Protein AF-0000000068956627 (afdb_homodimer)

Structure (mmCIF, N/CA/C/O backbone):
data_AF-0000000068956627-model_v1
#
loop_
_entity.id
_entity.type
_entity.pdbx_description
1 polymer 'Transcriptional regulator'
#
loop_
_atom_site.group_PDB
_atom_site.id
_atom_site.type_symbol
_atom_site.label_atom_id
_atom_site.label_alt_id
_atom_site.label_comp_id
_atom_site.label_asym_id
_atom_site.label_entity_id
_atom_site.label_seq_id
_atom_site.pdbx_PDB_ins_code
_atom_site.Cartn_x
_atom_site.Cartn_y
_atom_site.Cartn_z
_atom_site.occupancy
_atom_site.B_iso_or_equiv
_atom_site.auth_seq_id
_atom_site.auth_comp_id
_atom_site.auth_asym_id
_atom_site.auth_atom_id
_atom_site.pdbx_PDB_model_num
ATOM 1 N N . MET A 1 1 ? -23.609 -18.938 -0.54 1 74.56 1 MET A N 1
ATOM 2 C CA . MET A 1 1 ? -22.391 -19.109 -1.311 1 74.56 1 MET A CA 1
ATOM 3 C C . MET A 1 1 ? -22.609 -18.75 -2.777 1 74.56 1 MET A C 1
ATOM 5 O O . MET A 1 1 ? -23.594 -19.172 -3.377 1 74.56 1 MET A O 1
ATOM 9 N N . ASN A 1 2 ? -21.875 -17.875 -3.262 1 78.56 2 ASN A N 1
ATOM 10 C CA . ASN A 1 2 ? -22.078 -17.516 -4.664 1 78.56 2 ASN A CA 1
ATOM 11 C C . ASN A 1 2 ? -21.5 -18.578 -5.602 1 78.56 2 ASN A C 1
ATOM 13 O O . ASN A 1 2 ? -20.844 -19.516 -5.152 1 78.56 2 ASN A O 1
ATOM 17 N N . SER A 1 3 ? -22 -18.453 -6.887 1 82.75 3 SER A N 1
ATOM 18 C CA . SER A 1 3 ? -21.656 -19.484 -7.875 1 82.75 3 SER A CA 1
ATOM 19 C C . SER A 1 3 ? -20.141 -19.672 -7.977 1 82.75 3 SER A C 1
ATOM 21 O O . SER A 1 3 ? -19.656 -20.781 -8.133 1 82.75 3 SER A O 1
ATOM 23 N N . PHE A 1 4 ? -19.453 -18.688 -7.754 1 79.94 4 PHE A N 1
ATOM 24 C CA . PHE A 1 4 ? -18 -18.75 -7.855 1 79.94 4 PHE A CA 1
ATOM 25 C C . PHE A 1 4 ? -17.406 -19.531 -6.684 1 79.94 4 PHE A C 1
ATOM 27 O O . PHE A 1 4 ? -16.594 -20.438 -6.879 1 79.94 4 PHE A O 1
ATOM 34 N N . GLU A 1 5 ? -17.781 -19.172 -5.574 1 81.44 5 GLU A N 1
ATOM 35 C CA . GLU A 1 5 ? -17.328 -19.859 -4.375 1 81.44 5 GLU A CA 1
ATOM 36 C C . GLU A 1 5 ? -17.672 -21.344 -4.438 1 81.44 5 GLU A C 1
ATOM 38 O O . GLU A 1 5 ? -16.859 -22.188 -4.066 1 81.44 5 GLU A O 1
ATOM 43 N N . ARG A 1 6 ? -18.875 -21.547 -4.91 1 84.81 6 ARG A N 1
ATOM 44 C CA . ARG A 1 6 ? -19.359 -22.922 -5.008 1 84.81 6 ARG A CA 1
ATOM 45 C C . ARG A 1 6 ? -18.516 -23.734 -5.988 1 84.81 6 ARG A C 1
ATOM 47 O O . ARG A 1 6 ? -18.062 -24.828 -5.664 1 84.81 6 ARG A O 1
ATOM 54 N N . ARG A 1 7 ? -18.234 -23.234 -7.074 1 84.5 7 ARG A N 1
ATOM 55 C CA . ARG A 1 7 ? -17.469 -23.922 -8.102 1 84.5 7 ARG A CA 1
ATOM 56 C C . ARG A 1 7 ? -16.016 -24.141 -7.656 1 84.5 7 ARG A C 1
ATOM 58 O O . ARG A 1 7 ? -15.438 -25.203 -7.902 1 84.5 7 ARG A O 1
ATOM 65 N N . ASN A 1 8 ? -15.586 -23.188 -7.004 1 85.38 8 ASN A N 1
ATOM 66 C CA . ASN A 1 8 ? -14.242 -23.344 -6.457 1 85.38 8 ASN A CA 1
ATOM 67 C C . ASN A 1 8 ? -14.18 -24.453 -5.418 1 85.38 8 ASN A C 1
ATOM 69 O O . ASN A 1 8 ? -13.211 -25.219 -5.375 1 85.38 8 ASN A O 1
ATOM 73 N N . LYS A 1 9 ? -15.195 -24.484 -4.637 1 84 9 LYS A N 1
ATOM 74 C CA . LYS A 1 9 ? -15.266 -25.547 -3.639 1 84 9 LYS A CA 1
ATOM 75 C C . LYS A 1 9 ? -15.312 -26.922 -4.301 1 84 9 LYS A C 1
ATOM 77 O O . LYS A 1 9 ? -14.656 -27.859 -3.854 1 84 9 LYS A O 1
ATOM 82 N N . ILE A 1 10 ? -16.078 -27.047 -5.316 1 85.81 10 ILE A N 1
ATOM 83 C CA . ILE A 1 10 ? -16.188 -28.297 -6.066 1 85.81 10 ILE A CA 1
ATOM 84 C C . ILE A 1 10 ? -14.828 -28.688 -6.621 1 85.81 10 ILE A C 1
ATOM 86 O O . ILE A 1 10 ? -14.391 -29.844 -6.457 1 85.81 10 ILE A O 1
ATOM 90 N N . VAL A 1 11 ? -14.156 -27.703 -7.191 1 83.56 11 VAL A N 1
ATOM 91 C CA . VAL A 1 11 ? -12.852 -27.953 -7.797 1 83.56 11 VAL A CA 1
ATOM 92 C C . VAL A 1 11 ? -11.852 -28.375 -6.719 1 83.56 11 VAL A C 1
ATOM 94 O O . VAL A 1 11 ? -11.078 -29.312 -6.91 1 83.56 11 VAL A O 1
ATOM 97 N N . ASP A 1 12 ? -11.922 -27.703 -5.609 1 82.19 12 ASP A N 1
ATOM 98 C CA . ASP A 1 12 ? -11.031 -28.016 -4.492 1 82.19 12 ASP A CA 1
ATOM 99 C C . ASP A 1 12 ? -11.25 -29.438 -3.996 1 82.19 12 ASP A C 1
ATOM 101 O O . ASP A 1 12 ? -10.281 -30.172 -3.732 1 82.19 12 ASP A O 1
ATOM 105 N N . LEU A 1 13 ? -12.469 -29.828 -3.85 1 82 13 LEU A N 1
ATOM 106 C CA . LEU A 1 13 ? -12.805 -31.172 -3.406 1 82 13 LEU A CA 1
ATOM 107 C C . LEU A 1 13 ? -12.305 -32.219 -4.402 1 82 13 LEU A C 1
ATOM 109 O O . LEU A 1 13 ? -11.766 -33.25 -4.004 1 82 13 LEU A O 1
ATOM 113 N N . ILE A 1 14 ? -12.375 -31.906 -5.605 1 82.94 14 ILE A N 1
ATOM 114 C CA . ILE A 1 14 ? -11.945 -32.844 -6.645 1 82.94 14 ILE A CA 1
ATOM 115 C C . ILE A 1 14 ? -10.422 -32.938 -6.66 1 82.94 14 ILE A C 1
ATOM 117 O O . ILE A 1 14 ? -9.867 -34.031 -6.816 1 82.94 14 ILE A O 1
ATOM 121 N N . ASN A 1 15 ? -9.852 -31.828 -6.453 1 78.56 15 ASN A N 1
ATOM 122 C CA . ASN A 1 15 ? -8.398 -31.797 -6.41 1 78.56 15 ASN A CA 1
ATOM 123 C C . ASN A 1 15 ? -7.859 -32.625 -5.23 1 78.56 15 ASN A C 1
ATOM 125 O O . ASN A 1 15 ? -6.82 -33.25 -5.34 1 78.56 15 ASN A O 1
ATOM 129 N N . THR A 1 16 ? -8.578 -32.594 -4.188 1 78.44 16 THR A N 1
ATOM 130 C CA . THR A 1 16 ? -8.117 -33.219 -2.951 1 78.44 16 THR A CA 1
ATOM 131 C C . THR A 1 16 ? -8.508 -34.688 -2.916 1 78.44 16 THR A C 1
ATOM 133 O O . THR A 1 16 ? -7.719 -35.531 -2.496 1 78.44 16 THR A O 1
ATOM 136 N N . GLN A 1 17 ? -9.68 -34.969 -3.416 1 77.25 17 GLN A N 1
ATOM 137 C CA . GLN A 1 17 ? -10.234 -36.312 -3.27 1 77.25 17 GLN A CA 1
ATOM 138 C C . GLN A 1 17 ? -10.086 -37.125 -4.562 1 77.25 17 GLN A C 1
ATOM 140 O O . GLN A 1 17 ? -10.297 -38.312 -4.574 1 77.25 17 GLN A O 1
ATOM 145 N N . GLY A 1 18 ? -9.719 -36.406 -5.551 1 78.38 18 GLY A N 1
ATOM 146 C CA . GLY A 1 18 ? -9.594 -37.062 -6.84 1 78.38 18 GLY A CA 1
ATOM 147 C C . GLY A 1 18 ? -10.883 -37.094 -7.633 1 78.38 18 GLY A C 1
ATOM 148 O O . GLY A 1 18 ? -10.875 -36.906 -8.852 1 78.38 18 GLY A O 1
ATOM 149 N N . SER A 1 19 ? -11.992 -37.406 -6.922 1 80.81 19 SER A N 1
ATOM 150 C CA . SER A 1 19 ? -13.312 -37.438 -7.539 1 80.81 19 SER A CA 1
ATOM 151 C C . SER A 1 19 ? -14.406 -37.094 -6.527 1 80.81 19 SER A C 1
ATOM 153 O O . SER A 1 19 ? -14.156 -37.125 -5.32 1 80.81 19 SER A O 1
ATOM 155 N N . VAL A 1 20 ? -15.508 -36.625 -7.102 1 87.5 20 VAL A N 1
ATOM 156 C CA . VAL A 1 20 ? -16.656 -36.344 -6.25 1 87.5 20 VAL A CA 1
ATOM 157 C C . VAL A 1 20 ? -17.922 -36.906 -6.91 1 87.5 20 VAL A C 1
ATOM 159 O O . VAL A 1 20 ? -17.984 -37.031 -8.133 1 87.5 20 VAL A O 1
ATOM 162 N N . LEU A 1 21 ? -18.891 -37.312 -6.066 1 86.12 21 LEU A N 1
ATOM 163 C CA . LEU A 1 21 ? -20.203 -37.719 -6.547 1 86.12 21 LEU A CA 1
ATOM 164 C C . LEU A 1 21 ? -21.188 -36.562 -6.395 1 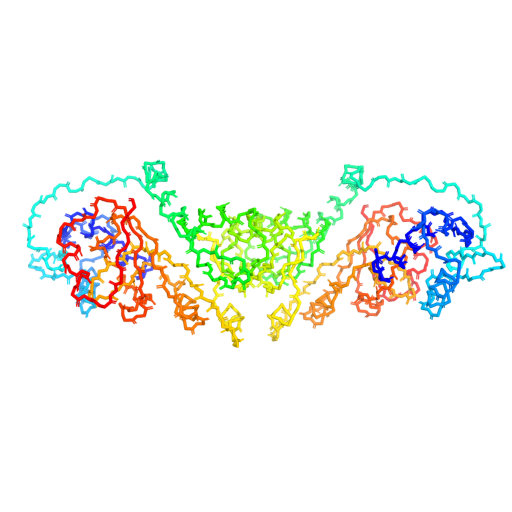86.12 21 LEU A C 1
ATOM 166 O O . LEU A 1 21 ? -21.141 -35.812 -5.406 1 86.12 21 LEU A O 1
ATOM 170 N N . VAL A 1 22 ? -22.094 -36.406 -7.383 1 89.62 22 VAL A N 1
ATOM 171 C CA . VAL A 1 22 ? -23.078 -35.344 -7.395 1 89.62 22 VAL A CA 1
ATOM 172 C C . VAL A 1 22 ? -23.906 -35.375 -6.113 1 89.62 22 VAL A C 1
ATOM 174 O O . VAL A 1 22 ? -24.141 -34.344 -5.484 1 89.62 22 VAL A O 1
ATOM 177 N N . MET A 1 23 ? -24.266 -36.594 -5.762 1 85 23 MET A N 1
ATOM 178 C CA . MET A 1 23 ? -25.078 -36.781 -4.566 1 85 23 MET A CA 1
ATOM 179 C C . MET A 1 23 ? -24.344 -36.281 -3.326 1 85 23 MET A C 1
ATOM 181 O O . MET A 1 23 ? -24.906 -35.594 -2.488 1 85 23 MET A O 1
ATOM 185 N N . ASP A 1 24 ? -23.078 -36.625 -3.264 1 86.25 24 ASP A N 1
ATOM 186 C CA . ASP A 1 24 ? -22.25 -36.25 -2.121 1 86.25 24 ASP A CA 1
ATOM 187 C C . ASP A 1 24 ? -22.062 -34.75 -2.064 1 86.25 24 ASP A C 1
ATOM 189 O O . ASP A 1 24 ? -22.125 -34.125 -0.991 1 86.25 24 ASP A O 1
ATOM 193 N N . LEU A 1 25 ? -21.812 -34.156 -3.188 1 88.56 25 LEU A N 1
ATOM 194 C CA . LEU A 1 25 ? -21.641 -32.719 -3.268 1 88.56 25 LEU A CA 1
ATOM 195 C C . LEU A 1 25 ? -22.906 -31.984 -2.83 1 88.56 25 LEU A C 1
ATOM 197 O O . LEU A 1 25 ? -22.844 -30.984 -2.115 1 88.56 25 LEU A O 1
ATOM 201 N N . SER A 1 26 ? -24.031 -32.469 -3.316 1 89.44 26 SER A N 1
ATOM 202 C CA . SER A 1 26 ? -25.328 -31.891 -2.973 1 89.44 26 SER A CA 1
ATOM 203 C C . SER A 1 26 ? -25.547 -31.891 -1.464 1 89.44 26 SER A C 1
ATOM 205 O O . SER A 1 26 ? -25.969 -30.875 -0.89 1 89.44 26 SER A O 1
ATOM 207 N N . ASN A 1 27 ? -25.172 -32.969 -0.835 1 85.94 27 ASN A N 1
ATOM 208 C CA . ASN A 1 27 ? -25.344 -33.125 0.605 1 85.94 27 ASN A CA 1
ATOM 209 C C . ASN A 1 27 ? -24.359 -32.25 1.386 1 85.94 27 ASN A C 1
ATOM 211 O O . ASN A 1 27 ? -24.719 -31.625 2.381 1 85.94 27 ASN A O 1
ATOM 215 N N . THR A 1 28 ? -23.188 -32.25 0.896 1 81.88 28 THR A N 1
ATOM 216 C CA . THR A 1 28 ? -22.094 -31.578 1.615 1 81.88 28 THR A CA 1
ATOM 217 C C . THR A 1 28 ? -22.219 -30.062 1.502 1 81.88 28 THR A C 1
ATOM 219 O O . THR A 1 28 ? -22 -29.344 2.479 1 81.88 28 THR A O 1
ATOM 222 N N . ILE A 1 29 ? -22.625 -29.594 0.285 1 82.44 29 ILE A N 1
ATOM 223 C CA . ILE A 1 29 ? -22.641 -28.172 0.028 1 82.44 29 ILE A CA 1
ATOM 224 C C . ILE A 1 29 ? -24.047 -27.625 0.251 1 82.44 29 ILE A C 1
ATOM 226 O O . ILE A 1 29 ? -24.219 -26.422 0.462 1 82.44 29 ILE A O 1
ATOM 230 N N . GLY A 1 30 ? -25.016 -28.531 0.279 1 86.19 30 GLY A N 1
ATOM 231 C CA . GLY A 1 30 ? -26.391 -28.109 0.483 1 86.19 30 GLY A CA 1
ATOM 232 C 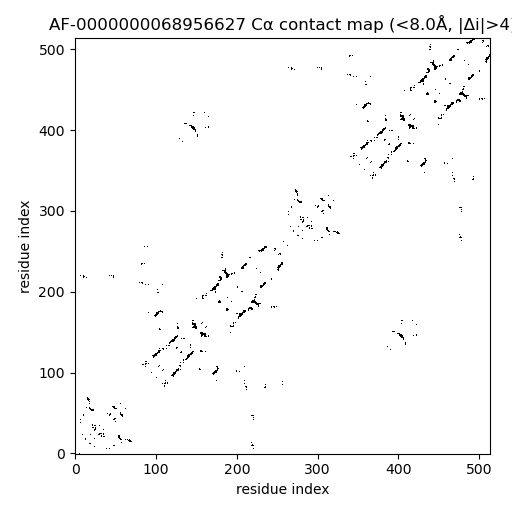C . GLY A 1 30 ? -27 -27.422 -0.729 1 86.19 30 GLY A C 1
ATOM 233 O O . GLY A 1 30 ? -27.688 -26.422 -0.597 1 86.19 30 GLY A O 1
ATOM 234 N N . ILE A 1 31 ? -26.625 -27.859 -1.887 1 86.62 31 ILE A N 1
ATOM 235 C CA . ILE A 1 31 ? -27.109 -27.297 -3.146 1 86.62 31 ILE A CA 1
ATOM 236 C C . ILE A 1 31 ? -27.781 -28.391 -3.969 1 86.62 31 ILE A C 1
ATOM 238 O O . ILE A 1 31 ? -27.484 -29.578 -3.797 1 86.62 31 ILE A O 1
ATOM 242 N N . SER A 1 32 ? -28.734 -28.016 -4.797 1 89.38 32 SER A N 1
ATOM 243 C CA . SER A 1 32 ? -29.484 -29 -5.582 1 89.38 32 SER A CA 1
ATOM 244 C C . SER A 1 32 ? -28.578 -29.734 -6.559 1 89.38 32 SER A C 1
ATOM 246 O O . SER A 1 32 ? -27.562 -29.188 -7.008 1 89.38 32 SER A O 1
ATOM 248 N N . GLN A 1 33 ? -29 -30.953 -6.824 1 89.75 33 GLN A N 1
ATOM 249 C CA . GLN A 1 33 ? -28.234 -31.75 -7.781 1 89.75 33 GLN A CA 1
ATOM 250 C C . GLN A 1 33 ? -28.25 -31.109 -9.164 1 89.75 33 GLN A C 1
ATOM 252 O O . GLN A 1 33 ? -27.281 -31.203 -9.914 1 89.75 33 GLN A O 1
ATOM 257 N N . VAL A 1 34 ? -29.312 -30.438 -9.461 1 90.44 34 VAL A N 1
ATOM 258 C CA . VAL A 1 34 ? -29.438 -29.766 -10.758 1 90.44 34 VAL A CA 1
ATOM 259 C C . VAL A 1 34 ? -28.375 -28.688 -10.883 1 90.44 34 VAL A C 1
ATOM 261 O O . VAL A 1 34 ? -27.688 -28.594 -11.906 1 90.44 34 VAL A O 1
ATOM 264 N N . THR A 1 35 ? -28.188 -27.953 -9.875 1 91.5 35 THR A N 1
ATOM 265 C CA . THR A 1 35 ? -27.203 -26.875 -9.859 1 91.5 35 THR A CA 1
ATOM 266 C C . THR A 1 35 ? -25.781 -27.422 -9.898 1 91.5 35 THR A C 1
ATOM 268 O O . THR A 1 35 ? -24.922 -26.891 -10.609 1 91.5 35 THR A O 1
ATOM 271 N N . ILE A 1 36 ? -25.594 -28.484 -9.141 1 91.5 36 ILE A N 1
ATOM 272 C CA . ILE A 1 36 ? -24.281 -29.109 -9.109 1 91.5 36 ILE A CA 1
ATOM 273 C C . ILE A 1 36 ? -23.922 -29.625 -10.5 1 91.5 36 ILE A C 1
ATOM 275 O O . ILE A 1 36 ? -22.797 -29.422 -10.969 1 91.5 36 ILE A O 1
ATOM 279 N N . ARG A 1 37 ? -24.922 -30.266 -11.18 1 89.88 37 ARG A N 1
ATOM 280 C CA . ARG A 1 37 ? -24.688 -30.797 -12.516 1 89.88 37 ARG A CA 1
ATOM 281 C C . ARG A 1 37 ? -24.375 -29.672 -13.5 1 89.88 37 ARG A C 1
ATOM 283 O O . ARG A 1 37 ? -23.516 -29.828 -14.367 1 89.88 37 ARG A O 1
ATOM 290 N N . ALA A 1 38 ? -25.062 -28.609 -13.273 1 90.75 38 ALA A N 1
ATOM 291 C CA . ALA A 1 38 ? -24.797 -27.453 -14.117 1 90.75 38 ALA A CA 1
ATOM 292 C C . ALA A 1 38 ? -23.391 -26.906 -13.875 1 90.75 38 ALA A C 1
ATOM 294 O O . ALA A 1 38 ? -22.688 -26.562 -14.828 1 90.75 38 ALA A O 1
ATOM 295 N N . ASP A 1 39 ? -23.016 -26.875 -12.648 1 90.94 39 ASP A N 1
ATOM 296 C CA . ASP A 1 39 ? -21.672 -26.422 -12.289 1 90.94 39 ASP A CA 1
ATOM 297 C C . ASP A 1 39 ? -20.609 -27.359 -12.859 1 90.94 39 ASP A C 1
ATOM 299 O O . ASP A 1 39 ? -19.609 -26.906 -13.422 1 90.94 39 ASP A O 1
ATOM 303 N N . LEU A 1 40 ? -20.891 -28.641 -12.758 1 89.69 40 LEU A N 1
ATOM 304 C CA . LEU A 1 40 ? -19.922 -29.609 -13.234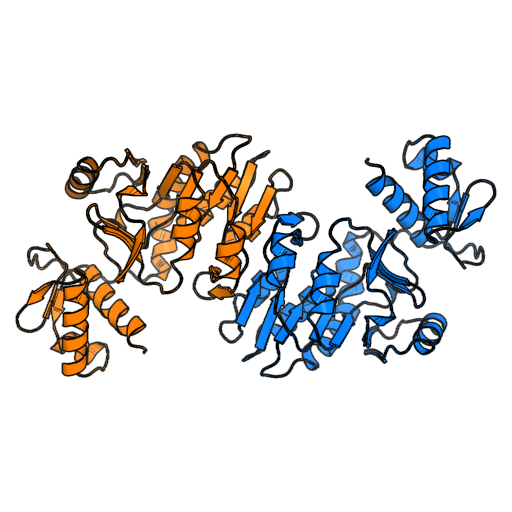 1 89.69 40 LEU A CA 1
ATOM 305 C C . LEU A 1 40 ? -19.781 -29.547 -14.75 1 89.69 40 LEU A C 1
ATOM 307 O O . LEU A 1 40 ? -18.672 -29.734 -15.281 1 89.69 40 LEU A O 1
ATOM 311 N N . ARG A 1 41 ? -20.875 -29.266 -15.422 1 87.94 41 ARG A N 1
ATOM 312 C CA . ARG A 1 41 ? -20.828 -29.078 -16.859 1 87.94 41 ARG A CA 1
ATOM 313 C C . ARG A 1 41 ? -19.938 -27.891 -17.234 1 87.94 41 ARG A C 1
ATOM 315 O O . ARG A 1 41 ? -19.078 -28 -18.125 1 87.94 41 ARG A O 1
ATOM 322 N N . LEU A 1 42 ? -20.125 -26.875 -16.531 1 86.62 42 LEU A N 1
ATOM 323 C CA . LEU A 1 42 ? -19.328 -25.672 -16.766 1 86.62 42 LEU A CA 1
ATOM 324 C C . LEU A 1 42 ? -17.859 -25.922 -16.469 1 86.62 42 LEU A C 1
ATOM 326 O O . LEU A 1 42 ? -16.984 -25.5 -17.219 1 86.62 42 LEU A O 1
ATOM 330 N N . LEU A 1 43 ? -17.609 -26.594 -15.438 1 88 43 LEU A N 1
ATOM 331 C CA . LEU A 1 43 ? -16.234 -26.906 -15.016 1 88 43 LEU A CA 1
ATOM 332 C C . LEU A 1 43 ? -15.555 -27.828 -16.016 1 88 43 LEU A C 1
ATOM 334 O O . LEU A 1 43 ? -14.352 -27.703 -16.25 1 88 43 LEU A O 1
ATOM 338 N N . GLU A 1 44 ? -16.344 -28.719 -16.578 1 84.19 44 GLU A N 1
ATOM 339 C CA . GLU A 1 44 ? -15.789 -29.609 -17.594 1 84.19 44 GLU A CA 1
ATOM 340 C C . GLU A 1 44 ? -15.453 -28.844 -18.875 1 84.19 44 GLU A C 1
ATOM 342 O O . GLU A 1 44 ? -14.414 -29.078 -19.484 1 84.19 44 GLU A O 1
ATOM 347 N N . GLU A 1 45 ? -16.328 -27.969 -19.188 1 81.19 45 GLU A N 1
ATOM 348 C CA . GLU A 1 45 ? -16.094 -27.141 -20.359 1 81.19 45 GLU A CA 1
ATOM 349 C C . GLU A 1 45 ? -14.805 -26.344 -20.219 1 81.19 45 GLU A C 1
ATOM 351 O O . GLU A 1 45 ? -14.117 -26.078 -21.203 1 81.19 45 GLU A O 1
ATOM 356 N N . LYS A 1 46 ? -14.461 -26.109 -19 1 77.94 46 LYS A N 1
ATOM 357 C CA . LYS A 1 46 ? -13.258 -25.328 -18.734 1 77.94 46 LYS A CA 1
ATOM 358 C C . LYS A 1 46 ? -12.047 -26.234 -18.547 1 77.94 46 LYS A C 1
ATOM 360 O O . LYS A 1 46 ? -10.961 -25.766 -18.188 1 77.94 46 LYS A O 1
ATOM 365 N N . GLY A 1 47 ? -12.312 -27.562 -18.641 1 76.06 47 GLY A N 1
ATOM 366 C CA . GLY A 1 47 ? -11.242 -28.547 -18.547 1 76.06 47 GLY A CA 1
ATOM 367 C C . GLY A 1 47 ? -10.797 -28.812 -17.125 1 76.06 47 GLY A C 1
ATOM 368 O O . GLY A 1 47 ? -9.695 -29.328 -16.906 1 76.06 47 GLY A O 1
ATOM 369 N N . LEU A 1 48 ? -11.695 -28.469 -16.125 1 81.88 48 LEU A N 1
ATOM 370 C CA . LEU A 1 48 ? -11.305 -28.547 -14.727 1 81.88 48 LEU A CA 1
ATOM 371 C C . LEU A 1 48 ? -11.711 -29.891 -14.125 1 81.88 48 LEU A C 1
ATOM 373 O O . LEU A 1 48 ? -11.141 -30.328 -13.125 1 81.88 48 LEU A O 1
ATOM 377 N N . VAL A 1 49 ? -12.703 -30.469 -14.75 1 82.69 49 VAL A N 1
ATOM 378 C CA . VAL A 1 49 ? -13.156 -31.766 -14.289 1 82.69 49 VAL A CA 1
ATOM 379 C C . VAL A 1 49 ? -13.555 -32.625 -15.484 1 82.69 49 VAL A C 1
ATOM 381 O O . VAL A 1 49 ? -13.727 -32.125 -16.594 1 82.69 49 VAL A O 1
ATOM 384 N N . THR A 1 50 ? -13.445 -33.844 -15.273 1 81.81 50 THR A N 1
ATOM 385 C CA . THR A 1 50 ? -14.07 -34.812 -16.188 1 81.81 50 THR A CA 1
ATOM 386 C C . THR A 1 50 ? -15.297 -35.438 -15.547 1 81.81 50 THR A C 1
ATOM 388 O O . THR A 1 50 ? -15.211 -36.031 -14.469 1 81.81 50 THR A O 1
ATOM 391 N N . ARG A 1 51 ? -16.422 -35.219 -16.297 1 85.44 51 ARG A N 1
ATOM 392 C CA . ARG A 1 51 ? -17.656 -35.75 -15.719 1 85.44 51 ARG A CA 1
ATOM 393 C C . ARG A 1 51 ? -17.828 -37.219 -16.078 1 85.44 51 ARG A C 1
ATOM 395 O O . ARG A 1 51 ? -17.344 -37.688 -17.109 1 85.44 51 ARG A O 1
ATOM 402 N N . PHE A 1 52 ? -18.297 -38.031 -15.125 1 77.44 52 PHE A N 1
ATOM 403 C CA . PHE A 1 52 ? -18.781 -39.375 -15.336 1 77.44 52 PHE A CA 1
ATOM 404 C C . PHE A 1 52 ? -20.172 -39.562 -14.719 1 77.44 52 PHE A C 1
ATOM 406 O O . PHE A 1 52 ? -20.719 -38.625 -14.133 1 77.44 52 PHE A O 1
ATOM 413 N N . HIS A 1 53 ? -20.781 -40.781 -15.008 1 77.19 53 HIS A N 1
ATOM 414 C CA . HIS A 1 53 ? -22.125 -41 -14.516 1 77.19 53 HIS A CA 1
ATOM 415 C C . HIS A 1 53 ? -22.203 -40.812 -13.008 1 77.19 53 HIS A C 1
ATOM 417 O O . HIS A 1 53 ? -21.516 -41.531 -12.25 1 77.19 53 HIS A O 1
ATOM 423 N N . GLY A 1 54 ? -22.828 -39.75 -12.594 1 80 54 GLY A N 1
ATOM 424 C CA . GLY A 1 54 ? -23.125 -39.562 -11.188 1 80 54 GLY A CA 1
ATOM 425 C C . GLY A 1 54 ? -22.094 -38.688 -10.492 1 80 54 GLY A C 1
ATOM 426 O O . GLY A 1 54 ? -22.188 -38.438 -9.289 1 80 54 GLY A O 1
ATOM 427 N N . GLY A 1 55 ? -20.938 -38.25 -11.219 1 84.88 55 GLY A N 1
ATOM 428 C CA . GLY A 1 55 ? -19.922 -37.469 -10.523 1 84.88 55 GLY A CA 1
ATOM 429 C C . GLY A 1 55 ? -18.922 -36.812 -11.469 1 84.88 55 GLY A C 1
ATOM 430 O O . GLY A 1 55 ? -19.219 -36.594 -12.648 1 84.88 55 GLY A O 1
ATOM 431 N N . ALA A 1 56 ? -17.859 -36.25 -10.883 1 86.81 56 ALA A N 1
ATOM 432 C CA . ALA A 1 56 ? -16.766 -35.625 -11.633 1 86.81 56 ALA A CA 1
ATOM 433 C C . ALA A 1 56 ? -15.422 -35.938 -10.992 1 86.81 56 ALA A C 1
ATOM 435 O O . ALA A 1 56 ? -15.352 -36.25 -9.797 1 86.81 56 ALA A O 1
ATOM 436 N N . ALA A 1 57 ? -14.359 -36.062 -11.805 1 79.56 57 ALA A N 1
ATOM 437 C CA . ALA A 1 57 ? -13 -36.344 -11.359 1 79.56 57 ALA A CA 1
ATOM 438 C C . ALA A 1 57 ? -12 -35.375 -11.984 1 79.56 57 ALA A C 1
ATOM 440 O O . ALA A 1 57 ? -12.359 -34.594 -12.852 1 79.56 57 ALA A O 1
ATOM 441 N N . LYS A 1 58 ? -10.773 -35.375 -11.422 1 79.5 58 LYS A N 1
ATOM 442 C CA . LYS A 1 58 ? -9.688 -34.562 -11.992 1 79.5 58 LYS A CA 1
ATOM 443 C C . LYS A 1 58 ? -9.438 -34.969 -13.445 1 79.5 58 LYS A C 1
ATOM 445 O O . LYS A 1 58 ? -9.453 -36.156 -13.789 1 79.5 58 LYS A O 1
ATOM 450 N N . PRO A 1 59 ? -9.305 -33.906 -14.289 1 70.75 59 PRO A N 1
ATOM 451 C CA . PRO A 1 59 ? -9.008 -34.312 -15.672 1 70.75 59 PRO A CA 1
ATOM 452 C C . PRO A 1 59 ? -7.73 -35.125 -15.797 1 70.75 59 PRO A C 1
ATOM 454 O O . PRO A 1 59 ? -6.738 -34.844 -15.117 1 70.75 59 PRO A O 1
ATOM 457 N N . GLY A 1 60 ? -7.688 -36.188 -16.562 1 58.16 60 GLY A N 1
ATOM 458 C CA . GLY A 1 60 ? -6.539 -37.031 -16.797 1 58.16 60 GLY A CA 1
ATOM 459 C C . GLY A 1 60 ? -6.359 -38.094 -15.711 1 58.16 60 GLY A C 1
ATOM 460 O O . GLY A 1 60 ? -5.398 -38.844 -15.734 1 58.16 60 GLY A O 1
ATOM 461 N N . SER A 1 61 ? -6.926 -37.812 -14.438 1 48.53 61 SER A N 1
ATOM 462 C CA . SER A 1 61 ? -6.801 -38.844 -13.391 1 48.53 61 SER A CA 1
ATOM 463 C C . SER A 1 61 ? -7.406 -40.156 -13.82 1 48.53 61 SER A C 1
ATOM 465 O O . SER A 1 61 ? -8.562 -40.219 -14.25 1 48.53 61 SER A O 1
ATOM 467 N N . HIS A 1 62 ? -6.715 -40.938 -14.391 1 40.91 62 HIS A N 1
ATOM 468 C CA . HIS A 1 62 ? -7.188 -42.312 -14.281 1 40.91 62 HIS A CA 1
ATOM 469 C C . HIS A 1 62 ? -7.73 -42.594 -12.883 1 40.91 62 HIS A C 1
ATOM 471 O O . HIS A 1 62 ? -7.215 -42.062 -11.891 1 40.91 62 HIS A O 1
ATOM 477 N N . LEU A 1 63 ? -9.07 -42.844 -12.703 1 38.69 63 LEU A N 1
ATOM 478 C CA . LEU A 1 63 ? -9.781 -43.156 -11.461 1 38.69 63 LEU A CA 1
ATOM 479 C C . LEU A 1 63 ? -8.859 -43.844 -10.453 1 38.69 63 LEU A C 1
ATOM 481 O O . LEU A 1 63 ? -8.922 -45.062 -10.297 1 38.69 63 LEU A O 1
ATOM 485 N N . ALA A 1 64 ? -7.574 -43.5 -10.32 1 34.06 64 ALA A N 1
ATOM 486 C CA . ALA A 1 64 ? -6.988 -44.25 -9.203 1 34.06 64 ALA A CA 1
ATOM 487 C C . ALA A 1 64 ? -7.625 -43.812 -7.879 1 34.06 64 ALA A C 1
ATOM 489 O O . ALA A 1 64 ? -7.867 -42.625 -7.641 1 34.06 64 ALA A O 1
ATOM 490 N N . GLU A 1 65 ? -8.305 -44.562 -7.117 1 33.06 65 GLU A N 1
ATOM 491 C CA . GLU A 1 65 ? -8.938 -44.625 -5.805 1 33.06 65 GLU A CA 1
ATOM 492 C C . GLU A 1 65 ? -8.094 -43.938 -4.738 1 33.06 65 GLU A C 1
ATOM 494 O O . GLU A 1 65 ? -8.312 -44.125 -3.541 1 33.06 65 GLU A O 1
ATOM 499 N N . GLY A 1 66 ? -7.016 -43.188 -4.988 1 29.78 66 GLY A N 1
ATOM 500 C CA . GLY A 1 66 ? -6.211 -42.969 -3.799 1 29.78 66 GLY A CA 1
ATOM 501 C C . GLY A 1 66 ? -6.832 -42 -2.826 1 29.78 66 GLY A C 1
ATOM 502 O O . GLY A 1 66 ? -7.656 -41.156 -3.219 1 29.78 66 GLY A O 1
ATOM 503 N N . ASP A 1 67 ? -6.965 -42.25 -1.489 1 29.84 67 ASP A N 1
ATOM 504 C CA . ASP A 1 67 ? -7.402 -41.719 -0.193 1 29.84 67 ASP A CA 1
ATOM 505 C C . ASP A 1 67 ? -6.789 -40.375 0.098 1 29.84 67 ASP A C 1
ATOM 507 O O . ASP A 1 67 ? -5.652 -40.281 0.57 1 29.84 67 ASP A O 1
ATOM 511 N N . ASN A 1 68 ? -6.77 -39.406 -0.72 1 30.12 68 ASN A N 1
ATOM 512 C CA . ASN A 1 68 ? -6.043 -38.188 -0.333 1 30.12 68 ASN A CA 1
ATOM 513 C C . ASN A 1 68 ? -6.711 -37.469 0.843 1 30.12 68 ASN A C 1
ATOM 515 O O . ASN A 1 68 ? -7.895 -37.156 0.779 1 30.12 68 ASN A O 1
ATOM 519 N N . GLN A 1 69 ? -6.234 -37.594 2.115 1 27.69 69 GLN A N 1
ATOM 520 C CA . GLN A 1 69 ? -6.473 -37 3.434 1 27.69 69 GLN A CA 1
ATOM 521 C C . GLN A 1 69 ? -6.496 -35.469 3.371 1 27.69 69 GLN A C 1
ATOM 523 O O . GLN A 1 69 ? -5.66 -34.875 2.697 1 27.69 69 GLN A O 1
ATOM 528 N N . GLU A 1 70 ? -7.547 -34.844 3.709 1 29 70 GLU A N 1
ATOM 529 C CA . GLU A 1 70 ? -7.891 -33.438 3.918 1 29 70 GLU A CA 1
ATOM 530 C C . GLU A 1 70 ? -6.848 -32.719 4.781 1 29 70 GLU A C 1
ATOM 532 O O . GLU A 1 70 ? -6.766 -32.969 5.984 1 29 70 GLU A O 1
ATOM 537 N N . VAL A 1 71 ? -5.66 -32.531 4.363 1 27.34 71 VAL A N 1
ATOM 538 C CA . VAL A 1 71 ? -4.703 -31.797 5.18 1 27.34 71 VAL A CA 1
ATOM 539 C C . VAL A 1 71 ? -5.227 -30.391 5.43 1 27.34 71 VAL A C 1
ATOM 541 O O . VAL A 1 71 ? -5.648 -29.703 4.496 1 27.34 71 VAL A O 1
ATOM 544 N N . ILE A 1 72 ? -5.645 -30 6.633 1 28.83 72 ILE A N 1
ATOM 545 C CA . ILE A 1 72 ? -6.09 -28.734 7.195 1 28.83 72 ILE A CA 1
ATOM 546 C C . ILE A 1 72 ? -5.148 -27.609 6.754 1 28.83 72 ILE A C 1
ATOM 548 O O . ILE A 1 72 ? -3.924 -27.766 6.832 1 28.83 72 ILE A O 1
ATOM 552 N N . LEU A 1 73 ? -5.637 -26.609 6.211 1 28.95 73 LEU A N 1
ATOM 553 C CA . LEU A 1 73 ? -5.039 -25.406 5.66 1 28.95 73 LEU A CA 1
ATOM 554 C C . LEU A 1 73 ? -4.051 -24.781 6.645 1 28.95 73 LEU A C 1
ATOM 556 O O . LEU A 1 73 ? -2.986 -24.312 6.246 1 28.95 73 LEU A O 1
ATOM 560 N N . GLU A 1 74 ? -4.465 -24.656 7.895 1 32.31 74 GLU A N 1
ATOM 561 C CA . GLU A 1 74 ? -3.658 -23.969 8.891 1 32.31 74 GLU A CA 1
ATOM 562 C C . GLU A 1 74 ? -2.297 -24.625 9.062 1 32.31 74 GLU A C 1
ATOM 564 O O . GLU A 1 74 ? -1.307 -23.953 9.367 1 32.31 74 GLU A O 1
ATOM 569 N N . ASP A 1 75 ? -2.297 -25.906 9.023 1 32.72 75 ASP A N 1
ATOM 570 C CA . ASP A 1 75 ? -1.094 -26.703 9.234 1 32.72 75 ASP A CA 1
ATOM 571 C C . ASP A 1 75 ? -0.178 -26.656 8.016 1 32.72 75 ASP A C 1
ATOM 573 O O . ASP A 1 75 ? 0.93 -27.203 8.039 1 32.72 75 ASP A O 1
ATOM 577 N N . ARG A 1 76 ? -0.664 -26.234 7.012 1 33.75 76 ARG A N 1
ATOM 578 C CA . ARG A 1 76 ? 0.125 -26.109 5.789 1 33.75 76 ARG A CA 1
ATOM 579 C C . ARG A 1 76 ? 1.204 -25.047 5.941 1 33.75 76 ARG A C 1
ATOM 581 O O . ARG A 1 76 ? 2.184 -25.031 5.191 1 33.75 76 ARG A O 1
ATOM 588 N N . TYR A 1 77 ? 0.919 -24.031 6.746 1 37.97 77 TYR A N 1
ATOM 589 C CA . TYR A 1 77 ? 1.922 -22.984 6.879 1 37.97 77 TYR A CA 1
ATOM 590 C C . TYR A 1 77 ? 3.201 -23.516 7.508 1 37.97 77 TYR A C 1
ATOM 592 O O . TYR A 1 77 ? 4.301 -23.094 7.152 1 37.97 77 TYR A O 1
ATOM 600 N N . GLN A 1 78 ? 2.973 -24.469 8.539 1 38.59 78 GLN A N 1
ATOM 601 C CA . GLN A 1 78 ? 4.16 -24.906 9.273 1 38.59 78 GLN A CA 1
ATOM 602 C C . GLN A 1 78 ? 4.93 -25.969 8.484 1 38.59 78 GLN A C 1
ATOM 604 O O . GLN A 1 78 ? 6.16 -26.031 8.555 1 38.59 78 GLN A O 1
ATOM 609 N N . LEU A 1 79 ? 4.258 -26.969 7.973 1 39.59 79 LEU A N 1
ATOM 610 C CA . LEU A 1 79 ? 4.945 -28.125 7.391 1 39.59 79 LEU A CA 1
ATOM 611 C C . LEU A 1 79 ? 5.68 -27.719 6.113 1 39.59 79 LEU A C 1
ATOM 613 O O . LEU A 1 79 ? 6.715 -28.312 5.781 1 39.59 79 LEU A O 1
ATOM 617 N N . ALA A 1 80 ? 4.996 -26.844 5.219 1 51.22 80 ALA A N 1
ATOM 618 C CA . ALA A 1 80 ? 5.484 -26.391 3.914 1 51.22 80 ALA A CA 1
ATOM 619 C C . ALA A 1 80 ? 6.504 -25.266 4.059 1 51.22 80 ALA A C 1
ATOM 621 O O . ALA A 1 80 ? 6.941 -24.688 3.064 1 51.22 80 ALA A O 1
ATOM 622 N N . SER A 1 81 ? 6.934 -24.938 5.254 1 65 81 SER A N 1
ATOM 623 C CA . SER A 1 81 ? 7.805 -23.781 5.488 1 65 81 SER A CA 1
ATOM 624 C C . SER A 1 81 ? 9.219 -24.047 4.98 1 65 81 SER A C 1
ATOM 626 O O . SER A 1 81 ? 9.844 -23.172 4.387 1 65 81 SER A O 1
ATOM 628 N N . ALA A 1 82 ? 9.594 -25.406 4.875 1 82.88 82 ALA A N 1
ATOM 629 C CA . ALA A 1 82 ? 11 -25.625 4.543 1 82.88 82 ALA A CA 1
ATOM 630 C C . ALA A 1 82 ? 11.227 -25.547 3.037 1 82.88 82 ALA A C 1
ATOM 632 O O . ALA A 1 82 ? 12.109 -24.812 2.572 1 82.88 82 ALA A O 1
ATOM 633 N N . PRO A 1 83 ? 10.25 -26.125 2.309 1 93.31 83 PRO A N 1
ATOM 634 C CA . PRO A 1 83 ? 10.477 -26 0.865 1 93.31 83 PRO A CA 1
ATOM 635 C C . PRO A 1 83 ? 10.312 -24.578 0.357 1 93.31 83 PRO A C 1
ATOM 637 O O . PRO A 1 83 ? 11.109 -24.109 -0.462 1 93.31 83 PRO A O 1
ATOM 640 N N . LYS A 1 84 ? 9.305 -23.828 0.878 1 96.44 84 LYS A N 1
ATOM 641 C CA . LYS A 1 84 ? 9.086 -22.469 0.432 1 96.44 84 LYS A CA 1
ATOM 642 C C . LYS A 1 84 ? 10.281 -21.578 0.754 1 96.44 84 LYS A C 1
ATOM 644 O O . LYS A 1 84 ? 10.648 -20.703 -0.034 1 96.44 84 LYS A O 1
ATOM 649 N N . LYS A 1 85 ? 10.859 -21.859 1.877 1 96.56 85 LYS A N 1
ATOM 650 C CA . LYS A 1 85 ? 12.016 -21.047 2.271 1 96.56 85 LYS A CA 1
ATOM 651 C C . LYS A 1 85 ? 13.188 -21.281 1.327 1 96.56 85 LYS A C 1
ATOM 653 O O . LYS A 1 85 ? 13.859 -20.344 0.914 1 96.56 85 LYS A O 1
ATOM 658 N N . ARG A 1 86 ? 13.461 -22.562 0.983 1 97.62 86 ARG A N 1
ATOM 659 C CA . ARG A 1 86 ? 14.523 -22.875 0.04 1 97.62 86 ARG A CA 1
ATOM 660 C C . ARG A 1 86 ? 14.258 -22.25 -1.323 1 97.62 86 ARG A C 1
ATOM 662 O O . ARG A 1 86 ? 15.164 -21.703 -1.948 1 97.62 86 ARG A O 1
ATOM 669 N N . ILE A 1 87 ? 13.07 -22.297 -1.705 1 98.62 87 ILE A N 1
ATOM 670 C CA . ILE A 1 87 ? 12.656 -21.719 -2.98 1 98.62 87 ILE A CA 1
ATOM 671 C C . ILE A 1 87 ? 12.859 -20.203 -2.957 1 98.62 87 ILE A C 1
ATOM 673 O O . ILE A 1 87 ? 13.414 -19.625 -3.896 1 98.62 87 ILE A O 1
ATOM 677 N N . ALA A 1 88 ? 12.453 -19.578 -1.89 1 98.56 88 ALA A N 1
ATOM 678 C CA . ALA A 1 88 ? 12.578 -18.125 -1.73 1 98.56 88 ALA A CA 1
ATOM 679 C C . ALA A 1 88 ? 14.047 -17.703 -1.744 1 98.56 88 ALA A C 1
ATOM 681 O O . ALA A 1 88 ? 14.398 -16.688 -2.355 1 98.56 88 ALA A O 1
ATOM 682 N N . GLN A 1 89 ? 14.859 -18.516 -1.101 1 98 89 GLN A N 1
ATOM 683 C CA . GLN A 1 89 ? 16.297 -18.219 -1.058 1 98 89 GLN A CA 1
ATOM 684 C C . GLN A 1 89 ? 16.922 -18.328 -2.445 1 98 89 GLN A C 1
ATOM 686 O O . GLN A 1 89 ? 17.719 -17.484 -2.832 1 98 89 GLN A O 1
ATOM 691 N N . ALA A 1 90 ? 16.547 -19.344 -3.154 1 98.56 90 ALA A N 1
ATOM 692 C CA . ALA A 1 90 ? 17.047 -19.5 -4.516 1 98.56 90 ALA A CA 1
ATOM 693 C C . ALA A 1 90 ? 16.625 -18.344 -5.406 1 98.56 90 ALA A C 1
ATOM 695 O O . ALA A 1 90 ? 17.406 -17.828 -6.191 1 98.56 90 ALA A O 1
ATOM 696 N N . ALA A 1 91 ? 15.383 -17.953 -5.277 1 98.81 91 ALA A N 1
ATOM 697 C CA . ALA A 1 91 ? 14.852 -16.812 -6.035 1 98.81 91 ALA A CA 1
ATOM 698 C C . ALA A 1 91 ? 15.586 -15.523 -5.672 1 98.81 91 ALA A C 1
ATOM 700 O O . ALA A 1 91 ? 16.016 -14.781 -6.555 1 98.81 91 ALA A O 1
ATOM 701 N N . ALA A 1 92 ? 15.734 -15.266 -4.375 1 98.56 92 ALA A N 1
ATOM 702 C CA . ALA A 1 92 ? 16.406 -14.055 -3.898 1 98.56 92 ALA A CA 1
ATOM 703 C C . ALA A 1 92 ? 17.844 -13.992 -4.391 1 98.56 92 ALA A C 1
ATOM 705 O O . ALA A 1 92 ? 18.359 -12.906 -4.664 1 98.56 92 ALA A O 1
ATOM 706 N N . ALA A 1 93 ? 18.469 -15.172 -4.516 1 98.25 93 ALA A N 1
ATOM 707 C CA . ALA A 1 93 ? 19.859 -15.258 -4.953 1 98.25 93 ALA A CA 1
ATOM 708 C C . ALA A 1 93 ? 20.016 -14.812 -6.406 1 98.25 93 ALA A C 1
ATOM 710 O O . ALA A 1 93 ? 21.109 -14.453 -6.848 1 98.25 93 ALA A O 1
ATOM 711 N N . MET A 1 94 ? 18.953 -14.781 -7.137 1 98.31 94 MET A N 1
ATOM 712 C CA . MET A 1 94 ? 18.969 -14.383 -8.539 1 98.31 94 MET A CA 1
ATOM 713 C C . MET A 1 94 ? 18.922 -12.859 -8.672 1 98.31 94 MET A C 1
ATOM 715 O O . MET A 1 94 ? 19.156 -12.32 -9.758 1 98.31 94 MET A O 1
ATOM 719 N N . VAL A 1 95 ? 18.578 -12.125 -7.633 1 98.56 95 VAL A N 1
ATOM 720 C CA . VAL A 1 95 ? 18.422 -10.672 -7.66 1 98.56 95 VAL A CA 1
ATOM 721 C C . VAL A 1 95 ? 19.766 -10.008 -7.422 1 98.56 95 VAL A C 1
ATOM 723 O O . VAL A 1 95 ? 20.422 -10.25 -6.402 1 98.56 95 VAL A O 1
ATOM 726 N N . GLU A 1 96 ? 20.156 -9.211 -8.305 1 98.06 96 GLU A N 1
ATOM 727 C CA . GLU A 1 96 ? 21.422 -8.477 -8.227 1 98.06 96 GLU A CA 1
ATOM 728 C C . GLU A 1 96 ? 21.172 -6.98 -8.031 1 98.06 96 GLU A C 1
ATOM 730 O O . GLU A 1 96 ? 20.094 -6.477 -8.336 1 98.06 96 GLU A O 1
ATOM 735 N N . GLU A 1 97 ? 22.25 -6.324 -7.57 1 97.56 97 GLU A N 1
ATOM 736 C CA . GLU A 1 97 ? 22.188 -4.871 -7.43 1 97.56 97 GLU A CA 1
ATOM 737 C C . GLU A 1 97 ? 21.844 -4.203 -8.758 1 97.56 97 GLU A C 1
ATOM 739 O O . GLU A 1 97 ? 22.375 -4.59 -9.805 1 97.56 97 GLU A O 1
ATOM 744 N N . GLY A 1 98 ? 20.922 -3.23 -8.688 1 98.19 98 GLY A N 1
ATOM 745 C CA . GLY A 1 98 ? 20.531 -2.492 -9.883 1 98.19 98 GLY A CA 1
ATOM 746 C C . GLY A 1 98 ? 19.297 -3.041 -10.547 1 98.19 98 GLY A C 1
ATOM 747 O O . GLY A 1 98 ? 18.703 -2.385 -11.406 1 98.19 98 GLY A O 1
ATOM 748 N N . MET A 1 99 ? 18.859 -4.199 -10.078 1 98.69 99 MET A N 1
ATOM 749 C CA . MET A 1 99 ? 17.719 -4.848 -10.734 1 98.69 99 MET A CA 1
ATOM 750 C C . MET A 1 99 ? 16.406 -4.242 -10.258 1 98.69 99 MET A C 1
ATOM 752 O O . MET A 1 99 ? 16.312 -3.742 -9.141 1 98.69 99 MET A O 1
ATOM 756 N N . THR A 1 100 ? 15.453 -4.246 -11.094 1 98.75 100 THR A N 1
ATOM 757 C CA . THR A 1 100 ? 14.047 -3.998 -10.781 1 98.75 100 THR A CA 1
ATOM 758 C C . THR A 1 100 ? 13.258 -5.305 -10.766 1 98.75 100 THR A C 1
ATOM 760 O O . THR A 1 100 ? 13.266 -6.055 -11.742 1 98.75 100 THR A O 1
ATOM 763 N N . ILE A 1 101 ? 12.57 -5.488 -9.625 1 98.75 101 ILE A N 1
ATOM 764 C CA . ILE A 1 101 ? 11.891 -6.754 -9.375 1 98.75 101 ILE A CA 1
ATOM 765 C C . ILE A 1 101 ? 10.406 -6.508 -9.133 1 98.75 101 ILE A C 1
ATOM 767 O O . ILE A 1 101 ? 10.031 -5.551 -8.453 1 98.75 101 ILE A O 1
ATOM 771 N N . ILE A 1 102 ? 9.617 -7.375 -9.766 1 98.94 102 ILE A N 1
ATOM 772 C CA . ILE A 1 102 ? 8.195 -7.406 -9.414 1 98.94 102 ILE A CA 1
ATOM 773 C C . ILE A 1 102 ? 7.91 -8.617 -8.531 1 98.94 102 ILE A C 1
ATOM 775 O O . ILE A 1 102 ? 8.305 -9.742 -8.859 1 98.94 102 ILE A O 1
ATOM 779 N N . LEU A 1 103 ? 7.273 -8.391 -7.379 1 98.88 103 LEU A N 1
ATOM 780 C CA . LEU A 1 103 ? 6.844 -9.453 -6.473 1 98.88 103 LEU A CA 1
ATOM 781 C C . LEU A 1 103 ? 5.32 -9.531 -6.414 1 98.88 103 LEU A C 1
ATOM 783 O O . LEU A 1 103 ? 4.668 -8.641 -5.875 1 98.88 103 LEU A O 1
ATOM 787 N N . ASP A 1 104 ? 4.797 -10.594 -6.965 1 98.25 104 ASP A N 1
ATOM 788 C CA . ASP A 1 104 ? 3.357 -10.812 -6.855 1 98.25 104 ASP A CA 1
ATOM 789 C C . ASP A 1 104 ? 2.973 -11.227 -5.438 1 98.25 104 ASP A C 1
ATOM 791 O O . ASP A 1 104 ? 3.82 -11.672 -4.664 1 98.25 104 ASP A O 1
ATOM 795 N N . SER A 1 105 ? 1.724 -11.039 -5.176 1 97.06 105 SER A N 1
ATOM 796 C CA . SER A 1 105 ? 1.244 -11.422 -3.85 1 97.06 105 SER A CA 1
ATOM 797 C C . SER A 1 105 ? 1.242 -12.938 -3.674 1 97.06 105 SER A C 1
ATOM 799 O O . SER A 1 105 ? 0.902 -13.672 -4.602 1 97.06 105 SER A O 1
ATOM 801 N N . GLY A 1 106 ? 1.696 -13.352 -2.432 1 95.75 106 GLY A N 1
ATOM 802 C CA . GLY A 1 106 ? 1.695 -14.773 -2.121 1 95.75 106 GLY A CA 1
ATOM 803 C C . GLY A 1 106 ? 2.57 -15.125 -0.932 1 95.75 106 GLY A C 1
ATOM 804 O O . GLY A 1 106 ? 3.363 -14.297 -0.473 1 95.75 106 GLY A O 1
ATOM 805 N N . SER A 1 107 ? 2.404 -16.344 -0.494 1 95.69 107 SER A N 1
ATOM 806 C CA . SER A 1 107 ? 3.16 -16.781 0.671 1 95.69 107 SER A CA 1
ATOM 807 C C . SER A 1 107 ? 4.629 -17.016 0.326 1 95.69 107 SER A C 1
ATOM 809 O O . SER A 1 107 ? 5.516 -16.641 1.094 1 95.69 107 SER A O 1
ATOM 811 N N . THR A 1 108 ? 4.883 -17.609 -0.794 1 97.62 108 THR A N 1
ATOM 812 C CA . THR A 1 108 ? 6.266 -17.844 -1.188 1 97.62 108 THR A CA 1
ATOM 813 C C . THR A 1 108 ? 6.957 -16.547 -1.553 1 97.62 108 THR A C 1
ATOM 815 O O . THR A 1 108 ? 8.117 -16.328 -1.194 1 97.62 108 THR A O 1
ATOM 818 N N . THR A 1 109 ? 6.254 -15.688 -2.23 1 98.38 109 THR A N 1
ATOM 819 C CA . THR A 1 109 ? 6.844 -14.414 -2.621 1 98.38 109 THR A CA 1
ATOM 820 C C . THR A 1 109 ? 7.066 -13.523 -1.402 1 98.38 109 THR A C 1
ATOM 822 O O . THR A 1 109 ? 7.992 -12.711 -1.381 1 98.38 109 THR A O 1
ATOM 825 N N . LEU A 1 110 ? 6.25 -13.688 -0.343 1 98.06 110 LEU A N 1
ATOM 826 C CA . LEU A 1 110 ? 6.52 -12.977 0.901 1 98.06 110 LEU A CA 1
ATOM 827 C C . LEU A 1 110 ? 7.867 -13.391 1.482 1 98.06 110 LEU A C 1
ATOM 829 O O . LEU A 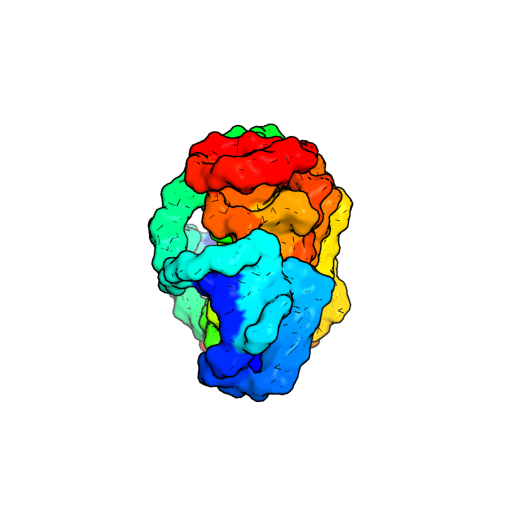1 110 ? 8.617 -12.547 1.987 1 98.06 110 LEU A O 1
ATOM 833 N N . LEU A 1 111 ? 8.164 -14.664 1.395 1 97.94 111 LEU A N 1
ATOM 834 C CA . LEU A 1 111 ? 9.445 -15.156 1.87 1 97.94 111 LEU A CA 1
ATOM 835 C C . LEU A 1 111 ? 10.586 -14.594 1.03 1 97.94 111 LEU A C 1
ATOM 837 O O . LEU A 1 111 ? 11.688 -14.352 1.545 1 97.94 111 LEU A O 1
ATOM 841 N N . ILE A 1 112 ? 10.328 -14.359 -0.234 1 98.75 112 ILE A N 1
ATOM 842 C CA . ILE A 1 112 ? 11.328 -13.695 -1.069 1 98.75 112 ILE A CA 1
ATOM 843 C C . ILE A 1 112 ? 11.539 -12.266 -0.575 1 98.75 112 ILE A C 1
ATOM 845 O O . ILE A 1 112 ? 12.68 -11.805 -0.468 1 98.75 112 ILE A O 1
ATOM 849 N N . ALA A 1 113 ? 10.43 -11.547 -0.289 1 98.75 113 ALA A N 1
ATOM 850 C CA . ALA A 1 113 ? 10.531 -10.195 0.264 1 98.75 113 ALA A CA 1
ATOM 851 C C . ALA A 1 113 ? 11.383 -10.188 1.528 1 98.75 113 ALA A C 1
ATOM 853 O O . ALA A 1 113 ? 12.234 -9.305 1.706 1 98.75 113 ALA A O 1
ATOM 854 N N . GLU A 1 114 ? 11.18 -11.148 2.387 1 97.75 114 GLU A N 1
ATOM 855 C CA . GLU A 1 114 ? 11.945 -11.25 3.623 1 97.75 114 GLU A CA 1
ATOM 856 C C . GLU A 1 114 ? 13.43 -11.461 3.332 1 97.75 114 GLU A C 1
ATOM 858 O O . GLU A 1 114 ? 14.289 -10.875 3.99 1 97.75 114 GLU A O 1
ATOM 863 N N . ALA A 1 115 ? 13.688 -12.297 2.361 1 97.62 115 ALA A N 1
ATOM 864 C CA . ALA A 1 115 ? 15.07 -12.586 1.989 1 97.62 115 ALA A CA 1
ATOM 865 C C . ALA A 1 115 ? 15.742 -11.359 1.392 1 97.62 115 ALA A C 1
ATOM 867 O O . ALA A 1 115 ? 16.969 -11.203 1.492 1 97.62 115 ALA A O 1
ATOM 868 N N . LEU A 1 116 ? 14.93 -10.461 0.857 1 97.94 116 LEU A N 1
ATOM 869 C CA . LEU A 1 116 ? 15.453 -9.273 0.185 1 97.94 116 LEU A CA 1
ATOM 870 C C . LEU A 1 116 ? 15.5 -8.086 1.136 1 97.94 116 LEU A C 1
ATOM 872 O O . LEU A 1 116 ? 15.945 -7 0.757 1 97.94 116 LEU A O 1
ATOM 876 N N . ALA A 1 117 ? 15.07 -8.242 2.359 1 94.69 117 ALA A N 1
ATOM 877 C CA . ALA A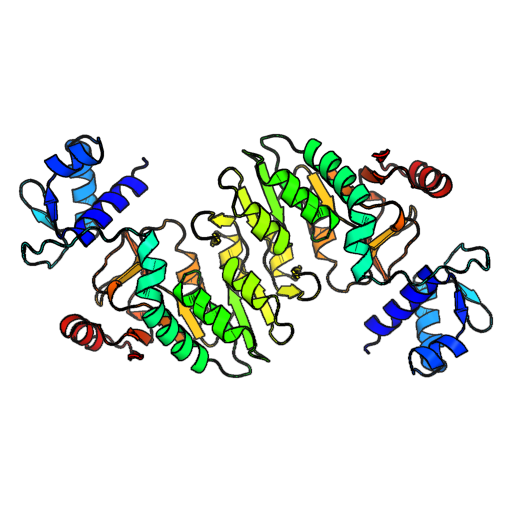 1 117 ? 14.828 -7.152 3.303 1 94.69 117 ALA A CA 1
ATOM 878 C C . ALA A 1 117 ? 16.125 -6.398 3.619 1 94.69 117 ALA A C 1
ATOM 880 O O . ALA A 1 117 ? 16.078 -5.277 4.125 1 94.69 117 ALA A O 1
ATOM 881 N N . ARG A 1 118 ? 17.281 -6.977 3.262 1 92.06 118 ARG A N 1
ATOM 882 C CA . ARG A 1 118 ? 18.547 -6.312 3.572 1 92.06 118 ARG A CA 1
ATOM 883 C C . ARG A 1 118 ? 19.328 -6.008 2.303 1 92.06 118 ARG A C 1
ATOM 885 O O . ARG A 1 118 ? 20.469 -5.547 2.369 1 92.06 118 ARG A O 1
ATOM 892 N N . LYS A 1 119 ? 18.719 -6.328 1.191 1 95.56 119 LYS A N 1
ATOM 893 C CA . LYS A 1 119 ? 19.391 -6.066 -0.08 1 95.56 119 LYS A CA 1
ATOM 894 C C . LYS A 1 119 ? 19.375 -4.578 -0.411 1 95.56 119 LYS A C 1
ATOM 896 O O . LYS A 1 119 ? 18.375 -3.895 -0.189 1 95.56 119 LYS A O 1
ATOM 901 N N . SER A 1 120 ? 20.516 -4.133 -0.972 1 96.12 120 SER A N 1
ATOM 902 C CA . SER A 1 120 ? 20.641 -2.717 -1.298 1 96.12 120 SER A CA 1
ATOM 903 C C . SER A 1 120 ? 20.594 -2.488 -2.805 1 96.12 120 SER A C 1
ATOM 905 O O . SER A 1 120 ? 20.906 -3.385 -3.586 1 96.12 120 SER A O 1
ATOM 907 N N . ASN A 1 121 ? 20.188 -1.345 -3.172 1 97.56 121 ASN A N 1
ATOM 908 C CA . ASN A 1 121 ? 20.297 -0.839 -4.535 1 97.56 121 ASN A CA 1
ATOM 909 C C . ASN A 1 121 ? 19.5 -1.702 -5.516 1 97.56 121 ASN A C 1
ATOM 911 O O . ASN A 1 121 ? 20.016 -2.105 -6.555 1 97.56 121 ASN A O 1
ATOM 915 N N . ILE A 1 122 ? 18.266 -2.07 -5.09 1 98.62 122 ILE A N 1
ATOM 916 C CA . ILE A 1 122 ? 17.297 -2.697 -5.98 1 98.62 122 ILE A CA 1
ATOM 917 C C . ILE A 1 122 ? 15.969 -1.943 -5.91 1 98.62 122 ILE A C 1
ATOM 919 O O . ILE A 1 122 ? 15.766 -1.122 -5.012 1 98.62 122 ILE A O 1
ATOM 923 N N . THR A 1 123 ? 15.188 -2.145 -6.914 1 98.69 123 THR A N 1
ATOM 924 C CA . THR A 1 123 ? 13.812 -1.651 -6.93 1 98.69 123 THR A CA 1
ATOM 925 C C . THR A 1 123 ? 12.82 -2.811 -6.867 1 98.69 123 THR A C 1
ATOM 927 O O . THR A 1 123 ? 12.938 -3.771 -7.629 1 98.69 123 THR A O 1
ATOM 930 N N . VAL A 1 124 ? 11.93 -2.719 -5.922 1 98.88 124 VAL A N 1
ATOM 931 C CA . VAL A 1 124 ? 10.906 -3.75 -5.805 1 98.88 124 VAL A CA 1
ATOM 932 C C . VAL A 1 124 ? 9.523 -3.133 -6.02 1 98.88 124 VAL A C 1
ATOM 934 O O . VAL A 1 124 ? 9.195 -2.111 -5.41 1 98.88 124 VAL A O 1
ATOM 937 N N . ILE A 1 125 ? 8.773 -3.715 -6.902 1 98.88 125 ILE A N 1
ATOM 938 C CA . ILE A 1 125 ? 7.375 -3.373 -7.148 1 98.88 125 ILE A CA 1
ATOM 939 C C . ILE A 1 125 ? 6.477 -4.512 -6.68 1 98.88 125 ILE A C 1
ATOM 941 O O . ILE A 1 125 ? 6.715 -5.676 -7.012 1 98.88 125 ILE A O 1
ATOM 945 N N . THR A 1 126 ? 5.43 -4.203 -5.887 1 98.88 126 THR A N 1
ATOM 946 C CA . THR A 1 126 ? 4.617 -5.297 -5.371 1 98.88 126 THR A CA 1
ATOM 947 C C . THR A 1 126 ? 3.17 -4.852 -5.18 1 98.88 126 THR A C 1
ATOM 949 O O . THR A 1 126 ? 2.904 -3.67 -4.941 1 98.88 126 THR A O 1
ATOM 952 N N . ASN A 1 127 ? 2.281 -5.812 -5.344 1 98.56 127 ASN A N 1
ATOM 953 C CA . ASN A 1 127 ? 0.874 -5.602 -5.02 1 98.56 127 ASN A CA 1
ATOM 954 C C . ASN A 1 127 ? 0.504 -6.238 -3.682 1 98.56 127 ASN A C 1
ATOM 956 O O . ASN A 1 127 ? -0.677 -6.395 -3.371 1 98.56 127 ASN A O 1
ATOM 960 N N . SER A 1 128 ? 1.474 -6.641 -2.895 1 98.44 128 SER A N 1
ATOM 961 C CA . SER A 1 128 ? 1.286 -7.309 -1.609 1 98.44 128 SER A CA 1
ATOM 962 C C . SER A 1 128 ? 1.512 -6.344 -0.45 1 98.44 128 SER A C 1
ATOM 964 O O . SER A 1 128 ? 2.605 -5.797 -0.292 1 98.44 128 SER A O 1
ATOM 966 N N . LEU A 1 129 ? 0.524 -6.227 0.398 1 98.12 129 LEU A N 1
ATOM 967 C CA . LEU A 1 129 ? 0.669 -5.367 1.568 1 98.12 129 LEU A CA 1
ATOM 968 C C . LEU A 1 129 ? 1.704 -5.934 2.535 1 98.12 129 LEU A C 1
ATOM 970 O O . LEU A 1 129 ? 2.6 -5.215 2.984 1 98.12 129 LEU A O 1
ATOM 974 N N . PRO A 1 130 ? 1.708 -7.211 2.779 1 97 130 PRO A N 1
ATOM 975 C CA . PRO A 1 130 ? 2.719 -7.77 3.68 1 97 130 PRO A CA 1
ATOM 976 C C . PRO A 1 130 ? 4.137 -7.633 3.131 1 97 130 PRO A C 1
ATOM 978 O O . PRO A 1 130 ? 5.066 -7.32 3.883 1 97 130 PRO A O 1
ATOM 981 N N . ALA A 1 131 ? 4.293 -7.879 1.86 1 98.44 131 ALA A N 1
ATOM 982 C CA . ALA A 1 131 ? 5.621 -7.719 1.268 1 98.44 131 ALA A CA 1
ATOM 983 C C . ALA A 1 131 ? 6.086 -6.266 1.352 1 98.44 131 ALA A C 1
ATOM 985 O O . ALA A 1 131 ? 7.246 -5.996 1.667 1 98.44 131 ALA A O 1
ATOM 986 N N . ALA A 1 132 ? 5.148 -5.363 1.051 1 98.69 132 ALA A N 1
ATOM 987 C CA . ALA A 1 132 ? 5.465 -3.938 1.127 1 98.69 132 ALA A CA 1
ATOM 988 C C . ALA A 1 132 ? 5.902 -3.549 2.537 1 98.69 132 ALA A C 1
ATOM 990 O O . ALA A 1 132 ? 6.887 -2.83 2.711 1 98.69 132 ALA A O 1
ATOM 991 N N . PHE A 1 133 ? 5.176 -4.039 3.455 1 96.25 133 PHE A N 1
ATOM 992 C CA . PHE A 1 133 ? 5.492 -3.721 4.844 1 96.25 133 PHE A CA 1
ATOM 993 C C . PHE A 1 133 ? 6.859 -4.273 5.227 1 96.25 133 PHE A C 1
ATOM 995 O O . PHE A 1 133 ? 7.68 -3.566 5.816 1 96.25 133 PHE A O 1
ATOM 1002 N N . THR A 1 134 ? 7.148 -5.484 4.871 1 96.5 134 THR A N 1
ATOM 1003 C CA . THR A 1 134 ? 8.414 -6.156 5.156 1 96.5 134 THR A CA 1
ATOM 1004 C C . THR A 1 134 ? 9.586 -5.379 4.566 1 96.5 134 THR A C 1
ATOM 1006 O O . THR A 1 134 ? 10.609 -5.195 5.227 1 96.5 134 THR A O 1
ATOM 1009 N N . LEU A 1 135 ? 9.383 -4.855 3.389 1 98.38 135 LEU A N 1
ATOM 1010 C CA . LEU A 1 135 ? 10.469 -4.23 2.643 1 98.38 135 LEU A CA 1
ATOM 1011 C C . LEU A 1 135 ? 10.594 -2.752 3 1 98.38 135 LEU A C 1
ATOM 1013 O O . LEU A 1 135 ? 11.609 -2.121 2.703 1 98.38 135 LEU A O 1
ATOM 1017 N N . SER A 1 136 ? 9.508 -2.174 3.619 1 97.25 136 SER A N 1
ATOM 1018 C CA . SER A 1 136 ? 9.453 -0.739 3.875 1 97.25 136 SER A CA 1
ATOM 1019 C C . SER A 1 136 ? 10.5 -0.322 4.906 1 97.25 136 SER A C 1
ATOM 1021 O O . SER A 1 136 ? 10.875 0.85 4.98 1 97.25 136 SER A O 1
ATOM 1023 N N . GLU A 1 137 ? 11.055 -1.229 5.598 1 92.94 137 GLU A N 1
ATOM 1024 C CA . GLU A 1 137 ? 12.031 -0.923 6.641 1 92.94 137 GLU A CA 1
ATOM 1025 C C . GLU A 1 137 ? 13.438 -0.766 6.059 1 92.94 137 GLU A C 1
ATOM 1027 O O . GLU A 1 137 ? 14.328 -0.23 6.719 1 92.94 137 GLU A O 1
ATOM 1032 N N . ASN A 1 138 ? 13.625 -1.268 4.883 1 95.31 138 ASN A N 1
ATOM 1033 C CA . ASN A 1 138 ? 14.93 -1.183 4.234 1 95.31 138 ASN A CA 1
ATOM 1034 C C . ASN A 1 138 ? 15.07 0.098 3.416 1 95.31 138 ASN A C 1
ATOM 1036 O O . ASN A 1 138 ? 14.609 0.163 2.275 1 95.31 138 ASN A O 1
ATOM 1040 N N . LYS A 1 139 ? 15.789 1.053 3.906 1 94.38 139 LYS A N 1
ATOM 1041 C CA . LYS A 1 139 ? 15.914 2.365 3.277 1 94.38 139 LYS A CA 1
ATOM 1042 C C . LYS A 1 139 ? 16.844 2.312 2.07 1 94.38 139 LYS A C 1
ATOM 1044 O O . LYS A 1 139 ? 16.922 3.264 1.29 1 94.38 139 LYS A O 1
ATOM 1049 N N . ASP A 1 140 ? 17.5 1.162 1.904 1 95.62 140 ASP A N 1
ATOM 1050 C CA . ASP A 1 140 ? 18.516 1.064 0.861 1 95.62 140 ASP A CA 1
ATOM 1051 C C . ASP A 1 140 ? 17.938 0.504 -0.431 1 95.62 140 ASP A C 1
ATOM 1053 O O . ASP A 1 140 ? 18.656 0.268 -1.399 1 95.62 140 ASP A O 1
ATOM 1057 N N . LEU A 1 141 ? 16.656 0.248 -0.471 1 96.94 141 LEU A N 1
ATOM 1058 C CA . LEU A 1 141 ? 16 -0.16 -1.712 1 96.94 141 LEU A CA 1
ATOM 1059 C C . LEU A 1 141 ? 14.844 0.774 -2.051 1 96.94 141 LEU A C 1
ATOM 1061 O O . LEU A 1 141 ? 14.375 1.521 -1.192 1 96.94 141 LEU A O 1
ATOM 1065 N N . THR A 1 142 ? 14.531 0.835 -3.32 1 98.19 142 THR A N 1
ATOM 1066 C CA . THR A 1 142 ? 13.359 1.559 -3.785 1 98.19 142 THR A CA 1
ATOM 1067 C C . THR A 1 142 ? 12.133 0.644 -3.812 1 98.19 142 THR A C 1
ATOM 1069 O O . THR A 1 142 ? 12.172 -0.426 -4.426 1 98.19 142 THR A O 1
ATOM 1072 N N . LEU A 1 143 ? 11.141 1.029 -3.066 1 98.75 143 LEU A N 1
ATOM 1073 C CA . LEU A 1 143 ? 9.914 0.237 -2.982 1 98.75 143 LEU A CA 1
ATOM 1074 C C . LEU A 1 143 ? 8.75 0.968 -3.635 1 98.75 143 LEU A C 1
ATOM 1076 O O . LEU A 1 143 ? 8.477 2.127 -3.312 1 98.75 143 LEU A O 1
ATOM 1080 N N . VAL A 1 144 ? 8.109 0.313 -4.574 1 98.75 144 VAL A N 1
ATOM 1081 C CA . VAL A 1 144 ? 6.914 0.831 -5.227 1 98.75 144 VAL A CA 1
ATOM 1082 C C . VAL A 1 144 ? 5.734 -0.101 -4.953 1 98.75 144 VAL A C 1
ATOM 1084 O O . VAL A 1 144 ? 5.832 -1.313 -5.16 1 98.75 144 VAL A O 1
ATOM 1087 N N . VAL A 1 145 ? 4.66 0.467 -4.508 1 98.81 145 VAL A N 1
ATOM 1088 C CA . VAL A 1 145 ? 3.428 -0.277 -4.266 1 98.81 145 VAL A CA 1
ATOM 1089 C C . VAL A 1 145 ? 2.422 0.006 -5.379 1 98.81 145 VAL A C 1
ATOM 1091 O O . VAL A 1 145 ? 2.203 1.163 -5.746 1 98.81 145 VAL A O 1
ATOM 1094 N N . CYS A 1 146 ? 1.8 -1.039 -5.82 1 98.44 146 CYS A N 1
ATOM 1095 C CA . CYS A 1 146 ? 0.914 -0.908 -6.973 1 98.44 146 CYS A CA 1
ATOM 1096 C C . CYS A 1 146 ? -0.343 -0.126 -6.609 1 98.44 146 CYS A C 1
ATOM 1098 O O . CYS A 1 146 ? -0.906 0.579 -7.449 1 98.44 146 CYS A O 1
ATOM 1100 N N . GLY A 1 147 ? -0.773 -0.309 -5.344 1 98.25 147 GLY A N 1
ATOM 1101 C CA . GLY A 1 147 ? -2.023 0.306 -4.93 1 98.25 147 GLY A CA 1
ATOM 1102 C C . GLY A 1 147 ? -3.248 -0.457 -5.395 1 98.25 147 GLY A C 1
ATOM 1103 O O . GLY A 1 147 ? -3.15 -1.624 -5.777 1 98.25 147 GLY A O 1
ATOM 1104 N N . GLY A 1 148 ? -4.418 0.264 -5.227 1 98.12 148 GLY A N 1
ATOM 1105 C CA . GLY A 1 148 ? -5.68 -0.344 -5.617 1 98.12 148 GLY A CA 1
ATOM 1106 C C . GLY A 1 148 ? -6.5 -0.83 -4.438 1 98.12 148 GLY A C 1
ATOM 1107 O O . GLY A 1 148 ? -6.238 -0.45 -3.295 1 98.12 148 GLY A O 1
ATOM 1108 N N . THR A 1 149 ? -7.531 -1.568 -4.832 1 97.94 149 THR A N 1
ATOM 1109 C CA . THR A 1 149 ? -8.43 -2.098 -3.814 1 97.94 149 THR A CA 1
ATOM 1110 C C . THR A 1 149 ? -7.816 -3.316 -3.131 1 97.94 149 THR A C 1
ATOM 1112 O O . THR A 1 149 ? -7.285 -4.207 -3.799 1 97.94 149 THR A O 1
ATOM 1115 N N . VAL A 1 150 ? -7.934 -3.318 -1.788 1 97.81 150 VAL A N 1
ATOM 1116 C CA . VAL A 1 150 ? -7.328 -4.402 -1.018 1 97.81 150 VAL A CA 1
ATOM 1117 C C . VAL A 1 150 ? -8.289 -5.586 -0.949 1 97.81 150 VAL A C 1
ATOM 1119 O O . VAL A 1 150 ? -9.445 -5.43 -0.553 1 97.81 150 VAL A O 1
ATOM 1122 N N . ARG A 1 151 ? -7.797 -6.672 -1.418 1 95.94 151 ARG A N 1
ATOM 1123 C CA . ARG A 1 151 ? -8.469 -7.93 -1.106 1 95.94 151 ARG A CA 1
ATOM 1124 C C . ARG A 1 151 ? -8.078 -8.43 0.278 1 95.94 151 ARG A C 1
ATOM 1126 O O . ARG A 1 151 ? -6.953 -8.898 0.478 1 95.94 151 ARG A O 1
ATOM 1133 N N . HIS A 1 152 ? -9.008 -8.43 1.172 1 94 152 HIS A N 1
ATOM 1134 C CA . HIS A 1 152 ? -8.711 -8.656 2.582 1 94 152 HIS A CA 1
ATOM 1135 C C . HIS A 1 152 ? -8.234 -10.086 2.816 1 94 152 HIS A C 1
ATOM 1137 O O . HIS A 1 152 ? -7.41 -10.336 3.703 1 94 152 HIS A O 1
ATOM 1143 N N . LYS A 1 153 ? -8.641 -11 2.059 1 89.06 153 LYS A N 1
ATOM 1144 C CA . LYS A 1 153 ? -8.289 -12.406 2.234 1 89.06 153 LYS A CA 1
ATOM 1145 C C . LYS A 1 153 ? -6.797 -12.633 1.987 1 89.06 153 LYS A C 1
ATOM 1147 O O . LYS A 1 153 ? -6.16 -13.422 2.686 1 89.06 153 LYS A O 1
ATOM 1152 N N . THR A 1 154 ? -6.266 -11.922 1.038 1 90.94 154 THR A N 1
ATOM 1153 C CA . THR A 1 154 ? -4.879 -12.148 0.651 1 90.94 154 THR A CA 1
ATOM 1154 C C . THR A 1 154 ? -4.023 -10.922 0.981 1 90.94 154 THR A C 1
ATOM 1156 O O . THR A 1 154 ? -2.801 -10.953 0.813 1 90.94 154 THR A O 1
ATOM 1159 N N . HIS A 1 155 ? -4.648 -9.867 1.419 1 95.88 155 HIS A N 1
ATOM 1160 C CA . HIS A 1 155 ? -3.979 -8.602 1.677 1 95.88 155 HIS A CA 1
ATOM 1161 C C . HIS A 1 155 ? -3.199 -8.125 0.454 1 95.88 155 HIS A C 1
ATOM 1163 O O . HIS A 1 155 ? -2.053 -7.688 0.575 1 95.88 155 HIS A O 1
ATOM 1169 N N . SER A 1 156 ? -3.816 -8.297 -0.683 1 96.81 156 SER A N 1
ATOM 1170 C CA . SER A 1 156 ? -3.252 -7.895 -1.966 1 96.81 156 SER A CA 1
ATOM 1171 C C . SER A 1 156 ? -4.086 -6.793 -2.611 1 96.81 156 SER A C 1
ATOM 1173 O O . SER A 1 156 ? -5.258 -6.609 -2.27 1 96.81 156 SER A O 1
ATOM 1175 N N . MET A 1 157 ? -3.471 -6.082 -3.455 1 97.94 157 MET A N 1
ATOM 1176 C CA . MET A 1 157 ? -4.129 -4.949 -4.102 1 97.94 157 MET A CA 1
ATOM 1177 C C . MET A 1 157 ? -4.441 -5.266 -5.562 1 97.94 157 MET A C 1
ATOM 1179 O O . MET A 1 157 ? -3.605 -5.82 -6.273 1 97.94 157 MET A O 1
ATOM 1183 N N . HIS A 1 158 ? -5.637 -4.871 -5.969 1 96.81 158 HIS A N 1
ATOM 1184 C CA . HIS A 1 158 ? -6.156 -5.227 -7.285 1 96.81 158 HIS A CA 1
ATOM 1185 C C . HIS A 1 158 ? -6.941 -4.074 -7.898 1 96.81 158 HIS A C 1
ATOM 1187 O O . HIS A 1 158 ? -7.102 -3.023 -7.273 1 96.81 158 HIS A O 1
ATOM 1193 N N . GLY A 1 159 ? -7.379 -4.312 -9.211 1 96.19 159 GLY A N 1
ATOM 1194 C CA . GLY A 1 159 ? -8.234 -3.354 -9.883 1 96.19 159 GLY A CA 1
ATOM 1195 C C . GLY A 1 159 ? -7.484 -2.451 -10.844 1 96.19 159 GLY A C 1
ATOM 1196 O O . GLY A 1 159 ? -6.277 -2.615 -11.039 1 96.19 159 GLY A O 1
ATOM 1197 N N . THR A 1 160 ? -8.195 -1.519 -11.352 1 95.38 160 THR A N 1
ATOM 1198 C CA . THR A 1 160 ? -7.68 -0.658 -12.406 1 95.38 160 THR A CA 1
ATOM 1199 C C . THR A 1 160 ? -6.523 0.196 -11.891 1 95.38 160 THR A C 1
ATOM 1201 O O . THR A 1 160 ? -5.531 0.393 -12.602 1 95.38 160 THR A O 1
ATOM 1204 N N . ILE A 1 161 ? -6.652 0.652 -10.703 1 96.06 161 ILE A N 1
ATOM 1205 C CA . ILE A 1 161 ? -5.602 1.474 -10.109 1 96.06 161 ILE A CA 1
ATOM 1206 C C . ILE A 1 161 ? -4.301 0.677 -10.047 1 96.06 161 ILE A C 1
ATOM 1208 O O . ILE A 1 161 ? -3.242 1.17 -10.445 1 96.06 161 ILE A O 1
ATOM 1212 N N . ALA A 1 162 ? -4.395 -0.522 -9.586 1 97.75 162 ALA A N 1
ATOM 1213 C CA . ALA A 1 162 ? -3.225 -1.393 -9.492 1 97.75 162 ALA A CA 1
ATOM 1214 C C . ALA A 1 162 ? -2.613 -1.646 -10.867 1 97.75 162 ALA A C 1
ATOM 1216 O O . ALA A 1 162 ? -1.4 -1.515 -11.047 1 97.75 162 ALA A O 1
ATOM 1217 N N . GLU A 1 163 ? -3.447 -1.956 -11.797 1 97.75 163 GLU A N 1
ATOM 1218 C CA . GLU A 1 163 ? -2.975 -2.293 -13.133 1 97.75 163 GLU A CA 1
ATOM 1219 C C . GLU A 1 163 ? -2.336 -1.086 -13.812 1 97.75 163 GLU A C 1
ATOM 1221 O O . GLU A 1 163 ? -1.294 -1.211 -14.461 1 97.75 163 GLU A O 1
ATOM 1226 N N . ARG A 1 164 ? -2.877 0.05 -13.609 1 96.56 164 ARG A N 1
ATOM 1227 C CA . ARG A 1 164 ? -2.369 1.27 -14.227 1 96.56 164 ARG A CA 1
ATOM 1228 C C . ARG A 1 164 ? -1.021 1.665 -13.633 1 96.56 164 ARG A C 1
ATOM 1230 O O . ARG A 1 164 ? -0.222 2.338 -14.289 1 96.56 164 ARG A O 1
ATOM 1237 N N . SER A 1 165 ? -0.768 1.251 -12.438 1 97.25 165 SER A N 1
ATOM 1238 C CA . SER A 1 165 ? 0.496 1.576 -11.789 1 97.25 165 SER A CA 1
ATOM 1239 C C . SER A 1 165 ? 1.676 0.945 -12.516 1 97.25 165 SER A C 1
ATOM 1241 O O . SER A 1 165 ? 2.822 1.357 -12.328 1 97.25 165 SER A O 1
ATOM 1243 N N . LEU A 1 166 ? 1.379 -0.001 -13.359 1 98.06 166 LEU A N 1
ATOM 1244 C CA . LEU A 1 166 ? 2.432 -0.752 -14.039 1 98.06 166 LEU A CA 1
ATOM 1245 C C . LEU A 1 166 ? 2.639 -0.244 -15.461 1 98.06 166 LEU A C 1
ATOM 1247 O O . LEU A 1 166 ? 3.51 -0.737 -16.172 1 98.06 166 LEU A O 1
ATOM 1251 N N . HIS A 1 167 ? 1.861 0.729 -15.836 1 95.88 167 HIS A N 1
ATOM 1252 C CA . HIS A 1 167 ? 2.012 1.307 -17.172 1 95.88 167 HIS A CA 1
ATOM 1253 C C . HIS A 1 167 ? 3.391 1.934 -17.344 1 95.88 167 HIS A C 1
ATOM 1255 O O . HIS A 1 167 ? 3.799 2.779 -16.547 1 95.88 167 HIS A O 1
ATOM 1261 N N . GLY A 1 168 ? 4.086 1.486 -18.344 1 95.44 168 GLY A N 1
ATOM 1262 C CA . GLY A 1 168 ? 5.391 2.051 -18.656 1 95.44 168 GLY A CA 1
ATOM 1263 C C . GLY A 1 168 ? 6.516 1.429 -17.844 1 95.44 168 GLY A C 1
ATOM 1264 O O . GLY A 1 168 ? 7.664 1.866 -17.938 1 95.44 168 GLY A O 1
ATOM 1265 N N . ILE A 1 169 ? 6.23 0.458 -17.094 1 96.5 169 ILE A N 1
ATOM 1266 C CA . ILE A 1 169 ? 7.227 -0.208 -16.266 1 96.5 169 ILE A CA 1
ATOM 1267 C C . ILE A 1 169 ? 7.898 -1.327 -17.062 1 96.5 169 ILE A C 1
ATOM 1269 O O . ILE A 1 169 ? 7.242 -2.023 -17.828 1 96.5 169 ILE A O 1
ATOM 1273 N N . SER A 1 170 ? 9.195 -1.427 -16.906 1 98.12 170 SER A N 1
ATOM 1274 C CA . SER A 1 170 ? 9.992 -2.541 -17.422 1 98.12 170 SER A CA 1
ATOM 1275 C C . SER A 1 170 ? 10.875 -3.127 -16.328 1 98.12 170 SER A C 1
ATOM 1277 O O . SER A 1 170 ? 11.891 -2.531 -15.953 1 98.12 170 SER A O 1
ATOM 1279 N N . ALA A 1 171 ? 10.508 -4.258 -15.836 1 98.75 171 ALA A N 1
ATOM 1280 C CA . ALA A 1 171 ? 11.258 -4.898 -14.766 1 98.75 171 ALA A CA 1
ATOM 1281 C C . ALA A 1 171 ? 12.148 -6.012 -15.305 1 98.75 171 ALA A C 1
ATOM 1283 O O . ALA A 1 171 ? 11.898 -6.547 -16.391 1 98.75 171 ALA A O 1
ATOM 1284 N N . ASP A 1 172 ? 13.203 -6.301 -14.578 1 98.88 172 ASP A N 1
ATOM 1285 C CA . ASP A 1 172 ? 14.125 -7.363 -14.977 1 98.88 172 ASP A CA 1
ATOM 1286 C C . ASP A 1 172 ? 13.492 -8.742 -14.758 1 98.88 172 ASP A C 1
ATOM 1288 O O . ASP A 1 172 ? 13.609 -9.625 -15.617 1 98.88 172 ASP A O 1
ATOM 1292 N N . VAL A 1 173 ? 12.844 -8.891 -13.594 1 98.88 173 VAL A N 1
ATOM 1293 C CA . VAL A 1 173 ? 12.32 -10.203 -13.242 1 98.88 173 VAL A CA 1
ATOM 1294 C C . VAL A 1 173 ? 11.031 -10.047 -12.43 1 98.88 173 VAL A C 1
ATOM 1296 O O . VAL A 1 173 ? 10.875 -9.078 -11.688 1 98.88 173 VAL A O 1
ATOM 1299 N N . MET A 1 174 ? 10.109 -10.953 -12.648 1 98.94 174 MET A N 1
ATOM 1300 C CA . MET A 1 174 ? 8.93 -11.133 -11.805 1 98.94 174 MET A CA 1
ATOM 1301 C C . MET A 1 174 ? 8.961 -12.492 -11.117 1 98.94 174 MET A C 1
ATOM 1303 O O . MET A 1 174 ? 9.242 -13.508 -11.75 1 98.94 174 MET A O 1
ATOM 1307 N N . PHE A 1 175 ? 8.688 -12.438 -9.82 1 98.94 175 PHE A N 1
ATOM 1308 C CA . PHE A 1 175 ? 8.414 -13.672 -9.094 1 98.94 175 PHE A CA 1
ATOM 1309 C C . PHE A 1 175 ? 6.922 -13.805 -8.805 1 98.94 175 PHE A C 1
ATOM 1311 O O . PHE A 1 175 ? 6.309 -12.898 -8.242 1 98.94 175 PHE A O 1
ATOM 1318 N N . VAL A 1 176 ? 6.355 -14.938 -9.188 1 98.81 176 VAL A N 1
ATOM 1319 C CA . VAL A 1 176 ? 4.918 -15.148 -9.031 1 98.81 176 VAL A CA 1
ATOM 1320 C C . VAL A 1 176 ? 4.668 -16.531 -8.414 1 98.81 176 VAL A C 1
ATOM 1322 O O . VAL A 1 176 ? 5.32 -17.5 -8.781 1 98.81 176 VAL A O 1
ATOM 1325 N N . GLY A 1 177 ? 3.809 -16.516 -7.406 1 97.25 177 GLY A N 1
ATOM 1326 C CA . GLY A 1 177 ? 3.379 -17.781 -6.836 1 97.25 177 GLY A CA 1
ATOM 1327 C C . GLY A 1 177 ? 2.256 -18.438 -7.617 1 97.25 177 GLY A C 1
ATOM 1328 O O . GLY A 1 177 ? 1.874 -17.953 -8.688 1 97.25 177 GLY A O 1
ATOM 1329 N N . ALA A 1 178 ? 1.768 -19.609 -7.051 1 95.31 178 ALA A N 1
ATOM 1330 C CA . ALA A 1 178 ? 0.698 -20.328 -7.738 1 95.31 178 ALA A CA 1
ATOM 1331 C C . ALA A 1 178 ? -0.158 -21.109 -6.75 1 95.31 178 ALA A C 1
ATOM 1333 O O . ALA A 1 178 ? 0.36 -21.672 -5.785 1 95.31 178 ALA A O 1
ATOM 1334 N N . ASP A 1 179 ? -1.414 -21.109 -7.07 1 91.12 179 ASP A N 1
ATOM 1335 C CA . ASP A 1 179 ? -2.301 -22.062 -6.398 1 91.12 179 ASP A CA 1
ATOM 1336 C C . ASP A 1 179 ? -2.264 -23.422 -7.086 1 91.12 179 ASP A C 1
ATOM 1338 O O . ASP A 1 179 ? -2.484 -24.453 -6.441 1 91.12 179 ASP A O 1
ATOM 1342 N N . GLY A 1 180 ? -2.045 -23.453 -8.312 1 93.75 180 GLY A N 1
ATOM 1343 C CA . GLY A 1 180 ? -1.882 -24.625 -9.156 1 93.75 180 GLY A CA 1
ATOM 1344 C C . GLY A 1 180 ? -1.136 -24.328 -10.445 1 93.75 180 GLY A C 1
ATOM 1345 O O . GLY A 1 180 ? -1.214 -23.219 -10.984 1 93.75 180 GLY A O 1
ATOM 1346 N N . ILE A 1 181 ? -0.461 -25.422 -10.898 1 96.62 181 ILE A N 1
ATOM 1347 C CA . ILE A 1 181 ? 0.255 -25.266 -12.156 1 96.62 181 ILE A CA 1
ATOM 1348 C C . ILE A 1 181 ? 0.277 -26.594 -12.906 1 96.62 181 ILE A C 1
ATOM 1350 O O . ILE A 1 181 ? 0.382 -27.656 -12.297 1 96.62 181 ILE A O 1
ATOM 1354 N N . ASP A 1 182 ? 0.157 -26.547 -14.133 1 92.88 182 ASP A N 1
ATOM 1355 C CA . ASP A 1 182 ? 0.395 -27.703 -14.984 1 92.88 182 ASP A CA 1
ATOM 1356 C C . ASP A 1 182 ? 0.904 -27.281 -16.359 1 92.88 182 ASP A C 1
ATOM 1358 O O . ASP A 1 182 ? 0.785 -26.125 -16.734 1 92.88 182 ASP A O 1
ATOM 1362 N N . ALA A 1 183 ? 1.429 -28.219 -17.094 1 94.12 183 ALA A N 1
ATOM 1363 C CA . ALA A 1 183 ? 2.152 -27.938 -18.328 1 94.12 183 ALA A CA 1
ATOM 1364 C C . ALA A 1 183 ? 1.199 -27.469 -19.422 1 94.12 183 ALA A C 1
ATOM 1366 O O . ALA A 1 183 ? 1.625 -26.859 -20.406 1 94.12 183 ALA A O 1
ATOM 1367 N N . THR A 1 184 ? -0.017 -27.75 -19.297 1 91.31 184 THR A N 1
ATOM 1368 C CA . THR A 1 184 ? -0.987 -27.422 -20.328 1 91.31 184 THR A CA 1
ATOM 1369 C C . THR A 1 184 ? -1.555 -26.016 -20.109 1 91.31 184 THR A C 1
ATOM 1371 O O . THR A 1 184 ? -1.566 -25.203 -21.031 1 91.31 184 THR A O 1
ATOM 1374 N N . ASN A 1 185 ? -1.881 -25.688 -18.938 1 91.5 185 ASN A N 1
ATOM 1375 C CA . ASN A 1 185 ? -2.637 -24.469 -18.672 1 91.5 185 ASN A CA 1
ATOM 1376 C C . ASN A 1 185 ? -1.754 -23.391 -18.062 1 91.5 185 ASN A C 1
ATOM 1378 O O . ASN A 1 185 ? -2.096 -22.203 -18.109 1 91.5 185 ASN A O 1
ATOM 1382 N N . GLY A 1 186 ? -0.677 -23.781 -17.453 1 96.88 186 GLY A N 1
ATOM 1383 C CA . GLY A 1 186 ? 0.122 -22.844 -16.703 1 96.88 186 GLY A CA 1
ATOM 1384 C C . GLY A 1 186 ? -0.382 -22.625 -15.289 1 96.88 186 GLY A C 1
ATOM 1385 O O . GLY A 1 186 ? -0.791 -23.578 -14.617 1 96.88 186 GLY A O 1
ATOM 1386 N N . ILE A 1 187 ? -0.284 -21.359 -14.82 1 97.38 187 ILE A N 1
ATOM 1387 C CA . ILE A 1 187 ? -0.709 -21.062 -13.453 1 97.38 187 ILE A CA 1
ATOM 1388 C C . ILE A 1 187 ? -2.213 -20.797 -13.43 1 97.38 187 ILE A C 1
ATOM 1390 O O . ILE A 1 187 ? -2.727 -20.031 -14.25 1 97.38 187 ILE A O 1
ATOM 1394 N N . THR A 1 188 ? -2.859 -21.422 -12.453 1 93.12 188 THR A N 1
ATOM 1395 C CA . THR A 1 188 ? -4.285 -21.188 -12.258 1 93.12 188 THR A CA 1
ATOM 1396 C C . THR A 1 188 ? -4.59 -20.875 -10.797 1 93.12 188 THR A C 1
ATOM 1398 O O . THR A 1 188 ? -3.734 -21.047 -9.93 1 93.12 188 THR A O 1
ATOM 1401 N N . THR A 1 189 ? -5.719 -20.219 -10.586 1 88.75 189 THR A N 1
ATOM 1402 C CA . THR A 1 189 ? -6.094 -19.859 -9.227 1 88.75 189 THR A CA 1
ATOM 1403 C C . THR A 1 189 ? -7.594 -20.047 -9.008 1 88.75 189 THR A C 1
ATOM 1405 O O . THR A 1 189 ? -8.352 -20.172 -9.977 1 88.75 189 THR A O 1
ATOM 1408 N N . PHE A 1 190 ? -7.93 -20.078 -7.77 1 77 190 PHE A N 1
ATOM 1409 C CA . PHE A 1 190 ? -9.328 -20.172 -7.355 1 77 190 PHE A CA 1
ATOM 1410 C C . PHE A 1 190 ? -9.883 -18.797 -6.996 1 77 190 PHE A C 1
ATOM 1412 O O . PHE A 1 190 ? -11.07 -18.656 -6.715 1 77 190 PHE A O 1
ATOM 1419 N N . ASN A 1 191 ? -8.977 -17.812 -7.125 1 77.56 191 ASN A N 1
ATOM 1420 C CA . ASN A 1 191 ? -9.344 -16.484 -6.668 1 77.56 191 ASN A CA 1
ATOM 1421 C C . ASN A 1 191 ? -9.891 -15.625 -7.809 1 77.56 191 ASN A C 1
ATOM 1423 O O . ASN A 1 191 ? -9.57 -15.859 -8.977 1 77.56 191 ASN A O 1
ATOM 1427 N N . GLU A 1 192 ? -10.773 -14.602 -7.555 1 75.12 192 GLU A N 1
ATOM 1428 C CA . GLU A 1 192 ? -11.281 -13.641 -8.531 1 75.12 192 GLU A CA 1
ATOM 1429 C C . GLU A 1 192 ? -10.273 -12.523 -8.789 1 75.12 192 GLU A C 1
ATOM 1431 O O . GLU A 1 192 ? -10.227 -11.969 -9.891 1 75.12 192 GLU A O 1
ATOM 1436 N N . GLY A 1 193 ? -9.461 -12.086 -7.961 1 78.06 193 GLY A N 1
ATOM 1437 C CA . GLY A 1 193 ? -8.484 -11.023 -8.102 1 78.06 193 GLY A CA 1
ATOM 1438 C C . GLY A 1 193 ? -7.133 -11.508 -8.586 1 78.06 193 GLY A C 1
ATOM 1439 O O . GLY A 1 193 ? -6.137 -11.422 -7.863 1 78.06 193 GLY A O 1
ATOM 1440 N N . TYR A 1 194 ? -7.18 -11.867 -10.039 1 88 194 TYR A N 1
ATOM 1441 C CA . TYR A 1 194 ? -5.949 -12.484 -10.523 1 88 194 TYR A CA 1
ATOM 1442 C C . TYR A 1 194 ? -5.395 -11.734 -11.727 1 88 194 TYR A C 1
ATOM 1444 O O . TYR A 1 194 ? -4.289 -12.016 -12.195 1 88 194 TYR A O 1
ATOM 1452 N N . SER A 1 195 ? -6.078 -10.727 -12.195 1 93.5 195 SER A N 1
ATOM 1453 C CA . SER A 1 195 ? -5.715 -10.086 -13.453 1 93.5 195 SER A CA 1
ATOM 1454 C C . SER A 1 195 ? -4.391 -9.336 -13.336 1 93.5 195 SER A C 1
ATOM 1456 O O . SER A 1 195 ? -3.615 -9.273 -14.289 1 93.5 195 SER A O 1
ATOM 1458 N N . ILE A 1 196 ? -4.098 -8.883 -12.188 1 97 196 ILE A N 1
ATOM 1459 C CA . ILE A 1 196 ? -2.922 -8.039 -12.008 1 97 196 ILE A CA 1
ATOM 1460 C C . ILE A 1 196 ? -1.656 -8.852 -12.266 1 97 196 ILE A C 1
ATOM 1462 O O . ILE A 1 196 ? -0.658 -8.312 -12.758 1 97 196 ILE A O 1
ATOM 1466 N N . SER A 1 197 ? -1.696 -10.117 -12.023 1 97.56 197 SER A N 1
ATOM 1467 C CA . SER A 1 197 ? -0.526 -10.953 -12.258 1 97.56 197 SER A CA 1
ATOM 1468 C C . SER A 1 197 ? -0.138 -10.961 -13.734 1 97.56 197 SER A C 1
ATOM 1470 O O . SER A 1 197 ? 1.048 -10.938 -14.07 1 97.56 197 SER A O 1
ATOM 1472 N N . GLY A 1 198 ? -1.154 -10.992 -14.578 1 97.94 198 GLY A N 1
ATOM 1473 C CA . GLY A 1 198 ? -0.882 -10.906 -16 1 97.94 198 GLY A CA 1
ATOM 1474 C C . GLY A 1 198 ? -0.261 -9.578 -16.406 1 97.94 198 GLY A C 1
ATOM 1475 O O . GLY A 1 198 ? 0.662 -9.547 -17.234 1 97.94 198 GLY A O 1
ATOM 1476 N N . VAL A 1 199 ? -0.747 -8.531 -15.828 1 98.44 199 VAL A N 1
ATOM 1477 C CA . VAL A 1 199 ? -0.218 -7.199 -16.109 1 98.44 199 VAL A CA 1
ATOM 1478 C C . VAL A 1 199 ? 1.227 -7.105 -15.625 1 98.44 199 VAL A C 1
ATOM 1480 O O . VAL A 1 199 ? 2.09 -6.57 -16.312 1 98.44 199 VAL A O 1
ATOM 1483 N N . MET A 1 200 ? 1.502 -7.691 -14.492 1 98.75 200 MET A N 1
ATOM 1484 C CA . MET A 1 200 ? 2.854 -7.723 -13.945 1 98.75 200 MET A CA 1
ATOM 1485 C C . MET A 1 200 ? 3.785 -8.539 -14.828 1 98.75 200 MET A C 1
ATOM 1487 O O . MET A 1 200 ? 4.922 -8.133 -15.086 1 98.75 200 MET A O 1
ATOM 1491 N N . ALA A 1 201 ? 3.287 -9.633 -15.297 1 98.75 201 ALA A N 1
ATOM 1492 C CA . ALA A 1 201 ? 4.094 -10.492 -16.172 1 98.75 201 ALA A CA 1
ATOM 1493 C C . ALA A 1 201 ? 4.469 -9.766 -17.453 1 98.75 201 ALA A C 1
ATOM 1495 O O . ALA A 1 201 ? 5.602 -9.875 -17.922 1 98.75 201 ALA A O 1
ATOM 1496 N N . ALA A 1 202 ? 3.541 -8.992 -17.953 1 98.44 202 ALA A N 1
ATOM 1497 C CA . ALA A 1 202 ? 3.773 -8.258 -19.203 1 98.44 202 ALA A CA 1
ATOM 1498 C C . ALA A 1 202 ? 4.805 -7.152 -18.984 1 98.44 202 ALA A C 1
ATOM 1500 O O . ALA A 1 202 ? 5.418 -6.68 -19.953 1 98.44 202 ALA A O 1
ATOM 1501 N N . ALA A 1 203 ? 5.062 -6.777 -17.766 1 98.62 203 ALA A N 1
ATOM 1502 C CA . ALA A 1 203 ? 5.969 -5.68 -17.438 1 98.62 203 ALA A CA 1
ATOM 1503 C C . ALA A 1 203 ? 7.355 -6.203 -17.078 1 98.62 203 ALA A C 1
ATOM 1505 O O . ALA A 1 203 ? 8.242 -5.426 -16.703 1 98.62 203 ALA A O 1
ATOM 1506 N N . ALA A 1 204 ? 7.574 -7.508 -17.156 1 98.75 204 ALA A N 1
ATOM 1507 C CA . ALA A 1 204 ? 8.844 -8.102 -16.75 1 98.75 204 ALA A CA 1
ATOM 1508 C C . ALA A 1 204 ? 9.531 -8.805 -17.906 1 98.75 204 ALA A C 1
ATOM 1510 O O . ALA A 1 204 ? 8.875 -9.445 -18.734 1 98.75 204 ALA A O 1
ATOM 1511 N N . HIS A 1 205 ? 10.844 -8.74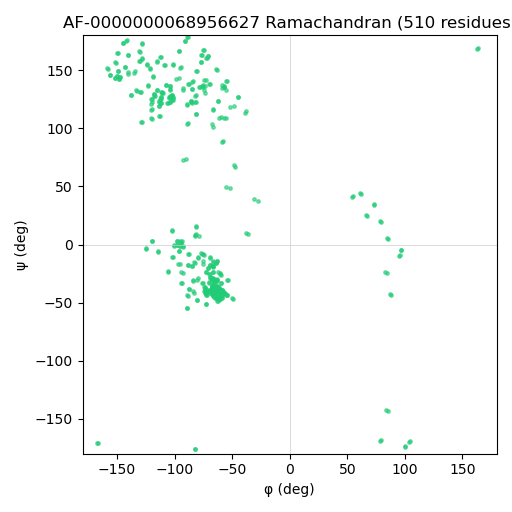2 -17.938 1 98.69 205 HIS A N 1
ATOM 1512 C CA . HIS A 1 205 ? 11.625 -9.422 -18.969 1 98.69 205 HIS A CA 1
ATOM 1513 C C . HIS A 1 205 ? 11.656 -10.93 -18.75 1 98.69 205 HIS A C 1
ATOM 1515 O O . HIS A 1 205 ? 11.703 -11.703 -19.703 1 98.69 205 HIS A O 1
ATOM 1521 N N . LYS A 1 206 ? 11.703 -11.297 -17.531 1 98.81 206 LYS A N 1
ATOM 1522 C CA . LYS A 1 206 ? 11.719 -12.703 -17.141 1 98.81 206 LYS A CA 1
ATOM 1523 C C . LYS A 1 206 ? 10.656 -12.984 -16.062 1 98.81 206 LYS A C 1
ATOM 1525 O O . LYS A 1 206 ? 10.547 -12.25 -15.086 1 98.81 206 LYS A O 1
ATOM 1530 N N . VAL A 1 207 ? 9.859 -14.023 -16.266 1 98.88 207 VAL A N 1
ATOM 1531 C CA . VAL A 1 207 ? 8.82 -14.422 -15.328 1 98.88 207 VAL A CA 1
ATOM 1532 C C . VAL A 1 207 ? 9.188 -15.758 -14.688 1 98.88 207 VAL A C 1
ATOM 1534 O O . VAL A 1 207 ? 9.352 -16.766 -15.375 1 98.88 207 VAL A O 1
ATOM 1537 N N . ILE A 1 208 ? 9.289 -15.758 -13.336 1 98.94 208 ILE A N 1
ATOM 1538 C CA . ILE A 1 208 ? 9.703 -16.938 -12.594 1 98.94 208 ILE A CA 1
ATOM 1539 C C . ILE A 1 208 ? 8.594 -17.359 -11.633 1 98.94 208 ILE A C 1
ATOM 1541 O O . ILE A 1 208 ? 8.242 -16.625 -10.719 1 98.94 208 ILE A O 1
ATOM 1545 N N . ALA A 1 209 ? 8.078 -18.547 -11.883 1 98.88 209 ALA A N 1
ATOM 1546 C CA . ALA A 1 209 ? 7.102 -19.141 -10.961 1 98.88 209 ALA A CA 1
ATOM 1547 C C . ALA A 1 209 ? 7.801 -19.812 -9.781 1 98.88 209 ALA A C 1
ATOM 1549 O O . ALA A 1 209 ? 8.727 -20.609 -9.969 1 98.88 209 ALA A O 1
ATOM 1550 N N . VAL A 1 210 ? 7.355 -19.438 -8.586 1 98.81 210 VAL A N 1
ATOM 1551 C CA . VAL A 1 210 ? 7.949 -19.969 -7.359 1 98.81 210 VAL A CA 1
ATOM 1552 C C . VAL A 1 210 ? 6.887 -20.719 -6.551 1 98.81 210 VAL A C 1
ATOM 1554 O O . VAL A 1 210 ? 6.012 -20.094 -5.945 1 98.81 210 VAL A O 1
ATOM 1557 N N . LEU A 1 211 ? 6.977 -22.047 -6.504 1 98 211 LEU A N 1
ATOM 1558 C CA . LEU A 1 211 ? 5.941 -22.844 -5.863 1 98 211 LEU A CA 1
ATOM 1559 C C . LEU A 1 211 ? 6.496 -24.203 -5.406 1 98 211 LEU A C 1
ATOM 1561 O O . LEU A 1 211 ? 7.426 -24.734 -6.02 1 98 211 LEU A O 1
ATOM 1565 N N . ASP A 1 212 ? 5.988 -24.672 -4.328 1 96.75 212 ASP A N 1
ATOM 1566 C CA . ASP A 1 212 ? 6.383 -26.016 -3.918 1 96.75 212 ASP A CA 1
ATOM 1567 C C . ASP A 1 212 ? 5.707 -27.078 -4.785 1 96.75 212 ASP A C 1
ATOM 1569 O O . ASP A 1 212 ? 4.711 -26.797 -5.453 1 96.75 212 ASP A O 1
ATOM 1573 N N . ALA A 1 213 ? 6.168 -28.266 -4.688 1 96.25 213 ALA A N 1
ATOM 1574 C CA . ALA A 1 213 ? 5.797 -29.328 -5.617 1 96.25 213 ALA A CA 1
ATOM 1575 C C . ALA A 1 213 ? 4.324 -29.703 -5.469 1 96.25 213 ALA A C 1
ATOM 1577 O O . ALA A 1 213 ? 3.729 -30.266 -6.383 1 96.25 213 ALA A O 1
ATOM 1578 N N . THR A 1 214 ? 3.713 -29.359 -4.324 1 92.19 214 THR A N 1
ATOM 1579 C CA . THR A 1 214 ? 2.326 -29.734 -4.074 1 92.19 214 THR A CA 1
ATOM 1580 C C . THR A 1 214 ? 1.382 -28.969 -4.992 1 92.19 214 THR A C 1
ATOM 1582 O O . THR A 1 214 ? 0.207 -29.312 -5.117 1 92.19 214 THR A O 1
ATOM 1585 N N . LYS A 1 215 ? 1.872 -27.938 -5.68 1 93.62 215 LYS A N 1
ATOM 1586 C CA . LYS A 1 215 ? 1.025 -27.109 -6.527 1 93.62 215 LYS A CA 1
ATOM 1587 C C . LYS A 1 215 ? 0.924 -27.688 -7.938 1 93.62 215 LYS A C 1
ATOM 1589 O O . LYS A 1 215 ? 0.118 -27.219 -8.742 1 93.62 215 LYS A O 1
ATOM 1594 N N . PHE A 1 216 ? 1.732 -28.734 -8.219 1 94.69 216 PHE A N 1
ATOM 1595 C CA . PHE A 1 216 ? 1.716 -29.312 -9.555 1 94.69 216 PHE A CA 1
ATOM 1596 C C . PHE A 1 216 ? 0.474 -30.172 -9.758 1 94.69 216 PHE A C 1
ATOM 1598 O O . PHE A 1 216 ? 0.056 -30.891 -8.852 1 94.69 21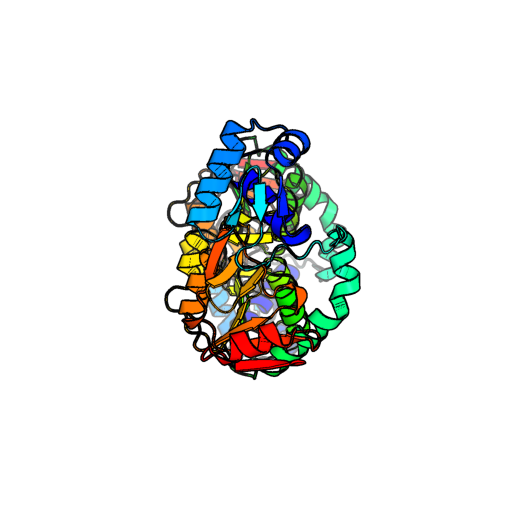6 PHE A O 1
ATOM 1605 N N . ASN A 1 217 ? -0.069 -29.969 -10.891 1 87.62 217 ASN A N 1
ATOM 1606 C CA . ASN A 1 217 ? -1.222 -30.734 -11.359 1 87.62 217 ASN A CA 1
ATOM 1607 C C . ASN A 1 217 ? -2.465 -30.438 -10.523 1 87.62 217 ASN A C 1
ATOM 1609 O O . ASN A 1 217 ? -3.266 -31.344 -10.266 1 87.62 217 ASN A O 1
ATOM 1613 N N . ARG A 1 218 ? -2.406 -29.281 -9.953 1 84.25 218 ARG A N 1
ATOM 1614 C CA . ARG A 1 218 ? -3.588 -28.656 -9.367 1 84.25 218 ARG A CA 1
ATOM 1615 C C . ARG A 1 218 ? -4.145 -27.562 -10.281 1 84.25 218 ARG A C 1
ATOM 1617 O O . ARG A 1 218 ? -3.385 -26.781 -10.859 1 84.25 218 ARG A O 1
ATOM 1624 N N . ARG A 1 219 ? -5.418 -27.688 -10.523 1 83.62 219 ARG A N 1
ATOM 1625 C CA . ARG A 1 219 ? -6.008 -26.734 -11.453 1 83.62 219 ARG A CA 1
ATOM 1626 C C . ARG A 1 219 ? -7.117 -25.922 -10.789 1 83.62 219 ARG A C 1
ATOM 1628 O O . ARG A 1 219 ? -8.047 -26.5 -10.219 1 83.62 219 ARG A O 1
ATOM 1635 N N . GLY A 1 220 ? -6.855 -24.625 -10.859 1 80 220 GLY A N 1
ATOM 1636 C CA . GLY A 1 220 ? -7.926 -23.734 -10.445 1 80 220 GLY A CA 1
ATOM 1637 C C . GLY A 1 220 ? -8.852 -23.359 -11.586 1 80 220 GLY A C 1
ATOM 1638 O O . GLY A 1 220 ? -8.633 -23.75 -12.734 1 80 220 GLY A O 1
ATOM 1639 N N . PHE A 1 221 ? -9.859 -22.578 -11.297 1 77.88 221 PHE A N 1
ATOM 1640 C CA . PHE A 1 221 ? -10.891 -22.188 -12.25 1 77.88 221 PHE A CA 1
ATOM 1641 C C . PHE A 1 221 ? -10.375 -21.125 -13.211 1 77.88 221 PHE A C 1
ATOM 1643 O O . PHE A 1 221 ? -10.695 -21.141 -14.398 1 77.88 221 PHE A O 1
ATOM 1650 N N . ASN A 1 222 ? -9.531 -20.312 -12.727 1 85.56 222 ASN A N 1
ATOM 1651 C CA . ASN A 1 222 ? -9.07 -19.156 -13.5 1 85.56 222 ASN A CA 1
ATOM 1652 C C . ASN A 1 222 ? -7.609 -19.312 -13.914 1 85.56 222 ASN A C 1
ATOM 1654 O O . ASN A 1 222 ? -6.762 -19.641 -13.086 1 85.56 222 ASN A O 1
ATOM 1658 N N . GLN A 1 223 ? -7.395 -19.062 -15.203 1 92.06 223 GLN A N 1
ATOM 1659 C CA . GLN A 1 223 ? -6.012 -19.047 -15.656 1 92.06 223 GLN A CA 1
ATOM 1660 C C . GLN A 1 223 ? -5.34 -17.719 -15.359 1 92.06 223 GLN A C 1
ATOM 1662 O O . GLN A 1 223 ? -5.805 -16.672 -15.805 1 92.06 223 GLN A O 1
ATOM 1667 N N . VAL A 1 224 ? -4.289 -17.797 -14.641 1 95.25 224 VAL A N 1
ATOM 1668 C CA . VAL A 1 224 ? -3.557 -16.594 -14.242 1 95.25 224 VAL A CA 1
ATOM 1669 C C . VAL A 1 224 ? -2.506 -16.25 -15.297 1 95.25 224 VAL A C 1
ATOM 1671 O O . VAL A 1 224 ? -2.469 -15.133 -15.812 1 95.25 224 VAL A O 1
ATOM 1674 N N . LEU A 1 225 ? -1.655 -17.234 -15.594 1 97.88 225 LEU A N 1
ATOM 1675 C CA . LEU A 1 225 ? -0.622 -17.141 -16.625 1 97.88 225 LEU A CA 1
ATOM 1676 C C . LEU A 1 225 ? -0.538 -18.406 -17.438 1 97.88 225 LEU A C 1
ATOM 1678 O O . LEU A 1 225 ? -0.424 -19.516 -16.891 1 97.88 225 LEU A O 1
ATOM 1682 N N . PRO A 1 226 ? -0.584 -18.219 -18.75 1 97.06 226 PRO A N 1
ATOM 1683 C CA . PRO A 1 226 ? -0.294 -19.406 -19.578 1 97.06 226 PRO A CA 1
ATOM 1684 C C . PRO A 1 226 ? 1.175 -19.812 -19.516 1 97.06 226 PRO A C 1
ATOM 1686 O O . PRO A 1 226 ? 2.027 -19.016 -19.109 1 97.06 226 PRO A O 1
ATOM 1689 N N . MET A 1 227 ? 1.422 -21.016 -19.906 1 96.69 227 MET A N 1
ATOM 1690 C CA . MET A 1 227 ? 2.758 -21.594 -19.766 1 96.69 227 MET A CA 1
ATOM 1691 C C . MET A 1 227 ? 3.773 -20.828 -20.609 1 96.69 227 MET A C 1
ATOM 1693 O O . MET A 1 227 ? 4.934 -20.688 -20.203 1 96.69 227 MET A O 1
ATOM 1697 N N . ASP A 1 228 ? 3.365 -20.266 -21.688 1 97 228 ASP A N 1
ATOM 1698 C CA . ASP A 1 228 ? 4.293 -19.609 -22.609 1 97 228 ASP A CA 1
ATOM 1699 C C . ASP A 1 228 ? 4.742 -18.266 -22.062 1 97 228 ASP A C 1
ATOM 1701 O O . ASP A 1 228 ? 5.637 -17.625 -22.625 1 97 228 ASP A O 1
ATOM 1705 N N . LYS A 1 229 ? 4.137 -17.797 -20.969 1 98.12 229 LYS A N 1
ATOM 1706 C CA . LYS A 1 229 ? 4.543 -16.547 -20.328 1 98.12 229 LYS A CA 1
ATOM 1707 C C . LYS A 1 229 ? 5.508 -16.812 -19.172 1 98.12 229 LYS A C 1
ATOM 1709 O O . LYS A 1 229 ? 6.055 -15.867 -18.594 1 98.12 229 LYS A O 1
ATOM 1714 N N . ILE A 1 230 ? 5.715 -18.062 -18.875 1 98.62 230 ILE A N 1
ATOM 1715 C CA . ILE A 1 230 ? 6.582 -18.438 -17.766 1 98.62 230 ILE A CA 1
ATOM 1716 C C . ILE A 1 230 ? 7.945 -18.875 -18.297 1 98.62 230 ILE A C 1
ATOM 1718 O O . ILE A 1 230 ? 8.031 -19.766 -19.156 1 98.62 230 ILE A O 1
ATOM 1722 N N . ASP A 1 231 ? 8.961 -18.281 -17.797 1 98.62 231 ASP A N 1
ATOM 1723 C CA . ASP A 1 231 ? 10.312 -18.578 -18.266 1 98.62 231 ASP A CA 1
ATOM 1724 C C . ASP A 1 231 ? 10.977 -19.656 -17.422 1 98.62 231 ASP A C 1
ATOM 1726 O O . ASP A 1 231 ? 11.773 -20.438 -17.922 1 98.62 231 ASP A O 1
ATOM 1730 N N . CYS A 1 232 ? 10.641 -19.641 -16.172 1 98.69 232 CYS A N 1
ATOM 1731 C CA . CYS A 1 232 ? 11.312 -20.516 -15.219 1 98.69 232 CYS A CA 1
ATOM 1732 C C . CYS A 1 232 ? 10.375 -20.906 -14.078 1 98.69 232 CYS A C 1
ATOM 1734 O O . CYS A 1 232 ? 9.523 -20.109 -13.672 1 98.69 232 CYS A O 1
ATOM 1736 N N . VAL A 1 233 ? 10.547 -22.141 -13.602 1 98.75 233 VAL A N 1
ATOM 1737 C CA . VAL A 1 233 ? 9.875 -22.625 -12.391 1 98.75 233 VAL A CA 1
ATOM 1738 C C . VAL A 1 233 ? 10.914 -23.031 -11.359 1 98.75 233 VAL A C 1
ATOM 1740 O O . VAL A 1 233 ? 11.82 -23.812 -11.656 1 98.75 233 VAL A O 1
ATOM 1743 N N . ILE A 1 234 ? 10.789 -22.453 -10.18 1 98.88 234 ILE A N 1
ATOM 1744 C CA . ILE A 1 234 ? 11.578 -22.906 -9.047 1 98.88 234 ILE A CA 1
ATOM 1745 C C . ILE A 1 234 ? 10.703 -23.734 -8.109 1 98.88 234 ILE A C 1
ATOM 1747 O O . ILE A 1 234 ? 9.656 -23.25 -7.648 1 98.88 234 ILE A O 1
ATOM 1751 N N . THR A 1 235 ? 11.07 -24.969 -7.84 1 98.5 235 THR A N 1
ATOM 1752 C CA . THR A 1 235 ? 10.289 -25.859 -6.988 1 98.5 235 THR A CA 1
ATOM 1753 C C . THR A 1 235 ? 11.203 -26.766 -6.172 1 98.5 235 THR A C 1
ATOM 1755 O O . THR A 1 235 ? 12.43 -26.641 -6.25 1 98.5 235 THR A O 1
ATOM 1758 N N . ASP A 1 236 ? 10.625 -27.484 -5.301 1 97.56 236 ASP A N 1
ATOM 1759 C CA . ASP A 1 236 ? 11.43 -28.328 -4.434 1 97.56 236 ASP A CA 1
ATOM 1760 C C . ASP A 1 236 ? 11.609 -29.719 -5.043 1 97.56 236 ASP A C 1
ATOM 1762 O O . ASP A 1 236 ? 11.031 -30.031 -6.082 1 97.56 236 ASP A O 1
ATOM 1766 N N . ASP A 1 237 ? 12.406 -30.562 -4.391 1 96.06 237 ASP A N 1
ATOM 1767 C CA . ASP A 1 237 ? 12.891 -31.812 -4.965 1 96.06 237 ASP A CA 1
ATOM 1768 C C . ASP A 1 237 ? 11.852 -32.906 -4.832 1 96.06 237 ASP A C 1
ATOM 1770 O O . ASP A 1 237 ? 12.094 -34.062 -5.223 1 96.06 237 ASP A O 1
ATOM 1774 N N . THR A 1 238 ? 10.734 -32.562 -4.414 1 95.62 238 THR A N 1
ATOM 1775 C CA . THR A 1 238 ? 9.695 -33.562 -4.289 1 95.62 238 THR A CA 1
ATOM 1776 C C . THR A 1 238 ? 8.805 -33.594 -5.531 1 95.62 238 THR A C 1
ATOM 1778 O O . THR A 1 238 ? 7.852 -34.375 -5.609 1 95.62 238 THR A O 1
ATOM 1781 N N . ILE A 1 239 ? 9.07 -32.812 -6.488 1 96.94 239 ILE A N 1
ATOM 1782 C CA . ILE A 1 239 ? 8.344 -32.812 -7.754 1 96.94 239 ILE A CA 1
ATOM 1783 C C . ILE A 1 239 ? 8.375 -34.219 -8.352 1 96.94 239 ILE A C 1
ATOM 1785 O O . ILE A 1 239 ? 9.406 -34.906 -8.305 1 96.94 239 ILE A O 1
ATOM 1789 N N . SER A 1 240 ? 7.273 -34.625 -8.922 1 96.56 240 SER A N 1
ATOM 1790 C CA . SER A 1 240 ? 7.168 -35.969 -9.477 1 96.56 240 SER A CA 1
ATOM 1791 C C . SER A 1 240 ? 7.891 -36.094 -10.82 1 96.56 240 SER A C 1
ATOM 1793 O O . SER A 1 240 ? 8.078 -35.062 -11.508 1 96.56 240 SER A O 1
ATOM 1795 N N . LYS A 1 241 ? 8.25 -37.312 -11.164 1 96.44 241 LYS A N 1
ATOM 1796 C CA . LYS A 1 241 ? 8.867 -37.562 -12.461 1 96.44 241 LYS A CA 1
ATOM 1797 C C . LYS A 1 241 ? 7.926 -37.156 -13.602 1 96.44 241 LYS A C 1
ATOM 1799 O O . LYS A 1 241 ? 8.367 -36.656 -14.625 1 96.44 241 LYS A O 1
ATOM 1804 N N . GLN A 1 242 ? 6.703 -37.438 -13.336 1 95.5 242 GLN A N 1
ATOM 1805 C CA . GLN A 1 242 ? 5.688 -37.125 -14.336 1 95.5 242 GLN A CA 1
ATOM 1806 C C . GLN A 1 242 ? 5.598 -35.625 -14.578 1 95.5 242 GLN A C 1
ATOM 1808 O O . GLN A 1 242 ? 5.562 -35.188 -15.727 1 95.5 242 GLN A O 1
ATOM 1813 N N . ASP A 1 243 ? 5.59 -34.875 -13.523 1 95.62 243 ASP A N 1
ATOM 1814 C CA . ASP A 1 243 ? 5.5 -33.438 -13.641 1 95.62 243 ASP A CA 1
ATOM 1815 C C . ASP A 1 243 ? 6.762 -32.844 -14.266 1 95.62 243 ASP A C 1
ATOM 1817 O O . ASP A 1 243 ? 6.688 -31.938 -15.086 1 95.62 243 ASP A O 1
ATOM 1821 N N . LYS A 1 244 ? 7.883 -33.375 -13.961 1 96.56 244 LYS A N 1
ATOM 1822 C CA . LYS A 1 244 ? 9.148 -32.969 -14.562 1 96.56 244 LYS A CA 1
ATOM 1823 C C . LYS A 1 244 ? 9.133 -33.188 -16.078 1 96.56 244 LYS A C 1
ATOM 1825 O O . LYS A 1 244 ? 9.516 -32.312 -16.844 1 96.56 244 LYS A O 1
ATOM 1830 N N . ALA A 1 245 ? 8.656 -34.344 -16.375 1 96.31 245 ALA A N 1
ATOM 1831 C CA . ALA A 1 245 ? 8.609 -34.719 -17.797 1 96.31 245 ALA A CA 1
ATOM 1832 C C . ALA A 1 245 ? 7.652 -33.812 -18.562 1 96.31 245 ALA A C 1
ATOM 1834 O O . ALA A 1 245 ? 7.945 -33.406 -19.688 1 96.31 245 ALA A O 1
ATOM 1835 N N . ALA A 1 246 ? 6.566 -33.562 -17.953 1 95.44 246 ALA A N 1
ATOM 1836 C CA . ALA A 1 246 ? 5.578 -32.688 -18.578 1 95.44 246 ALA A CA 1
ATOM 1837 C C . ALA A 1 246 ? 6.148 -31.297 -18.797 1 95.44 246 ALA A C 1
ATOM 1839 O O . ALA A 1 246 ? 5.957 -30.703 -19.859 1 95.44 246 ALA A O 1
ATOM 1840 N N . LEU A 1 247 ? 6.844 -30.781 -17.844 1 95.69 247 LEU A N 1
ATOM 1841 C CA . LEU A 1 247 ? 7.426 -29.438 -17.922 1 95.69 247 LEU A CA 1
ATOM 1842 C C . LEU A 1 247 ? 8.523 -29.391 -18.984 1 95.69 247 LEU A C 1
ATOM 1844 O O . LEU A 1 247 ? 8.695 -28.391 -19.672 1 95.69 247 LEU A O 1
ATOM 1848 N N . ALA A 1 248 ? 9.25 -30.484 -19.078 1 94.94 248 ALA A N 1
ATOM 1849 C CA . ALA A 1 248 ? 10.359 -30.578 -20.031 1 94.94 248 ALA A CA 1
ATOM 1850 C C . ALA A 1 248 ? 9.867 -30.406 -21.469 1 94.94 248 ALA A C 1
ATOM 1852 O O . ALA A 1 248 ? 10.633 -30 -22.344 1 94.94 248 ALA A O 1
ATOM 1853 N N . LYS A 1 249 ? 8.633 -30.719 -21.609 1 95.12 249 LYS A N 1
ATOM 1854 C CA . LYS A 1 249 ? 8.047 -30.609 -22.953 1 95.12 249 LYS A CA 1
ATOM 1855 C C . LYS A 1 249 ? 7.688 -29.172 -23.266 1 95.12 249 LYS A C 1
ATOM 1857 O O . LYS A 1 249 ? 7.348 -28.844 -24.422 1 95.12 249 LYS A O 1
ATOM 1862 N N . THR A 1 250 ? 7.789 -28.516 -22.219 1 93.38 250 THR A N 1
ATOM 1863 C CA . THR A 1 250 ? 7.543 -27.078 -22.406 1 93.38 250 THR A CA 1
ATOM 1864 C C . THR A 1 250 ? 8.852 -26.328 -22.578 1 93.38 250 THR A C 1
ATOM 1866 O O . THR A 1 250 ? 9.93 -26.922 -22.547 1 93.38 250 THR A O 1
ATOM 1869 N N . GLY A 1 251 ? 9.016 -25.109 -23 1 92.25 251 GLY A N 1
ATOM 1870 C CA . GLY A 1 251 ? 10.195 -24.266 -23.109 1 92.25 251 GLY A CA 1
ATOM 1871 C C . GLY A 1 251 ? 10.578 -23.609 -21.797 1 92.25 251 GLY A C 1
ATOM 1872 O O . GLY A 1 251 ? 11.484 -22.766 -21.75 1 92.25 251 GLY A O 1
ATOM 1873 N N . VAL A 1 252 ? 10.008 -24.125 -20.688 1 97.06 252 VAL A N 1
ATOM 1874 C CA . VAL A 1 252 ? 10.203 -23.484 -19.391 1 97.06 252 VAL A CA 1
ATOM 1875 C C . VAL A 1 252 ? 11.406 -24.109 -18.672 1 97.06 252 VAL A C 1
ATOM 1877 O O . VAL A 1 252 ? 11.547 -25.328 -18.641 1 97.06 252 VAL A O 1
ATOM 1880 N N . GLU A 1 253 ? 12.266 -23.312 -18.141 1 98.06 253 GLU A N 1
ATOM 1881 C CA . GLU A 1 253 ? 13.383 -23.781 -17.328 1 98.06 253 GLU A CA 1
ATOM 1882 C C . GLU A 1 253 ? 12.922 -24.25 -15.953 1 98.06 253 GLU A C 1
ATOM 1884 O O . GLU A 1 253 ? 12.078 -23.594 -15.328 1 98.06 253 GLU A O 1
ATOM 1889 N N . LEU A 1 254 ? 13.461 -25.375 -15.516 1 98.31 254 LEU A N 1
ATOM 1890 C CA . LEU A 1 254 ? 13.109 -25.906 -14.203 1 98.31 254 LEU A CA 1
ATOM 1891 C C . LEU A 1 254 ? 14.312 -25.875 -13.266 1 98.31 254 LEU A C 1
ATOM 1893 O O . LEU A 1 254 ? 15.367 -26.422 -13.594 1 98.31 254 LEU A O 1
ATOM 1897 N N . MET A 1 255 ? 14.164 -25.219 -12.156 1 98.56 255 MET A N 1
ATOM 1898 C CA . MET A 1 255 ? 15.164 -25.203 -11.094 1 98.56 255 MET A CA 1
ATOM 1899 C C . MET A 1 255 ? 14.656 -25.906 -9.844 1 98.56 255 MET A C 1
ATOM 1901 O O . MET A 1 255 ? 13.656 -25.484 -9.25 1 98.56 255 MET A O 1
ATOM 1905 N N . ILE A 1 256 ? 15.336 -26.953 -9.453 1 98.25 256 ILE A N 1
ATOM 1906 C CA . ILE A 1 256 ? 14.961 -27.719 -8.266 1 98.25 256 ILE A CA 1
ATOM 1907 C C . ILE A 1 256 ? 15.906 -27.391 -7.113 1 98.25 256 ILE A C 1
ATOM 1909 O O . ILE A 1 256 ? 17.125 -27.391 -7.285 1 98.25 256 ILE A O 1
ATOM 1913 N N . VAL A 1 257 ? 15.32 -27.172 -6.039 1 97.62 257 VAL A N 1
ATOM 1914 C CA . VAL A 1 257 ? 16.141 -26.75 -4.91 1 97.62 257 VAL A CA 1
ATOM 1915 C C . VAL A 1 257 ? 15.844 -27.641 -3.701 1 97.62 257 VAL A C 1
ATOM 1917 O O . VAL A 1 257 ? 14.773 -28.234 -3.611 1 97.62 257 VAL A O 1
ATOM 1920 N N . MET B 1 1 ? 24.844 16.578 3.998 1 74.69 1 MET B N 1
ATOM 1921 C CA . MET B 1 1 ? 23.469 17.062 4.152 1 74.69 1 MET B CA 1
ATOM 1922 C C . MET B 1 1 ? 23.062 17.922 2.971 1 74.69 1 MET B C 1
ATOM 1924 O O . MET B 1 1 ? 23.812 18.797 2.547 1 74.69 1 MET B O 1
ATOM 1928 N N . ASN B 1 2 ? 22.047 17.562 2.34 1 78.75 2 ASN B N 1
ATOM 1929 C CA . ASN B 1 2 ? 21.641 18.375 1.2 1 78.75 2 ASN B CA 1
ATOM 1930 C C . ASN B 1 2 ? 20.938 19.656 1.648 1 78.75 2 ASN B C 1
ATOM 1932 O O . ASN B 1 2 ? 20.688 19.844 2.838 1 78.75 2 ASN B O 1
ATOM 1936 N N . SER B 1 3 ? 20.875 20.609 0.638 1 83 3 SER B N 1
ATOM 1937 C CA . SER B 1 3 ? 20.359 21.938 0.941 1 83 3 SER B CA 1
ATOM 1938 C C . SER B 1 3 ? 18.984 21.875 1.598 1 83 3 SER B C 1
ATOM 1940 O O . SER B 1 3 ? 18.688 22.656 2.508 1 83 3 SER B O 1
ATOM 1942 N N . PHE B 1 4 ? 18.266 20.938 1.28 1 79.81 4 PHE B N 1
ATOM 1943 C CA . PHE B 1 4 ? 16.922 20.797 1.832 1 79.81 4 PHE B CA 1
ATOM 1944 C C . PHE B 1 4 ? 16.984 20.375 3.293 1 79.81 4 PHE B C 1
ATOM 1946 O O . PHE B 1 4 ? 16.328 20.969 4.148 1 79.81 4 PHE B O 1
ATOM 1953 N N . GLU B 1 5 ? 17.688 19.391 3.518 1 81.44 5 GLU B N 1
ATOM 1954 C CA . GLU B 1 5 ? 17.859 18.906 4.887 1 81.44 5 GLU B CA 1
ATOM 1955 C C . GLU B 1 5 ? 18.406 20.016 5.793 1 81.44 5 GLU B C 1
ATOM 1957 O O . GLU B 1 5 ? 17.953 20.156 6.93 1 81.44 5 GLU B O 1
ATOM 1962 N N . ARG B 1 6 ? 19.344 20.703 5.199 1 84.75 6 ARG B N 1
ATOM 1963 C CA . ARG B 1 6 ? 20 21.766 5.945 1 84.75 6 ARG B CA 1
ATOM 1964 C C . ARG B 1 6 ? 19 22.875 6.293 1 84.75 6 ARG B C 1
ATOM 1966 O O . ARG B 1 6 ? 18.922 23.297 7.449 1 84.75 6 ARG B O 1
ATOM 1973 N N . ARG B 1 7 ? 18.234 23.281 5.418 1 84.5 7 ARG B N 1
ATOM 1974 C CA . ARG B 1 7 ? 17.266 24.344 5.621 1 84.5 7 ARG B CA 1
ATOM 1975 C C . ARG B 1 7 ? 16.172 23.906 6.586 1 84.5 7 ARG B C 1
ATOM 1977 O O . ARG B 1 7 ? 15.734 24.703 7.434 1 84.5 7 ARG B O 1
ATOM 1984 N N . ASN B 1 8 ? 15.859 22.734 6.438 1 85.31 8 ASN B N 1
ATOM 1985 C CA . ASN B 1 8 ? 14.875 22.203 7.379 1 85.31 8 ASN B CA 1
ATOM 1986 C C . ASN B 1 8 ? 15.414 22.188 8.805 1 85.31 8 ASN B C 1
ATOM 1988 O O . ASN B 1 8 ? 14.68 22.484 9.75 1 85.31 8 ASN B O 1
ATOM 1992 N N . LYS B 1 9 ? 16.641 21.812 8.883 1 83.88 9 LYS B N 1
ATOM 1993 C CA . LYS B 1 9 ? 17.266 21.812 10.203 1 83.88 9 LYS B CA 1
ATOM 1994 C C . LYS B 1 9 ? 17.297 23.219 10.789 1 83.88 9 LYS B C 1
ATOM 1996 O O . LYS B 1 9 ? 17.047 23.406 11.984 1 83.88 9 LYS B O 1
ATOM 2001 N N . ILE B 1 10 ? 17.625 24.172 10.008 1 85.88 10 ILE B N 1
ATOM 2002 C CA . ILE B 1 10 ? 17.656 25.562 10.43 1 85.88 10 ILE B CA 1
ATOM 2003 C C . ILE B 1 10 ? 16.281 26 10.93 1 85.88 10 ILE B C 1
ATOM 2005 O O . ILE B 1 10 ? 16.156 26.562 12.016 1 85.88 10 ILE B O 1
ATOM 2009 N N . VAL B 1 11 ? 15.289 25.625 10.141 1 83.62 11 VAL B N 1
ATOM 2010 C CA . VAL B 1 11 ? 13.922 26.016 10.477 1 83.62 11 VAL B CA 1
ATOM 2011 C C . VAL B 1 11 ? 13.5 25.328 11.781 1 83.62 11 VAL B C 1
ATOM 2013 O O . VAL B 1 11 ? 12.883 25.953 12.641 1 83.62 11 VAL B O 1
ATOM 2016 N N . ASP B 1 12 ? 13.875 24.094 11.914 1 82.19 12 ASP B N 1
ATOM 2017 C CA . ASP B 1 12 ? 13.555 23.344 13.117 1 82.19 12 ASP B CA 1
ATOM 2018 C C . ASP B 1 12 ? 14.188 23.984 14.352 1 82.19 12 ASP B C 1
ATOM 2020 O O . ASP B 1 12 ? 13.547 24.109 15.398 1 82.19 12 ASP B O 1
ATOM 2024 N N . LEU B 1 13 ? 15.422 24.344 14.242 1 81.94 13 LEU B N 1
ATOM 2025 C CA . LEU B 1 13 ? 16.141 24.984 15.336 1 81.94 13 LEU B CA 1
ATOM 2026 C C . LEU B 1 13 ? 15.492 26.312 15.711 1 81.94 13 LEU B C 1
ATOM 2028 O O . LEU B 1 13 ? 15.336 26.625 16.891 1 81.94 13 LEU B O 1
ATOM 2032 N N . ILE B 1 14 ? 15.031 26.984 14.758 1 82.75 14 ILE B N 1
ATOM 2033 C CA . ILE B 1 14 ? 14.414 28.281 15 1 82.75 14 ILE B CA 1
ATOM 2034 C C . ILE B 1 14 ? 13.039 28.094 15.648 1 82.75 14 ILE B C 1
ATOM 2036 O O . ILE B 1 14 ? 12.664 28.844 16.562 1 82.75 14 ILE B O 1
ATOM 2040 N N . ASN B 1 15 ? 12.414 27.094 15.188 1 78.56 15 ASN B N 1
ATOM 2041 C CA . ASN B 1 15 ? 11.102 26.797 15.758 1 78.56 15 ASN B CA 1
ATOM 2042 C C . ASN B 1 15 ? 11.211 26.391 17.219 1 78.56 15 ASN B C 1
ATOM 2044 O O . ASN B 1 15 ? 10.344 26.719 18.031 1 78.56 15 ASN B O 1
ATOM 2048 N N . THR B 1 16 ? 12.258 25.734 17.531 1 78.38 16 THR B N 1
ATOM 2049 C CA . THR B 1 16 ? 12.422 25.188 18.859 1 78.38 16 THR B CA 1
ATOM 2050 C C . THR B 1 16 ? 13.055 26.219 19.797 1 78.38 16 THR B C 1
ATOM 2052 O O . THR B 1 16 ? 12.648 26.344 20.953 1 78.38 16 THR B O 1
ATOM 2055 N N . GLN B 1 17 ? 13.984 26.969 19.266 1 77.19 17 GLN B N 1
ATOM 2056 C CA . GLN B 1 17 ? 14.781 27.859 20.109 1 77.19 17 GLN B CA 1
ATOM 2057 C C . GLN B 1 17 ? 14.289 29.297 20 1 77.19 17 GLN B C 1
ATOM 2059 O O . GLN B 1 17 ? 14.695 30.156 20.797 1 77.19 17 GLN B O 1
ATOM 2064 N N . GLY B 1 18 ? 13.453 29.484 19.062 1 78.12 18 GLY B N 1
ATOM 2065 C CA . GLY B 1 18 ? 12.953 30.828 18.844 1 78.12 18 GLY B CA 1
ATOM 2066 C C . GLY B 1 18 ? 13.828 31.641 17.922 1 78.12 18 GLY B C 1
ATOM 2067 O O . GLY B 1 18 ? 13.328 32.406 17.094 1 78.12 18 GLY B O 1
ATOM 2068 N N . SER B 1 19 ? 15.148 31.516 18.125 1 80.44 19 SER B N 1
ATOM 2069 C CA . SER B 1 19 ? 16.109 32.219 17.266 1 80.44 19 SER B CA 1
ATOM 2070 C C . SER B 1 19 ? 17.438 31.453 17.188 1 80.44 19 SER B C 1
ATOM 2072 O O . SER B 1 19 ? 17.672 30.547 17.984 1 80.44 19 SER B O 1
ATOM 2074 N N . VAL B 1 20 ? 18.125 31.75 16.094 1 87.12 20 VAL B N 1
ATOM 2075 C CA . VAL B 1 20 ? 19.453 31.156 15.945 1 87.12 20 VAL B CA 1
ATOM 2076 C C . VAL B 1 20 ? 20.438 32.219 15.477 1 87.12 20 VAL B C 1
ATOM 2078 O O . VAL B 1 20 ? 20.062 33.219 14.844 1 87.12 20 VAL B O 1
ATOM 2081 N N . LEU B 1 21 ? 21.719 32.062 15.922 1 85.94 21 LEU B N 1
ATOM 2082 C CA . LEU B 1 21 ? 22.812 32.906 15.406 1 85.94 21 LEU B CA 1
ATOM 2083 C C . LEU B 1 21 ? 23.547 32.188 14.289 1 85.94 21 LEU B C 1
ATOM 2085 O O . LEU B 1 21 ? 23.766 30.969 14.344 1 85.94 21 LEU B O 1
ATOM 2089 N N . VAL B 1 22 ? 23.969 32.969 13.281 1 89.44 22 VAL B N 1
ATOM 2090 C CA . VAL B 1 22 ? 24.672 32.438 12.117 1 89.44 22 VAL B CA 1
ATOM 2091 C C . VAL B 1 22 ? 25.922 31.688 12.57 1 89.44 22 VAL B C 1
ATOM 2093 O O . VAL B 1 22 ? 26.188 30.578 12.094 1 89.44 22 VAL B O 1
ATOM 2096 N N . MET B 1 23 ? 26.594 32.312 13.516 1 85.06 23 MET B N 1
ATOM 2097 C CA . MET B 1 23 ? 27.828 31.703 14.008 1 85.06 23 MET B CA 1
ATOM 2098 C C . MET B 1 23 ? 27.547 30.359 14.664 1 85.06 23 MET B C 1
ATOM 2100 O O . MET B 1 23 ? 28.25 29.375 14.422 1 85.06 23 MET B O 1
ATOM 2104 N N . ASP B 1 24 ? 26.484 30.328 15.422 1 86.06 24 ASP B N 1
ATOM 2105 C CA . ASP B 1 24 ? 26.109 29.094 16.125 1 86.06 24 ASP B CA 1
ATOM 2106 C C . ASP B 1 24 ? 25.688 28.016 15.133 1 86.06 24 ASP B C 1
ATOM 2108 O O . ASP B 1 24 ? 26.062 26.844 15.289 1 86.06 24 ASP B O 1
ATOM 2112 N N . LEU B 1 25 ? 24.922 28.391 14.172 1 88.31 25 LEU B N 1
ATOM 2113 C CA . LEU B 1 25 ? 24.484 27.453 13.148 1 88.31 25 LEU B CA 1
ATOM 2114 C C . LEU B 1 25 ? 25.672 26.875 12.391 1 88.31 25 LEU B C 1
ATOM 2116 O O . LEU B 1 25 ? 25.703 25.672 12.102 1 88.31 25 LEU B O 1
ATOM 2120 N N . SER B 1 26 ? 26.594 27.75 12.023 1 89.44 26 SER B N 1
ATOM 2121 C CA . SER B 1 26 ? 27.781 27.328 11.297 1 89.44 26 SER B CA 1
ATOM 2122 C C . SER B 1 26 ? 28.578 26.281 12.078 1 89.44 26 SER B C 1
ATOM 2124 O O . SER B 1 26 ? 29 25.266 11.516 1 89.44 26 SER B O 1
ATOM 2126 N N . ASN B 1 27 ? 28.656 26.484 13.367 1 85.44 27 ASN B N 1
ATOM 2127 C CA . ASN B 1 27 ? 29.406 25.562 14.234 1 85.44 27 ASN B CA 1
ATOM 2128 C C . ASN B 1 27 ? 28.656 24.25 14.438 1 85.44 27 ASN B C 1
ATOM 2130 O O . ASN B 1 27 ? 29.25 23.188 14.414 1 85.44 27 ASN B O 1
ATOM 2134 N N . THR B 1 28 ? 27.391 24.391 14.594 1 81.56 28 THR B N 1
ATOM 2135 C CA . THR B 1 28 ? 26.562 23.234 14.945 1 81.56 28 THR B CA 1
ATOM 2136 C C . THR B 1 28 ? 26.375 22.328 13.734 1 81.56 28 THR B C 1
ATOM 2138 O O . THR B 1 28 ? 26.422 21.094 13.859 1 81.56 28 THR B O 1
ATOM 2141 N N . ILE B 1 29 ? 26.172 22.969 12.555 1 82.06 29 ILE B N 1
ATOM 2142 C CA . ILE B 1 29 ? 25.844 22.203 11.367 1 82.06 29 ILE B CA 1
ATOM 2143 C C . ILE B 1 29 ? 27.109 21.922 10.555 1 82.06 29 ILE B C 1
ATOM 2145 O O . ILE B 1 29 ? 27.141 21 9.734 1 82.06 29 ILE B O 1
ATOM 2149 N N . GLY B 1 30 ? 28.156 22.688 10.867 1 86.06 30 GLY B N 1
ATOM 2150 C CA . GLY B 1 30 ? 29.406 22.5 10.148 1 86.06 30 GLY B CA 1
ATOM 2151 C C . GLY B 1 30 ? 29.359 23.031 8.727 1 86.06 30 GLY B C 1
ATOM 2152 O O . GLY B 1 30 ? 29.859 22.391 7.805 1 86.06 30 GLY B O 1
ATOM 2153 N N . ILE B 1 31 ? 28.656 24.078 8.508 1 86.62 31 ILE B N 1
ATOM 2154 C CA . ILE B 1 31 ? 28.516 24.703 7.195 1 86.62 31 ILE B CA 1
ATOM 2155 C C . ILE B 1 31 ? 29 26.156 7.258 1 86.62 31 ILE B C 1
ATOM 2157 O O . ILE B 1 31 ? 29.016 26.766 8.328 1 86.62 31 ILE B O 1
ATOM 2161 N N . SER B 1 32 ? 29.484 26.656 6.137 1 89.19 32 SER B N 1
ATOM 2162 C CA . SER B 1 32 ? 30.031 28 6.098 1 89.19 32 SER B CA 1
ATOM 2163 C C . SER B 1 32 ? 28.969 29.047 6.426 1 89.19 32 SER B C 1
ATOM 2165 O O . SER B 1 32 ? 27.781 28.828 6.164 1 89.19 32 SER B O 1
ATOM 2167 N N . GLN B 1 33 ? 29.469 30.125 6.996 1 89.62 33 GLN B N 1
ATOM 2168 C CA . GLN B 1 33 ? 28.547 31.219 7.312 1 89.62 33 GLN B CA 1
ATOM 2169 C C . GLN B 1 33 ? 27.922 31.797 6.047 1 89.62 33 GLN B C 1
ATOM 2171 O O . GLN B 1 33 ? 26.766 32.25 6.07 1 89.62 33 GLN B O 1
ATOM 2176 N N . VAL B 1 34 ? 28.641 31.75 4.988 1 90.38 34 VAL B N 1
ATOM 2177 C CA . VAL B 1 34 ? 28.141 32.25 3.717 1 90.38 34 VAL B CA 1
ATOM 2178 C C . VAL B 1 34 ? 26.938 31.438 3.262 1 90.38 34 VAL B C 1
ATOM 2180 O O . VAL B 1 34 ? 25.906 32 2.877 1 90.38 34 VAL B O 1
ATOM 2183 N N . THR B 1 35 ? 27.031 30.188 3.393 1 91.5 35 THR B N 1
ATOM 2184 C CA . THR B 1 35 ? 25.953 29.281 2.994 1 91.5 35 THR B CA 1
ATOM 2185 C C . THR B 1 35 ? 24.75 29.438 3.918 1 91.5 35 THR B C 1
ATOM 2187 O O . THR B 1 35 ? 23.609 29.438 3.459 1 91.5 35 THR B O 1
ATOM 2190 N N . ILE B 1 36 ? 25.047 29.562 5.184 1 91.56 36 ILE B N 1
ATOM 2191 C CA . ILE B 1 36 ? 23.984 29.734 6.168 1 91.56 36 ILE B CA 1
ATOM 2192 C C . ILE B 1 36 ? 23.219 31.016 5.875 1 91.56 36 ILE B C 1
ATOM 2194 O O . ILE B 1 36 ? 21.984 31.031 5.895 1 91.56 36 ILE B O 1
ATOM 2198 N N . ARG B 1 37 ? 23.984 32.094 5.562 1 89.88 37 ARG B N 1
ATOM 2199 C CA . ARG B 1 37 ? 23.344 33.375 5.273 1 89.88 37 ARG B CA 1
ATOM 2200 C C . ARG B 1 37 ? 22.5 33.281 4.012 1 89.88 37 ARG B C 1
ATOM 2202 O O . ARG B 1 37 ? 21.406 33.875 3.947 1 89.88 37 ARG B O 1
ATOM 2209 N N . ALA B 1 38 ? 23.016 32.531 3.109 1 90.81 38 ALA B N 1
ATOM 2210 C CA . ALA B 1 38 ? 22.25 32.344 1.885 1 90.81 38 ALA B CA 1
ATOM 2211 C C . ALA B 1 38 ? 20.969 31.547 2.166 1 90.81 38 ALA B C 1
ATOM 2213 O O . ALA B 1 38 ? 19.906 31.891 1.647 1 90.81 38 ALA B O 1
ATOM 2214 N N . ASP B 1 39 ? 21.109 30.578 3 1 91 39 ASP B N 1
ATOM 2215 C CA . ASP B 1 39 ? 19.938 29.781 3.393 1 91 39 ASP B CA 1
ATOM 2216 C C . ASP B 1 39 ? 18.922 30.641 4.148 1 91 39 ASP B C 1
ATOM 2218 O O . ASP B 1 39 ? 17.719 30.562 3.883 1 91 39 ASP B O 1
ATOM 2222 N N . LEU B 1 40 ? 19.438 31.453 5.023 1 89.62 40 LEU B N 1
ATOM 2223 C CA . LEU B 1 40 ? 18.547 32.281 5.832 1 89.62 40 LEU B CA 1
ATOM 2224 C C . LEU B 1 40 ? 17.828 33.312 4.965 1 89.62 40 LEU B C 1
ATOM 2226 O O . LEU B 1 40 ? 16.656 33.625 5.215 1 89.62 40 LEU B O 1
ATOM 2230 N N . ARG B 1 41 ? 18.516 33.812 3.969 1 87.88 41 ARG B N 1
ATOM 2231 C CA . ARG B 1 41 ? 17.891 34.719 3.021 1 87.88 41 ARG B CA 1
ATOM 2232 C C . ARG B 1 41 ? 16.734 34.031 2.295 1 87.88 41 ARG B C 1
ATOM 2234 O O . ARG B 1 41 ? 15.641 34.594 2.182 1 87.88 41 ARG B O 1
ATOM 2241 N N . LEU B 1 42 ? 16.984 32.875 1.887 1 86.75 42 LEU B N 1
ATOM 2242 C CA . LEU B 1 42 ? 15.969 32.125 1.185 1 86.75 42 LEU B CA 1
ATOM 2243 C C . LEU B 1 42 ? 14.797 31.797 2.107 1 86.75 42 LEU B C 1
ATOM 2245 O O . LEU B 1 42 ? 13.641 31.906 1.705 1 86.75 42 LEU B O 1
ATOM 2249 N N . LEU B 1 43 ? 15.07 31.453 3.277 1 88.06 43 LEU B N 1
ATOM 2250 C CA . LEU B 1 43 ? 14.055 31.109 4.262 1 88.06 43 LEU B CA 1
ATOM 2251 C C . LEU B 1 43 ? 13.211 32.344 4.621 1 88.06 43 LEU B C 1
ATOM 2253 O O . LEU B 1 43 ? 12.008 32.219 4.863 1 88.06 43 LEU B O 1
ATOM 2257 N N . GLU B 1 44 ? 13.875 33.469 4.645 1 84.06 44 GLU B N 1
ATOM 2258 C CA . GLU B 1 44 ? 13.148 34.688 4.914 1 84.06 44 GLU B CA 1
ATOM 2259 C C . GLU B 1 44 ? 12.219 35.062 3.758 1 84.06 44 GLU B C 1
ATOM 2261 O O . GLU B 1 44 ? 11.078 35.469 3.973 1 84.06 44 GLU B O 1
ATOM 2266 N N . GLU B 1 45 ? 12.719 34.844 2.609 1 81.06 45 GLU B N 1
ATOM 2267 C CA . GLU B 1 45 ? 11.914 35.094 1.421 1 81.06 45 GLU B CA 1
ATOM 2268 C C . GLU B 1 45 ? 10.656 34.219 1.421 1 81.06 45 GLU B C 1
ATOM 2270 O O . GLU B 1 45 ? 9.602 34.656 0.931 1 81.06 45 GLU B O 1
ATOM 2275 N N . LYS B 1 46 ? 10.773 33.156 2.086 1 78.06 46 LYS B N 1
ATOM 2276 C CA . LYS B 1 46 ? 9.648 32.219 2.146 1 78.06 46 LYS B CA 1
ATOM 2277 C C . LYS B 1 46 ? 8.781 32.5 3.373 1 78.06 46 LYS B C 1
ATOM 2279 O O . LYS B 1 46 ? 7.855 31.734 3.664 1 78.06 46 LYS B O 1
ATOM 2284 N N . GLY B 1 47 ? 9.227 33.5 4.176 1 76.25 47 GLY B N 1
ATOM 2285 C CA . GLY B 1 47 ? 8.461 33.906 5.348 1 76.25 47 GLY B CA 1
ATOM 2286 C C . GLY B 1 47 ? 8.648 32.969 6.531 1 76.25 47 GLY B C 1
ATOM 2287 O O . GLY B 1 47 ? 7.832 32.938 7.453 1 76.25 47 GLY B O 1
ATOM 2288 N N . LEU B 1 48 ? 9.773 32.156 6.512 1 82.12 48 LEU B N 1
ATOM 2289 C CA . LEU B 1 48 ? 9.977 31.125 7.523 1 82.12 48 LEU B CA 1
ATOM 2290 C C . LEU B 1 48 ? 10.805 31.656 8.688 1 82.12 48 LEU B C 1
ATOM 2292 O O . LEU B 1 48 ? 10.75 31.125 9.797 1 82.12 48 LEU B O 1
ATOM 2296 N N . VAL B 1 49 ? 11.578 32.688 8.352 1 82.81 49 VAL B N 1
ATOM 2297 C CA . VAL B 1 49 ? 12.398 33.281 9.391 1 82.81 49 VAL B CA 1
ATOM 2298 C C . VAL B 1 49 ? 12.453 34.812 9.172 1 82.81 49 VAL B C 1
ATOM 2300 O O . VAL B 1 49 ? 12.086 35.312 8.102 1 82.81 49 VAL B O 1
ATOM 2303 N N . THR B 1 50 ? 12.633 35.438 10.203 1 81.62 50 THR B N 1
ATOM 2304 C CA . THR B 1 50 ? 13.016 36.844 10.133 1 81.62 50 THR B CA 1
ATOM 2305 C C . THR B 1 50 ? 14.492 37.031 10.484 1 81.62 50 THR B C 1
ATOM 2307 O O . THR B 1 50 ? 14.922 36.625 11.562 1 81.62 50 THR B O 1
ATOM 2310 N N . ARG B 1 51 ? 15.18 37.625 9.469 1 85.25 51 ARG B N 1
ATOM 2311 C CA . ARG B 1 51 ? 16.609 37.781 9.711 1 85.25 51 ARG B CA 1
ATOM 2312 C C . ARG B 1 51 ? 16.891 39.062 10.516 1 85.25 51 ARG B C 1
ATOM 2314 O O . ARG B 1 51 ? 16.141 40.031 10.438 1 85.25 51 ARG B O 1
ATOM 2321 N N . PHE B 1 52 ? 17.828 39 11.453 1 77.44 52 PHE B N 1
ATOM 2322 C CA . PHE B 1 52 ? 18.438 40.125 12.133 1 77.44 52 PHE B CA 1
ATOM 2323 C C . PHE B 1 52 ? 19.953 40.062 12.078 1 77.44 52 PHE B C 1
ATOM 2325 O O . PHE B 1 52 ? 20.516 39.094 11.531 1 77.44 52 PHE B O 1
ATOM 2332 N N . HIS B 1 53 ? 20.609 41.188 12.578 1 77.31 53 HIS B N 1
ATOM 2333 C CA . HIS B 1 53 ? 22.062 41.219 12.508 1 77.31 53 HIS B CA 1
ATOM 2334 C C . HIS B 1 53 ? 22.672 40.031 13.211 1 77.31 53 HIS B C 1
ATOM 2336 O O . HIS B 1 53 ? 22.469 39.812 14.406 1 77.31 53 HIS B O 1
ATOM 2342 N N . GLY B 1 54 ? 23.219 39.125 12.43 1 80 54 GLY B N 1
ATOM 2343 C CA . GLY B 1 54 ? 23.984 38 12.977 1 80 54 GLY B CA 1
ATOM 2344 C C . GLY B 1 54 ? 23.156 36.719 13.125 1 80 54 GLY B C 1
ATOM 2345 O O . GLY B 1 54 ? 23.656 35.719 13.617 1 80 54 GLY B O 1
ATOM 2346 N N . GLY B 1 55 ? 21.766 36.75 12.844 1 84.94 55 GLY B N 1
ATOM 2347 C CA . GLY B 1 55 ? 20.969 35.562 13.055 1 84.94 55 GLY B CA 1
ATOM 2348 C C . GLY B 1 55 ? 19.594 35.625 12.43 1 84.94 55 GLY B C 1
ATOM 2349 O O . GLY B 1 55 ? 19.375 36.406 11.492 1 84.94 55 GLY B O 1
ATOM 2350 N N . ALA B 1 56 ? 18.766 34.625 12.766 1 86.94 56 ALA B N 1
ATOM 2351 C CA . ALA B 1 56 ? 17.375 34.594 12.312 1 86.94 56 ALA B CA 1
ATOM 2352 C C . ALA B 1 56 ? 16.453 34.094 13.422 1 86.94 56 ALA B C 1
ATOM 2354 O O . ALA B 1 56 ? 16.891 33.406 14.344 1 86.94 56 ALA B O 1
ATOM 2355 N N . ALA B 1 57 ? 15.195 34.594 13.445 1 79.69 57 ALA B N 1
ATOM 2356 C CA . ALA B 1 57 ? 14.188 34.219 14.43 1 79.69 57 ALA B CA 1
ATOM 2357 C C . ALA B 1 57 ? 12.875 33.844 13.758 1 79.69 57 ALA B C 1
ATOM 2359 O O . ALA B 1 57 ? 12.719 34 12.547 1 79.69 57 ALA B O 1
ATOM 2360 N N . LYS B 1 58 ? 11.977 33.188 14.539 1 79.38 58 LYS B N 1
ATOM 2361 C CA . LYS B 1 58 ? 10.633 32.906 14.062 1 79.38 58 LYS B CA 1
ATOM 2362 C C . LYS B 1 58 ? 9.914 34.156 13.609 1 79.38 58 LYS B C 1
ATOM 2364 O O . LYS B 1 58 ? 10.008 35.219 14.266 1 79.38 58 LYS B O 1
ATOM 2369 N N . PRO B 1 59 ? 9.289 34.062 12.422 1 70.88 59 PRO B N 1
ATOM 2370 C CA . PRO B 1 59 ? 8.562 35.25 12.016 1 70.88 59 PRO B CA 1
ATOM 2371 C C . PRO B 1 59 ? 7.5 35.688 13.031 1 70.88 59 PRO B C 1
ATOM 2373 O O . PRO B 1 59 ? 6.809 34.812 13.594 1 70.88 59 PRO B O 1
ATOM 2376 N N . GLY B 1 60 ? 7.363 36.938 13.367 1 58.47 60 GLY B N 1
ATOM 2377 C CA . GLY B 1 60 ? 6.387 37.469 14.305 1 58.47 60 GLY B CA 1
ATOM 2378 C C . GLY B 1 60 ? 6.824 37.344 15.75 1 58.47 60 GLY B C 1
ATOM 2379 O O . GLY B 1 60 ? 6.082 37.719 16.656 1 58.47 60 GLY B O 1
ATOM 2380 N N . SER B 1 61 ? 7.77 36.344 16.078 1 48.78 61 SER B N 1
ATOM 2381 C CA . SER B 1 61 ? 8.234 36.219 17.453 1 48.78 61 SER B CA 1
ATOM 2382 C C . SER B 1 61 ? 8.875 37.531 17.922 1 48.78 61 SER B C 1
ATOM 2384 O O . SER B 1 61 ? 9.773 38.062 17.266 1 48.78 61 SER B O 1
ATOM 2386 N N . HIS B 1 62 ? 8.172 38.344 18.406 1 41.28 62 HIS B N 1
ATOM 2387 C CA . HIS B 1 62 ? 8.914 39.25 19.281 1 41.28 62 HIS B CA 1
ATOM 2388 C C . HIS B 1 62 ? 9.992 38.5 20.062 1 41.28 62 HIS B C 1
ATOM 2390 O O . HIS B 1 62 ? 9.797 37.344 20.453 1 41.28 62 HIS B O 1
ATOM 2396 N N . LEU B 1 63 ? 11.312 38.781 19.844 1 38.91 63 LEU B N 1
ATOM 2397 C CA . LEU B 1 63 ? 12.492 38.188 20.469 1 38.91 63 LEU B CA 1
ATOM 2398 C C . LEU B 1 63 ? 12.195 37.75 21.891 1 38.91 63 LEU B C 1
ATOM 2400 O O . LEU B 1 63 ? 12.469 38.5 22.844 1 38.91 63 LEU B O 1
ATOM 2404 N N . ALA B 1 64 ? 11.039 37.188 22.234 1 34.12 64 ALA B N 1
ATOM 2405 C CA . ALA B 1 64 ? 11.094 36.75 23.625 1 34.12 64 ALA B CA 1
ATOM 2406 C C . ALA B 1 64 ? 12.102 35.594 23.812 1 34.12 64 ALA B C 1
ATOM 2408 O O . ALA B 1 64 ? 12.188 34.688 22.984 1 34.12 64 ALA B O 1
ATOM 2409 N N . GLU B 1 65 ? 13.156 35.625 24.5 1 33.06 65 GLU B N 1
ATOM 2410 C CA . GLU B 1 65 ? 14.25 34.844 25.031 1 33.06 65 GLU B CA 1
ATOM 2411 C C . GLU B 1 65 ? 13.773 33.438 25.438 1 33.06 65 GLU B C 1
ATOM 2413 O O . GLU B 1 65 ? 14.477 32.719 26.141 1 33.06 65 GLU B O 1
ATOM 2418 N N . GLY B 1 66 ? 12.562 32.938 25.156 1 29.78 66 GLY B N 1
ATOM 2419 C CA . GLY B 1 66 ? 12.25 31.766 25.969 1 29.78 66 GLY B CA 1
ATOM 2420 C C . GLY B 1 66 ? 13 30.516 25.547 1 29.78 66 GLY B C 1
ATOM 2421 O O . GLY B 1 66 ? 13.438 30.406 24.406 1 29.78 66 GLY B O 1
ATOM 2422 N N . ASP B 1 67 ? 13.664 29.672 26.422 1 29.62 67 ASP B N 1
ATOM 2423 C CA . ASP B 1 67 ? 14.469 28.469 26.594 1 29.62 67 ASP B CA 1
ATOM 2424 C C . ASP B 1 67 ? 13.773 27.25 25.984 1 29.62 67 ASP B C 1
ATOM 2426 O O . ASP B 1 67 ? 12.898 26.656 26.625 1 29.62 67 ASP B O 1
ATOM 2430 N N . ASN B 1 68 ? 13.281 27.203 24.812 1 30.19 68 ASN B N 1
ATOM 2431 C CA . ASN B 1 68 ? 12.539 26 24.422 1 30.19 68 ASN B CA 1
ATOM 2432 C C . ASN B 1 68 ? 13.453 24.781 24.312 1 30.19 68 ASN B C 1
ATOM 2434 O O . ASN B 1 68 ? 14.445 24.812 23.578 1 30.19 68 ASN B O 1
ATOM 2438 N N . GLN B 1 69 ? 13.492 23.812 25.266 1 27.36 69 GLN B N 1
ATOM 2439 C CA . GLN B 1 69 ? 14.094 22.5 25.484 1 27.36 69 GLN B CA 1
ATOM 2440 C C . GLN B 1 69 ? 13.797 21.562 24.328 1 27.36 69 GLN B C 1
ATOM 2442 O O . GLN B 1 69 ? 12.672 21.516 23.828 1 27.36 69 GLN B O 1
ATOM 2447 N N . GLU B 1 70 ? 14.758 21.062 23.609 1 29.25 70 GLU B N 1
ATOM 2448 C CA . GLU B 1 70 ? 14.883 20.062 22.562 1 29.25 70 GLU B CA 1
ATOM 2449 C C . GLU B 1 70 ? 14.156 18.781 22.938 1 29.25 70 GLU B C 1
ATOM 2451 O O . GLU B 1 70 ? 14.609 18.031 23.797 1 29.25 70 GLU B O 1
ATOM 2456 N N . VAL B 1 71 ? 12.891 18.719 23.016 1 27.45 71 VAL B N 1
ATOM 2457 C CA . VAL B 1 71 ? 12.211 17.453 23.312 1 27.45 71 VAL B CA 1
ATOM 2458 C C . VAL B 1 71 ? 12.508 16.438 22.219 1 27.45 71 VAL B C 1
ATOM 2460 O O . VAL B 1 71 ? 12.375 16.75 21.031 1 27.45 71 VAL B O 1
ATOM 2463 N N . ILE B 1 72 ? 13.281 15.398 22.406 1 29.2 72 ILE B N 1
ATOM 2464 C CA . ILE B 1 72 ? 13.664 14.234 21.609 1 29.2 72 ILE B CA 1
ATOM 2465 C C . ILE B 1 72 ? 12.422 13.641 20.938 1 29.2 72 ILE B C 1
ATOM 2467 O O . ILE B 1 72 ? 11.398 13.438 21.594 1 29.2 72 ILE B O 1
ATOM 2471 N N . LEU B 1 73 ? 12.445 13.461 19.719 1 29.33 73 LEU B N 1
ATOM 2472 C CA . LEU B 1 73 ? 11.445 12.969 18.781 1 29.33 73 LEU B CA 1
ATOM 2473 C C . LEU B 1 73 ? 10.828 11.664 19.266 1 29.33 73 LEU B C 1
ATOM 2475 O O . LEU B 1 73 ? 9.625 11.445 19.125 1 29.33 73 LEU B O 1
ATOM 2479 N N . GLU B 1 74 ? 11.664 10.75 19.703 1 32.72 74 GLU B N 1
ATOM 2480 C CA . GLU B 1 74 ? 11.195 9.422 20.109 1 32.72 74 GLU B CA 1
ATOM 2481 C C . GLU B 1 74 ? 10.195 9.516 21.25 1 32.72 74 GLU B C 1
ATOM 2483 O O . GLU B 1 74 ? 9.273 8.695 21.344 1 32.72 74 GLU B O 1
ATOM 2488 N N . ASP B 1 75 ? 10.453 10.398 22.141 1 33.09 75 ASP B N 1
ATOM 2489 C CA . ASP B 1 75 ? 9.641 10.594 23.328 1 33.09 75 ASP B CA 1
ATOM 2490 C C . ASP B 1 75 ? 8.336 11.312 23 1 33.09 75 ASP B C 1
ATOM 2492 O O . ASP B 1 75 ? 7.48 11.5 23.859 1 33.09 75 ASP B O 1
ATOM 2496 N N . ARG B 1 76 ? 8.289 11.867 21.953 1 34.22 76 ARG B N 1
ATOM 2497 C CA . ARG B 1 76 ? 7.082 12.547 21.5 1 34.22 76 ARG B CA 1
ATOM 2498 C C . ARG B 1 76 ? 5.938 11.562 21.281 1 34.22 76 ARG B C 1
ATOM 2500 O O . ARG B 1 76 ? 4.766 11.938 21.344 1 34.22 76 ARG B O 1
ATOM 2507 N N . TYR B 1 77 ? 6.293 10.336 20.891 1 38.44 77 TYR B N 1
ATOM 2508 C CA . TYR B 1 77 ? 5.223 9.375 20.656 1 38.44 77 TYR B CA 1
ATOM 2509 C C . TYR B 1 77 ? 4.469 9.062 21.938 1 38.44 77 TYR B C 1
ATOM 2511 O O . TYR B 1 77 ? 3.254 8.852 21.922 1 38.44 77 TYR B O 1
ATOM 2519 N N . GLN B 1 78 ? 5.301 9 23.094 1 38.84 78 GLN B N 1
ATOM 2520 C CA . GLN B 1 78 ? 4.641 8.555 24.312 1 38.84 78 GLN B CA 1
ATOM 2521 C C . GLN B 1 78 ? 3.863 9.695 24.969 1 38.84 78 GLN B C 1
ATOM 2523 O O . GLN B 1 78 ? 2.812 9.477 25.562 1 38.84 78 GLN B O 1
ATOM 2528 N N . LEU B 1 79 ? 4.477 10.859 25.125 1 39.78 79 LEU B N 1
ATOM 2529 C CA . LEU B 1 79 ? 3.873 11.922 25.922 1 39.78 79 LEU B CA 1
ATOM 2530 C C . LEU B 1 79 ? 2.615 12.461 25.25 1 39.78 79 LEU B C 1
ATOM 2532 O O . LEU B 1 79 ? 1.682 12.898 25.922 1 39.78 79 LEU B O 1
ATOM 2536 N N . ALA B 1 80 ? 2.682 12.625 23.828 1 51.56 80 ALA B N 1
ATOM 2537 C CA . ALA B 1 80 ? 1.627 13.203 23 1 51.56 80 ALA B CA 1
ATOM 2538 C C . ALA B 1 80 ? 0.546 12.172 22.688 1 51.56 80 ALA B C 1
ATOM 2540 O O . ALA B 1 80 ? -0.361 12.438 21.891 1 51.56 80 ALA B O 1
ATOM 2541 N N . SER B 1 81 ? 0.555 11.023 23.297 1 64.81 81 SER B N 1
ATOM 2542 C CA . SER B 1 81 ? -0.355 9.938 22.953 1 64.81 81 SER B CA 1
ATOM 2543 C C . SER B 1 81 ? -1.776 10.234 23.422 1 64.81 81 SER B C 1
ATOM 2545 O O . SER B 1 81 ? -2.74 9.969 22.688 1 64.81 81 SER B O 1
ATOM 2547 N N . ALA B 1 82 ? -1.885 11.133 24.484 1 82.31 82 ALA B N 1
ATOM 2548 C CA . ALA B 1 82 ? -3.242 11.266 25.016 1 82.31 82 ALA B CA 1
ATOM 2549 C C . ALA B 1 82 ? -4.055 12.258 24.188 1 82.31 82 ALA B C 1
ATOM 2551 O O . ALA B 1 82 ? -5.16 11.953 23.75 1 82.31 82 ALA B O 1
ATOM 2552 N N . PRO B 1 83 ? -3.371 13.352 23.828 1 93.12 83 PRO B N 1
ATOM 2553 C CA . PRO B 1 83 ? -4.16 14.273 23 1 93.12 83 PRO B CA 1
ATOM 2554 C C . PRO B 1 83 ? -4.469 13.719 21.609 1 93.12 83 PRO B C 1
ATOM 2556 O O . PRO B 1 83 ? -5.59 13.859 21.125 1 93.12 83 PRO B O 1
ATOM 2559 N N . LYS B 1 84 ? -3.496 13.031 21 1 96.31 84 LYS B N 1
ATOM 2560 C CA . LYS B 1 84 ? -3.711 12.484 19.672 1 96.31 84 LYS B CA 1
ATOM 2561 C C . LYS B 1 84 ? -4.828 11.445 19.672 1 96.31 84 LYS B C 1
ATOM 2563 O O . LYS B 1 84 ? -5.621 11.367 18.734 1 96.31 84 LYS B O 1
ATOM 2568 N N . LYS B 1 85 ? -4.867 10.711 20.734 1 96.5 85 LYS B N 1
ATOM 2569 C CA . LYS B 1 85 ? -5.902 9.68 20.828 1 96.5 85 LYS B CA 1
ATOM 2570 C C . LYS B 1 85 ? -7.289 10.312 20.906 1 96.5 85 LYS B C 1
ATOM 2572 O O . LYS B 1 85 ? -8.227 9.859 20.25 1 96.5 85 LYS B O 1
ATOM 2577 N N . ARG B 1 86 ? -7.441 11.367 21.734 1 97.62 86 ARG B N 1
ATOM 2578 C CA . ARG B 1 86 ? -8.719 12.07 21.844 1 97.62 86 ARG B CA 1
ATOM 2579 C C . ARG B 1 86 ? -9.117 12.68 20.5 1 97.62 86 ARG B C 1
ATOM 2581 O O . ARG B 1 86 ? -10.273 12.609 20.109 1 97.62 86 ARG B O 1
ATOM 2588 N N . ILE B 1 87 ? -8.18 13.203 19.859 1 98.62 87 ILE B N 1
ATOM 2589 C CA . ILE B 1 87 ? -8.398 13.82 18.547 1 98.62 87 ILE B CA 1
ATOM 2590 C C . ILE B 1 87 ? -8.844 12.758 17.547 1 98.62 87 ILE B C 1
ATOM 2592 O O . ILE B 1 87 ? -9.812 12.953 16.812 1 98.62 87 ILE B O 1
ATOM 2596 N N . ALA B 1 88 ? -8.172 11.633 17.547 1 98.56 88 ALA B N 1
ATOM 2597 C CA . ALA B 1 88 ? -8.484 10.531 16.641 1 98.56 88 ALA B CA 1
ATOM 2598 C C . ALA B 1 88 ? -9.891 9.992 16.891 1 98.56 88 ALA B C 1
ATOM 2600 O O . ALA B 1 88 ? -10.625 9.703 15.945 1 98.56 88 ALA B O 1
ATOM 2601 N N . GLN B 1 89 ? -10.234 9.922 18.156 1 98 89 GLN B N 1
ATOM 2602 C CA . GLN B 1 89 ? -11.562 9.438 18.516 1 98 89 GLN B CA 1
ATOM 2603 C C . GLN B 1 89 ? -12.648 10.398 18.047 1 98 89 GLN B C 1
ATOM 2605 O O . GLN B 1 89 ? -13.68 9.969 17.516 1 98 89 GLN B O 1
ATOM 2610 N N . ALA B 1 90 ? -12.414 11.664 18.234 1 98.56 90 ALA B N 1
ATOM 2611 C CA . ALA B 1 90 ? -13.359 12.672 17.766 1 98.56 90 ALA B CA 1
ATOM 2612 C C . ALA B 1 90 ? -13.523 12.617 16.25 1 98.56 90 ALA B C 1
ATOM 2614 O O . ALA B 1 90 ? -14.641 12.703 15.734 1 98.56 90 ALA B O 1
ATOM 2615 N N . ALA B 1 91 ? -12.43 12.484 15.562 1 98.81 91 ALA B N 1
ATOM 2616 C CA . ALA B 1 91 ? -12.445 12.375 14.109 1 98.81 91 ALA B CA 1
ATOM 2617 C C . ALA B 1 91 ? -13.195 11.117 13.664 1 98.81 91 ALA B C 1
ATOM 2619 O O . ALA B 1 91 ? -14.062 11.188 12.789 1 98.81 91 ALA B O 1
ATOM 2620 N N . ALA B 1 92 ? -12.875 9.969 14.266 1 98.56 92 ALA B N 1
ATOM 2621 C CA . ALA B 1 92 ? -13.508 8.695 13.914 1 98.56 92 ALA B CA 1
ATOM 2622 C C . ALA B 1 92 ? -15.016 8.758 14.141 1 98.56 92 ALA B C 1
ATOM 2624 O O . ALA B 1 92 ? -15.781 8.141 13.406 1 98.56 92 ALA B O 1
ATOM 2625 N N . ALA B 1 93 ? -15.422 9.531 15.172 1 98.25 93 ALA B N 1
ATOM 2626 C CA . ALA B 1 93 ? -16.828 9.656 15.523 1 98.25 93 ALA B CA 1
ATOM 2627 C C . ALA B 1 93 ? -17.609 10.383 14.422 1 98.25 93 ALA B C 1
ATOM 2629 O O . ALA B 1 93 ? -18.828 10.266 14.336 1 98.25 93 ALA B O 1
ATOM 2630 N N . MET B 1 94 ? -16.938 11.078 13.578 1 98.31 94 MET B N 1
ATOM 2631 C CA . MET B 1 94 ? -17.562 11.828 12.492 1 98.31 94 MET B CA 1
ATOM 2632 C C . MET B 1 94 ? -17.859 10.914 11.305 1 98.31 94 MET B C 1
ATOM 2634 O O . MET B 1 94 ? -18.578 11.305 10.383 1 98.31 94 MET B O 1
ATOM 2638 N N . VAL B 1 95 ? -17.281 9.727 11.219 1 98.56 95 VAL B N 1
ATOM 2639 C CA . VAL B 1 95 ? -17.406 8.805 10.102 1 98.56 95 VAL B CA 1
ATOM 2640 C C . VAL B 1 95 ? -18.656 7.945 10.273 1 98.56 95 VAL B C 1
ATOM 2642 O O . VAL B 1 95 ? -18.797 7.254 11.289 1 98.56 95 VAL B O 1
ATOM 2645 N N . GLU B 1 96 ? -19.469 7.98 9.344 1 98.06 96 GLU B N 1
ATOM 2646 C CA . GLU B 1 96 ? -20.719 7.211 9.352 1 98.06 96 GLU B CA 1
ATOM 2647 C C . GLU B 1 96 ? -20.688 6.117 8.281 1 98.06 96 GLU B C 1
ATOM 2649 O O . GLU B 1 96 ? -19.906 6.195 7.328 1 98.06 96 GLU B O 1
ATOM 2654 N N . GLU B 1 97 ? -21.609 5.148 8.492 1 97.5 97 GLU B N 1
ATOM 2655 C CA . GLU B 1 97 ? -21.75 4.09 7.496 1 97.5 97 GLU B CA 1
ATOM 2656 C C . GLU B 1 97 ? -22.062 4.668 6.117 1 97.5 97 GLU B C 1
ATOM 2658 O O . GLU B 1 97 ? -22.875 5.59 6 1 97.5 97 GLU B O 1
ATOM 2663 N N . GLY B 1 98 ? -21.391 4.129 5.098 1 98.12 98 GLY B N 1
ATOM 2664 C CA . GLY B 1 98 ? -21.625 4.566 3.73 1 98.12 98 GLY B CA 1
ATOM 2665 C C . GLY B 1 98 ? -20.656 5.637 3.266 1 98.12 98 GLY B C 1
ATOM 2666 O O . GLY B 1 98 ? -20.562 5.922 2.07 1 98.12 98 GLY B O 1
ATOM 2667 N N . MET B 1 99 ? -19.891 6.148 4.215 1 98.69 99 MET B N 1
ATOM 2668 C CA . MET B 1 99 ? -19 7.258 3.873 1 98.69 99 MET B CA 1
ATOM 2669 C C . MET B 1 99 ? -17.734 6.75 3.197 1 98.69 99 MET B C 1
ATOM 2671 O O . MET B 1 99 ? -17.312 5.617 3.441 1 98.69 99 MET B O 1
ATOM 2675 N N . THR B 1 100 ? -17.188 7.523 2.352 1 98.75 100 THR B N 1
ATOM 2676 C CA . THR B 1 100 ? -15.836 7.383 1.809 1 98.75 100 THR B CA 1
ATOM 2677 C C . THR B 1 100 ? -14.883 8.383 2.457 1 98.75 100 THR B C 1
ATOM 2679 O O . THR B 1 100 ? -15.141 9.586 2.438 1 98.75 100 THR B O 1
ATOM 2682 N N . ILE B 1 101 ? -13.781 7.805 2.977 1 98.75 101 ILE B N 1
ATOM 2683 C CA . ILE B 1 101 ? -12.852 8.602 3.768 1 98.75 101 ILE B CA 1
ATOM 2684 C C . ILE B 1 101 ? -11.453 8.516 3.152 1 98.75 101 ILE B C 1
ATOM 2686 O O . ILE B 1 101 ? -11.023 7.453 2.707 1 98.75 101 ILE B O 1
ATOM 2690 N N . ILE B 1 102 ? -10.82 9.688 3.119 1 98.94 102 ILE B N 1
ATOM 2691 C CA . ILE B 1 102 ? -9.398 9.711 2.797 1 98.94 102 ILE B CA 1
ATOM 2692 C C . ILE B 1 102 ? -8.586 9.938 4.066 1 98.94 102 ILE B C 1
ATOM 2694 O O . ILE B 1 102 ? -8.875 10.852 4.84 1 98.94 102 ILE B O 1
ATOM 2698 N N . LEU B 1 103 ? -7.602 9.062 4.309 1 98.88 103 LEU B N 1
ATOM 2699 C CA . LEU B 1 103 ? -6.68 9.195 5.43 1 98.88 103 LEU B CA 1
ATOM 2700 C C . LEU B 1 103 ? -5.262 9.477 4.938 1 98.88 103 LEU B C 1
ATOM 2702 O O . LEU B 1 103 ? -4.621 8.609 4.344 1 98.88 103 LEU B O 1
ATOM 2706 N N . ASP B 1 104 ? -4.809 10.672 5.188 1 98.19 104 ASP B N 1
ATOM 2707 C CA . ASP B 1 104 ? -3.424 11 4.855 1 98.19 104 ASP B CA 1
ATOM 2708 C C . ASP B 1 104 ? -2.453 10.312 5.816 1 98.19 104 ASP B C 1
ATOM 2710 O O . ASP B 1 104 ? -2.842 9.891 6.906 1 98.19 104 ASP B O 1
ATOM 2714 N N . SER B 1 105 ? -1.257 10.227 5.348 1 97 105 SER B N 1
ATOM 2715 C CA . SER B 1 105 ? -0.24 9.609 6.195 1 97 105 SER B CA 1
ATOM 2716 C C . SER B 1 105 ? 0.098 10.492 7.387 1 97 105 SER B C 1
ATOM 2718 O O . SER B 1 105 ? 0.169 11.719 7.262 1 97 105 SER B O 1
ATOM 2720 N N . GLY B 1 106 ? 0.247 9.789 8.578 1 95.62 106 GLY B N 1
ATOM 2721 C CA . GLY B 1 106 ? 0.619 10.516 9.781 1 95.62 106 GLY B CA 1
ATOM 2722 C C . GLY B 1 106 ? 0.352 9.734 11.055 1 95.62 106 GLY B C 1
ATOM 2723 O O . GLY B 1 106 ? -0.337 8.711 11.031 1 95.62 106 GLY B O 1
ATOM 2724 N N . SER B 1 107 ? 0.888 10.258 12.125 1 95.56 107 SER B N 1
ATOM 2725 C CA . SER B 1 107 ? 0.735 9.578 13.406 1 95.56 107 SER B CA 1
ATOM 2726 C C . SER B 1 107 ? -0.688 9.719 13.938 1 95.56 107 SER B C 1
ATOM 2728 O O . SER B 1 107 ? -1.26 8.75 14.453 1 95.56 107 SER B O 1
ATOM 2730 N N . THR B 1 108 ? -1.248 10.891 13.836 1 97.56 108 THR B N 1
ATOM 2731 C CA . THR B 1 108 ? -2.611 11.086 14.312 1 97.56 108 THR B CA 1
ATOM 2732 C C . THR B 1 108 ? -3.609 10.352 13.422 1 97.56 108 THR B C 1
ATOM 2734 O O . THR B 1 108 ? -4.555 9.734 13.914 1 97.56 108 THR B O 1
ATOM 2737 N N . THR B 1 109 ? -3.383 10.391 12.156 1 98.38 109 THR B N 1
ATOM 2738 C CA . THR B 1 109 ? -4.293 9.727 11.234 1 98.38 109 THR B CA 1
ATOM 2739 C C . THR B 1 109 ? -4.18 8.211 11.375 1 98.38 109 THR B C 1
ATOM 2741 O O . THR B 1 109 ? -5.156 7.484 11.156 1 98.38 109 THR B O 1
ATOM 2744 N N . LEU B 1 110 ? -2.998 7.699 11.766 1 98 110 LEU B N 1
ATOM 2745 C CA . LEU B 1 110 ? -2.887 6.277 12.07 1 98 110 LEU B CA 1
ATOM 2746 C C . LEU B 1 110 ? -3.807 5.891 13.219 1 98 110 LEU B C 1
ATOM 2748 O O . LEU B 1 110 ? -4.438 4.832 13.188 1 98 110 LEU B O 1
ATOM 2752 N N . LEU B 1 111 ? -3.885 6.762 14.211 1 97.88 111 LEU B N 1
ATOM 2753 C CA . LEU B 1 111 ? -4.781 6.512 15.336 1 97.88 111 LEU B CA 1
ATOM 2754 C C . LEU B 1 111 ? -6.238 6.539 14.891 1 97.88 111 LEU B C 1
ATOM 2756 O O . LEU B 1 111 ? -7.07 5.809 15.43 1 97.88 111 LEU B O 1
ATOM 2760 N N . ILE B 1 112 ? -6.527 7.34 13.898 1 98.75 112 ILE B N 1
ATOM 2761 C CA . ILE B 1 112 ? -7.867 7.32 13.32 1 98.75 112 ILE B CA 1
ATOM 2762 C C . ILE B 1 112 ? -8.125 5.969 12.656 1 98.75 112 ILE B C 1
ATOM 2764 O O . ILE B 1 112 ? -9.195 5.379 12.82 1 98.75 112 ILE B O 1
ATOM 2768 N N . ALA B 1 113 ? -7.145 5.477 11.867 1 98.69 113 ALA B N 1
ATOM 2769 C CA . ALA B 1 113 ? -7.266 4.16 11.25 1 98.69 113 ALA B CA 1
ATOM 2770 C C . ALA B 1 113 ? -7.547 3.086 12.289 1 98.69 113 ALA B C 1
ATOM 2772 O O . ALA B 1 113 ? -8.406 2.223 12.086 1 98.69 113 ALA B O 1
ATOM 2773 N N . GLU B 1 114 ? -6.852 3.148 13.398 1 97.69 114 GLU B N 1
ATOM 2774 C CA . GLU B 1 114 ? -7.051 2.189 14.484 1 97.69 114 GLU B CA 1
ATOM 2775 C C . GLU B 1 114 ? -8.469 2.275 15.039 1 97.69 114 GLU B C 1
ATOM 2777 O O . GLU B 1 114 ? -9.094 1.251 15.328 1 97.69 114 GLU B O 1
ATOM 2782 N N . ALA B 1 115 ? -8.93 3.488 15.188 1 97.62 115 ALA B N 1
ATOM 2783 C CA . ALA B 1 115 ? -10.273 3.703 15.719 1 97.62 115 ALA B CA 1
ATOM 2784 C C . ALA B 1 115 ? -11.336 3.197 14.75 1 97.62 115 ALA B C 1
ATOM 2786 O O . ALA B 1 115 ? -12.43 2.803 15.164 1 97.62 115 ALA B O 1
ATOM 2787 N N . LEU B 1 116 ? -10.969 3.123 13.477 1 97.94 116 LEU B N 1
ATOM 2788 C CA . LEU B 1 116 ? -11.914 2.727 12.438 1 97.94 116 LEU B CA 1
ATOM 2789 C C . LEU B 1 116 ? -11.805 1.234 12.148 1 97.94 116 LEU B C 1
ATOM 2791 O O . LEU B 1 116 ? -12.547 0.703 11.32 1 97.94 116 LEU B O 1
ATOM 2795 N N . ALA B 1 117 ? -10.914 0.531 12.797 1 94.69 117 ALA B N 1
ATOM 2796 C CA . ALA B 1 117 ? -10.523 -0.834 12.453 1 94.69 117 ALA B CA 1
ATOM 2797 C C . ALA B 1 117 ? -11.695 -1.794 12.586 1 94.69 117 ALA B C 1
ATOM 2799 O O . ALA B 1 117 ? -11.672 -2.902 12.047 1 94.69 117 ALA B O 1
ATOM 2800 N N . ARG B 1 118 ? -12.781 -1.358 13.25 1 92 118 ARG B N 1
ATOM 2801 C CA . ARG B 1 118 ? -13.922 -2.254 13.438 1 92 118 ARG B CA 1
ATOM 2802 C C . ARG B 1 118 ? -15.18 -1.678 12.797 1 92 118 ARG B C 1
ATOM 2804 O O . ARG B 1 118 ? -16.266 -2.238 12.938 1 92 118 ARG B O 1
ATOM 2811 N N . LYS B 1 119 ? -15 -0.552 12.164 1 95.5 119 LYS B N 1
ATOM 2812 C CA . LYS B 1 119 ? -16.141 0.07 11.5 1 95.5 119 LYS B CA 1
ATOM 2813 C C . LYS B 1 119 ? -16.531 -0.689 10.234 1 95.5 119 LYS B C 1
ATOM 2815 O O . LYS B 1 119 ? -15.656 -1.143 9.492 1 95.5 119 LYS B O 1
ATOM 2820 N N . SER B 1 120 ? -17.859 -0.768 10.031 1 96.12 120 SER B N 1
ATOM 2821 C CA . SER B 1 120 ? -18.344 -1.501 8.867 1 96.12 120 SER B CA 1
ATOM 2822 C C . SER B 1 120 ? -18.922 -0.554 7.82 1 96.12 120 SER B C 1
ATOM 2824 O O . SER B 1 120 ? -19.359 0.55 8.148 1 96.12 120 SER B O 1
ATOM 2826 N N . ASN B 1 121 ? -18.906 -0.986 6.629 1 97.56 121 ASN B N 1
ATOM 2827 C CA . ASN B 1 121 ? -19.625 -0.354 5.523 1 97.56 121 ASN B CA 1
ATOM 2828 C C . ASN B 1 121 ? -19.141 1.071 5.281 1 97.56 121 ASN B C 1
ATOM 2830 O O . ASN B 1 121 ? -19.938 2 5.188 1 97.56 121 ASN B O 1
ATOM 2834 N N . ILE B 1 122 ? -17.797 1.235 5.305 1 98.62 122 ILE B N 1
ATOM 2835 C CA . ILE B 1 122 ? -17.141 2.469 4.875 1 98.62 122 ILE B CA 1
ATOM 2836 C C . ILE B 1 122 ? -16.047 2.15 3.861 1 98.62 122 ILE B C 1
ATOM 2838 O O . ILE B 1 122 ? -15.656 0.993 3.705 1 98.62 122 ILE B O 1
ATOM 2842 N N . THR B 1 123 ? -15.695 3.141 3.125 1 98.69 123 THR B N 1
ATOM 2843 C CA . THR B 1 123 ? -14.547 3.066 2.23 1 98.69 123 THR B CA 1
ATOM 2844 C C . THR B 1 123 ? -13.414 3.975 2.719 1 98.69 123 THR B C 1
ATOM 2846 O O . THR B 1 123 ? -13.648 5.148 3.02 1 98.69 123 THR B O 1
ATOM 2849 N N . VAL B 1 124 ? -12.266 3.393 2.854 1 98.88 124 VAL B N 1
ATOM 2850 C CA . VAL B 1 124 ? -11.109 4.18 3.268 1 98.88 124 VAL B CA 1
ATOM 2851 C C . VAL B 1 124 ? -10.047 4.168 2.164 1 98.88 124 VAL B C 1
ATOM 2853 O O . VAL B 1 124 ? -9.695 3.105 1.648 1 98.88 124 VAL B O 1
ATOM 2856 N N . ILE B 1 125 ? -9.609 5.324 1.78 1 98.88 125 ILE B N 1
ATOM 2857 C CA . ILE B 1 125 ? -8.5 5.523 0.852 1 98.88 125 ILE B CA 1
ATOM 2858 C C . ILE B 1 125 ? -7.297 6.102 1.596 1 98.88 125 ILE B C 1
ATOM 2860 O O . ILE B 1 125 ? -7.434 7.074 2.346 1 98.88 125 ILE B O 1
ATOM 2864 N N . THR B 1 126 ? -6.098 5.512 1.42 1 98.88 126 THR B N 1
ATOM 2865 C CA . THR B 1 126 ? -4.965 6.02 2.189 1 98.88 126 THR B CA 1
ATOM 2866 C C . THR B 1 126 ? -3.662 5.84 1.416 1 98.88 126 THR B C 1
ATOM 2868 O O . THR B 1 126 ? -3.539 4.926 0.6 1 98.88 126 THR B O 1
ATOM 2871 N N . ASN B 1 127 ? -2.758 6.754 1.675 1 98.56 127 ASN B N 1
ATOM 2872 C CA . ASN B 1 127 ? -1.397 6.633 1.161 1 98.56 127 ASN B CA 1
ATOM 2873 C C . ASN B 1 127 ? -0.431 6.152 2.242 1 98.56 127 ASN B C 1
ATOM 2875 O O . ASN B 1 127 ? 0.787 6.242 2.074 1 98.56 127 ASN B O 1
ATOM 2879 N N . SER B 1 128 ? -0.935 5.691 3.367 1 98.44 128 SER B N 1
ATOM 2880 C CA . SER B 1 128 ? -0.148 5.238 4.508 1 98.44 128 SER B CA 1
ATOM 2881 C C . SER B 1 128 ? -0.075 3.717 4.562 1 98.44 128 SER B C 1
ATOM 2883 O O . SER B 1 128 ? -1.102 3.045 4.684 1 98.44 128 SER B O 1
ATOM 2885 N N . LEU B 1 129 ? 1.132 3.199 4.578 1 98.12 129 LEU B N 1
ATOM 2886 C CA . LEU B 1 129 ? 1.302 1.754 4.68 1 98.12 129 LEU B CA 1
ATOM 2887 C C . LEU B 1 129 ? 0.843 1.248 6.043 1 98.12 129 LEU B C 1
ATOM 2889 O O . LEU B 1 129 ? 0.079 0.284 6.129 1 98.12 129 LEU B O 1
ATOM 2893 N N . PRO B 1 130 ? 1.158 1.922 7.113 1 97 130 PRO B N 1
ATOM 2894 C CA . PRO B 1 130 ? 0.691 1.464 8.422 1 97 130 PRO B CA 1
ATOM 2895 C C . PRO B 1 130 ? -0.829 1.515 8.562 1 97 130 PRO B C 1
ATOM 2897 O O . PRO B 1 130 ? -1.433 0.597 9.125 1 97 130 PRO B O 1
ATOM 2900 N N . ALA B 1 131 ? -1.417 2.568 8.07 1 98.38 131 ALA B N 1
ATOM 2901 C CA . ALA B 1 131 ? -2.875 2.65 8.133 1 98.38 131 ALA B CA 1
ATOM 2902 C C . ALA B 1 131 ? -3.52 1.54 7.309 1 98.38 131 ALA B C 1
ATOM 2904 O O . ALA B 1 131 ? -4.496 0.924 7.742 1 98.38 131 ALA B O 1
ATOM 2905 N N . ALA B 1 132 ? -2.957 1.332 6.121 1 98.69 132 ALA B N 1
ATOM 2906 C CA . ALA B 1 132 ? -3.469 0.271 5.258 1 98.69 132 ALA B CA 1
ATOM 2907 C C . ALA B 1 132 ? -3.385 -1.087 5.949 1 98.69 132 ALA B C 1
ATOM 2909 O O . ALA B 1 132 ? -4.336 -1.868 5.914 1 98.69 132 ALA B O 1
ATOM 2910 N N . PHE B 1 133 ? -2.273 -1.303 6.543 1 96.25 133 PHE B N 1
ATOM 2911 C CA . PHE B 1 133 ? -2.078 -2.574 7.23 1 96.25 133 PHE B CA 1
ATOM 2912 C C . PHE B 1 133 ? -3.07 -2.729 8.375 1 96.25 133 PHE B C 1
ATOM 2914 O O . PHE B 1 133 ? -3.707 -3.775 8.516 1 96.25 133 PHE B O 1
ATOM 2921 N N . THR B 1 134 ? -3.26 -1.715 9.164 1 96.56 134 THR B N 1
ATOM 2922 C CA . THR B 1 134 ? -4.172 -1.702 10.305 1 96.56 134 THR B CA 1
ATOM 2923 C C . THR B 1 134 ? -5.598 -2.008 9.852 1 96.56 134 THR B C 1
ATOM 2925 O O . THR B 1 134 ? -6.301 -2.795 10.492 1 96.56 134 THR B O 1
ATOM 2928 N N . LEU B 1 135 ? -5.969 -1.467 8.727 1 98.31 135 LEU B N 1
ATOM 2929 C CA . LEU B 1 135 ? -7.352 -1.54 8.266 1 98.31 135 LEU B CA 1
ATOM 2930 C C . LEU B 1 135 ? -7.586 -2.805 7.449 1 98.31 135 LEU B C 1
ATOM 2932 O O . LEU B 1 135 ? -8.734 -3.195 7.215 1 98.31 135 LEU B O 1
ATOM 2936 N N . SER B 1 136 ? -6.465 -3.439 6.957 1 97.25 136 SER B N 1
ATOM 2937 C CA . SER B 1 136 ? -6.57 -4.574 6.043 1 97.25 136 SER B CA 1
ATOM 2938 C C . SER B 1 136 ? -7.188 -5.785 6.734 1 97.25 136 SER B C 1
ATOM 2940 O O . SER B 1 136 ? -7.711 -6.684 6.074 1 97.25 136 SER B O 1
ATOM 2942 N N . GLU B 1 137 ? -7.27 -5.777 8.016 1 93 137 GLU B N 1
ATOM 2943 C CA . GLU B 1 137 ? -7.801 -6.914 8.766 1 93 137 GLU B CA 1
ATOM 2944 C C . GLU B 1 137 ? -9.32 -6.848 8.859 1 93 137 GLU B C 1
ATOM 2946 O O . GLU B 1 137 ? -9.969 -7.84 9.195 1 93 137 GLU B O 1
ATOM 2951 N N . ASN B 1 138 ? -9.852 -5.691 8.633 1 95.44 138 ASN B N 1
ATOM 2952 C CA . ASN B 1 138 ? -11.297 -5.508 8.711 1 95.44 138 ASN B CA 1
ATOM 2953 C C . ASN B 1 138 ? -11.977 -5.797 7.367 1 95.44 138 ASN B C 1
ATOM 2955 O O . ASN B 1 138 ? -12.008 -4.934 6.488 1 95.44 138 ASN B O 1
ATOM 2959 N N . LYS B 1 139 ? -12.617 -6.918 7.238 1 94.44 139 LYS B N 1
ATOM 2960 C CA . LYS B 1 139 ? -13.203 -7.359 5.977 1 94.44 139 LYS B CA 1
ATOM 2961 C C . LYS B 1 139 ? -14.508 -6.621 5.688 1 94.44 139 LYS B C 1
ATOM 2963 O O . LYS B 1 139 ? -15.039 -6.703 4.578 1 94.44 139 LYS B O 1
ATOM 2968 N N . ASP B 1 140 ? -14.953 -5.848 6.676 1 95.75 140 ASP B N 1
ATOM 2969 C CA . ASP B 1 140 ? -16.266 -5.211 6.543 1 95.75 140 ASP B CA 1
ATOM 2970 C C . ASP B 1 140 ? -16.125 -3.797 5.977 1 95.75 140 ASP B C 1
ATOM 2972 O O . ASP B 1 140 ? -17.125 -3.068 5.875 1 95.75 140 ASP B O 1
ATOM 2976 N N . LEU B 1 141 ? -14.945 -3.363 5.648 1 97.06 141 LEU B N 1
ATOM 2977 C CA . LEU B 1 141 ? -14.766 -2.078 4.98 1 97.06 141 LEU B CA 1
ATOM 2978 C C . LEU B 1 141 ? -14.016 -2.248 3.664 1 97.06 141 LEU B C 1
ATOM 2980 O O . LEU B 1 141 ? -13.383 -3.279 3.436 1 97.06 141 LEU B O 1
ATOM 2984 N N . THR B 1 142 ? -14.242 -1.329 2.768 1 98.19 142 THR B N 1
ATOM 2985 C CA . THR B 1 142 ? -13.484 -1.266 1.524 1 98.19 142 THR B CA 1
ATOM 2986 C C . THR B 1 142 ? -12.227 -0.417 1.7 1 98.19 142 THR B C 1
ATOM 2988 O O . THR B 1 142 ? -12.305 0.731 2.141 1 98.19 142 THR B O 1
ATOM 2991 N N . LEU B 1 143 ? -11.109 -1.031 1.452 1 98.75 143 LEU B N 1
ATOM 2992 C CA . LEU B 1 143 ? -9.828 -0.345 1.603 1 98.75 143 LEU B CA 1
ATOM 2993 C C . LEU B 1 143 ? -9.156 -0.153 0.249 1 98.75 143 LEU B C 1
ATOM 2995 O O . LEU B 1 143 ? -8.992 -1.11 -0.511 1 98.75 143 LEU B O 1
ATOM 2999 N N . VAL B 1 144 ? -8.828 1.075 -0.059 1 98.75 144 VAL B N 1
ATOM 3000 C CA . VAL B 1 144 ? -8.086 1.416 -1.27 1 98.75 144 VAL B CA 1
ATOM 3001 C C . VAL B 1 144 ? -6.75 2.049 -0.897 1 98.75 144 VAL B C 1
ATOM 3003 O O . VAL B 1 144 ? -6.699 2.988 -0.099 1 98.75 144 VAL B O 1
ATOM 3006 N N . VAL B 1 145 ? -5.703 1.541 -1.466 1 98.81 145 VAL B N 1
ATOM 3007 C CA . VAL B 1 145 ? -4.363 2.08 -1.264 1 98.81 145 VAL B CA 1
ATOM 3008 C C . VAL B 1 145 ? -3.934 2.877 -2.494 1 98.81 145 VAL B C 1
ATOM 3010 O O . VAL B 1 145 ? -4.078 2.408 -3.627 1 98.81 145 VAL B O 1
ATOM 3013 N N . CYS B 1 146 ? -3.357 4.012 -2.229 1 98.44 146 CYS B N 1
ATOM 3014 C CA . CYS B 1 146 ? -3.025 4.914 -3.324 1 98.44 146 CYS B CA 1
ATOM 3015 C C . CYS B 1 146 ? -1.887 4.355 -4.168 1 98.44 146 CYS B C 1
ATOM 3017 O O . CYS B 1 146 ? -1.826 4.594 -5.375 1 98.44 146 CYS B O 1
ATOM 3019 N N . GLY B 1 147 ? -0.977 3.623 -3.49 1 98.25 147 GLY B N 1
ATOM 3020 C CA . GLY B 1 147 ? 0.204 3.135 -4.184 1 98.25 147 GLY B CA 1
ATOM 3021 C C . GLY B 1 147 ? 1.268 4.199 -4.375 1 98.25 147 GLY B C 1
ATOM 3022 O O . GLY B 1 147 ? 1.239 5.238 -3.709 1 98.25 147 GLY B O 1
ATOM 3023 N N . GLY B 1 148 ? 2.266 3.814 -5.238 1 98.12 148 GLY B N 1
ATOM 3024 C CA . GLY B 1 148 ? 3.365 4.73 -5.512 1 98.12 148 GLY B CA 1
ATOM 3025 C C . GLY B 1 148 ? 4.648 4.344 -4.805 1 98.12 148 GLY B C 1
ATOM 3026 O O . GLY B 1 148 ? 4.789 3.215 -4.328 1 98.12 148 GLY B O 1
ATOM 3027 N N . THR B 1 149 ? 5.559 5.305 -4.887 1 97.94 149 THR B N 1
ATOM 3028 C CA . THR B 1 149 ? 6.863 5.078 -4.27 1 97.94 149 THR B CA 1
ATOM 3029 C C . THR B 1 149 ? 6.789 5.289 -2.76 1 97.94 149 THR B C 1
ATOM 3031 O O . THR B 1 149 ? 6.215 6.273 -2.293 1 97.94 149 THR B O 1
ATOM 3034 N N . VAL B 1 150 ? 7.418 4.332 -2.041 1 97.81 150 VAL B N 1
ATOM 3035 C CA . VAL B 1 150 ? 7.367 4.391 -0.584 1 97.81 150 VAL B CA 1
ATOM 3036 C C . VAL B 1 150 ? 8.477 5.305 -0.064 1 97.81 150 VAL B C 1
ATOM 3038 O O . VAL B 1 150 ? 9.648 5.121 -0.398 1 97.81 150 VAL B O 1
ATOM 3041 N N . ARG B 1 151 ? 8.031 6.289 0.641 1 95.94 151 ARG B N 1
ATOM 3042 C CA . ARG B 1 151 ? 8.984 7.023 1.468 1 95.94 151 ARG B CA 1
ATOM 3043 C C . ARG B 1 151 ? 9.25 6.285 2.777 1 95.94 151 ARG B C 1
ATOM 3045 O O . ARG B 1 151 ? 8.398 6.254 3.664 1 95.94 151 ARG B O 1
ATOM 3052 N N . HIS B 1 152 ? 10.438 5.793 2.924 1 94 152 HIS B N 1
ATOM 3053 C CA . HIS B 1 152 ? 10.758 4.875 4.012 1 94 152 HIS B CA 1
ATOM 3054 C C . HIS B 1 152 ? 10.672 5.574 5.363 1 94 152 HIS B C 1
ATOM 3056 O O . HIS B 1 152 ? 10.305 4.953 6.363 1 94 152 HIS B O 1
ATOM 3062 N N . LYS B 1 153 ? 10.914 6.805 5.43 1 89 153 LYS B N 1
ATOM 3063 C CA . LYS B 1 153 ? 10.914 7.555 6.684 1 89 153 LYS B CA 1
ATOM 3064 C C . LYS B 1 153 ? 9.516 7.617 7.289 1 89 153 LYS B C 1
ATOM 3066 O O . LYS B 1 153 ? 9.352 7.527 8.508 1 89 153 LYS B O 1
ATOM 3071 N N . THR B 1 154 ? 8.539 7.727 6.449 1 90.88 154 THR B N 1
ATOM 3072 C CA . THR B 1 154 ? 7.172 7.906 6.93 1 90.88 154 THR B CA 1
ATOM 3073 C C . THR B 1 154 ? 6.309 6.703 6.566 1 90.88 154 THR B C 1
ATOM 3075 O O . THR B 1 154 ? 5.145 6.625 6.965 1 90.88 154 THR B O 1
ATOM 3078 N N . HIS B 1 155 ? 6.855 5.805 5.801 1 95.81 155 HIS B N 1
ATOM 3079 C CA . HIS B 1 155 ? 6.121 4.652 5.289 1 95.81 155 HIS B CA 1
ATOM 3080 C C . HIS B 1 155 ? 4.859 5.09 4.551 1 95.81 155 HIS B C 1
ATOM 3082 O O . HIS B 1 155 ? 3.791 4.504 4.746 1 95.81 155 HIS B O 1
ATOM 3088 N N . SER B 1 156 ? 5.016 6.133 3.785 1 96.81 156 SER B N 1
ATOM 3089 C CA . SER B 1 156 ? 3.936 6.691 2.975 1 96.81 156 SER B CA 1
ATOM 3090 C C . SER B 1 156 ? 4.242 6.57 1.486 1 96.81 156 SER B C 1
ATOM 3092 O O . SER B 1 156 ? 5.402 6.406 1.098 1 96.81 156 SER B O 1
ATOM 3094 N N . MET B 1 157 ? 3.232 6.602 0.727 1 97.94 157 MET B N 1
ATOM 3095 C CA . MET B 1 157 ? 3.371 6.43 -0.716 1 97.94 157 MET B CA 1
ATOM 3096 C C . MET B 1 157 ? 3.145 7.75 -1.445 1 97.94 157 MET B C 1
ATOM 3098 O O . MET B 1 157 ? 2.211 8.484 -1.126 1 97.94 157 MET B O 1
ATOM 3102 N N . HIS B 1 158 ? 3.992 7.996 -2.412 1 96.81 158 HIS B N 1
ATOM 3103 C CA . HIS B 1 158 ? 4.012 9.281 -3.109 1 96.81 158 HIS B CA 1
ATOM 3104 C C . HIS B 1 158 ? 4.281 9.094 -4.598 1 96.81 158 HIS B C 1
ATOM 3106 O O . HIS B 1 158 ? 4.469 7.965 -5.062 1 96.81 158 HIS B O 1
ATOM 3112 N N . GLY B 1 159 ? 4.219 10.273 -5.344 1 96.19 159 GLY B N 1
ATOM 3113 C CA . GLY B 1 159 ? 4.562 10.273 -6.758 1 96.19 159 GLY B CA 1
ATOM 3114 C C . GLY B 1 159 ? 3.35 10.234 -7.668 1 96.19 159 GLY B C 1
ATOM 3115 O O . GLY B 1 159 ? 2.211 10.273 -7.191 1 96.19 159 GLY B O 1
ATOM 3116 N N . THR B 1 160 ? 3.629 10.109 -8.914 1 95.44 160 THR B N 1
ATOM 3117 C CA . THR B 1 160 ? 2.598 10.211 -9.938 1 95.44 160 THR B CA 1
ATOM 3118 C C . THR B 1 160 ? 1.6 9.062 -9.82 1 95.44 160 THR B C 1
ATOM 3120 O O . THR B 1 160 ? 0.394 9.258 -9.977 1 95.44 160 THR B O 1
ATOM 3123 N N . ILE B 1 161 ? 2.109 7.922 -9.516 1 96.06 161 ILE B N 1
ATOM 3124 C CA . ILE B 1 161 ? 1.24 6.758 -9.367 1 96.06 161 ILE B CA 1
ATOM 3125 C C . ILE B 1 161 ? 0.23 7.008 -8.25 1 96.06 161 ILE B C 1
ATOM 3127 O O . ILE B 1 161 ? -0.969 6.781 -8.422 1 96.06 161 ILE B O 1
ATOM 3131 N N . ALA B 1 162 ? 0.699 7.492 -7.156 1 97.75 162 ALA B N 1
ATOM 3132 C CA . ALA B 1 162 ? -0.168 7.793 -6.02 1 97.75 162 ALA B CA 1
ATOM 3133 C C . ALA B 1 162 ? -1.208 8.844 -6.387 1 97.75 162 ALA B C 1
ATOM 3135 O O . ALA B 1 162 ? -2.398 8.672 -6.121 1 97.75 162 ALA B O 1
ATOM 3136 N N . GLU B 1 163 ? -0.754 9.883 -7.012 1 97.75 163 GLU B N 1
ATOM 3137 C CA . GLU B 1 163 ? -1.641 10.992 -7.352 1 97.75 163 GLU B CA 1
ATOM 3138 C C . GLU B 1 163 ? -2.697 10.562 -8.367 1 97.75 163 GLU B C 1
ATOM 3140 O O . GLU B 1 163 ? -3.867 10.93 -8.242 1 97.75 163 GLU B O 1
ATOM 3145 N N . ARG B 1 164 ? -2.32 9.75 -9.281 1 96.62 164 ARG B N 1
ATOM 3146 C CA . ARG B 1 164 ? -3.236 9.289 -10.32 1 96.62 164 ARG B CA 1
ATOM 3147 C C . ARG B 1 164 ? -4.297 8.359 -9.742 1 96.62 164 ARG B C 1
ATOM 3149 O O . ARG B 1 164 ? -5.395 8.242 -10.297 1 96.62 164 ARG B O 1
ATOM 3156 N N . SER B 1 165 ? -3.994 7.727 -8.664 1 97.25 165 SER B N 1
ATOM 3157 C CA . SER B 1 165 ? -4.941 6.812 -8.039 1 97.25 165 SER B CA 1
ATOM 3158 C C . SER B 1 165 ? -6.184 7.551 -7.551 1 97.25 165 SER B C 1
ATOM 3160 O O . SER B 1 165 ? -7.219 6.93 -7.293 1 97.25 165 SER B O 1
ATOM 3162 N N . LEU B 1 166 ? -6.078 8.852 -7.457 1 98.06 166 LEU B N 1
ATOM 3163 C CA . LEU B 1 166 ? -7.16 9.648 -6.891 1 98.06 166 LEU B CA 1
ATOM 3164 C C . LEU B 1 166 ? -7.988 10.305 -7.992 1 98.06 166 LEU B C 1
ATOM 3166 O O . LEU B 1 166 ? -8.969 10.992 -7.711 1 98.06 166 LEU B O 1
ATOM 3170 N N . HIS B 1 167 ? -7.605 10.062 -9.219 1 95.94 167 HIS B N 1
ATOM 3171 C CA . HIS B 1 167 ? -8.359 10.617 -10.336 1 95.94 167 HIS B CA 1
ATOM 3172 C C . HIS B 1 167 ? -9.789 10.078 -10.359 1 95.94 167 HIS B C 1
ATOM 3174 O O . HIS B 1 167 ? -9.992 8.859 -10.352 1 95.94 167 HIS B O 1
ATOM 3180 N N . GLY B 1 168 ? -10.734 10.961 -10.328 1 95.38 168 GLY B N 1
ATOM 3181 C CA . GLY B 1 168 ? -12.133 10.57 -10.406 1 95.38 168 GLY B CA 1
ATOM 3182 C C . GLY B 1 168 ? -12.719 10.203 -9.062 1 95.38 168 GLY B C 1
ATOM 3183 O O . GLY B 1 168 ? -13.867 9.758 -8.984 1 95.38 168 GLY B O 1
ATOM 3184 N N . ILE B 1 169 ? -12 10.352 -8.039 1 96.5 169 ILE B N 1
ATOM 3185 C CA . ILE B 1 169 ? -12.461 10.016 -6.699 1 96.5 169 ILE B CA 1
ATOM 3186 C C . ILE B 1 169 ? -13.18 11.219 -6.082 1 96.5 169 ILE B C 1
ATOM 3188 O O . ILE B 1 169 ? -12.758 12.367 -6.277 1 96.5 169 ILE B O 1
ATOM 3192 N N . SER B 1 170 ? -14.273 10.961 -5.43 1 98.12 170 SER B N 1
ATOM 3193 C CA . SER B 1 170 ? -14.992 11.93 -4.602 1 98.12 170 SER B CA 1
ATOM 3194 C C . SER B 1 170 ? -15.266 11.367 -3.209 1 98.12 170 SER B C 1
ATOM 3196 O O . SER B 1 170 ? -16.141 10.523 -3.037 1 98.12 170 SER B O 1
ATOM 3198 N N . ALA B 1 171 ? -14.539 11.836 -2.26 1 98.75 171 ALA B N 1
ATOM 3199 C CA . ALA B 1 171 ? -14.688 11.352 -0.891 1 98.75 171 ALA B CA 1
ATOM 3200 C C . ALA B 1 171 ? -15.5 12.328 -0.048 1 98.75 171 ALA B C 1
ATOM 3202 O O . ALA B 1 171 ? -15.594 13.516 -0.372 1 98.75 171 ALA B O 1
ATOM 3203 N N . ASP B 1 172 ? -16.125 11.812 0.971 1 98.88 172 ASP B N 1
ATOM 3204 C CA . ASP B 1 172 ? -16.922 12.641 1.867 1 98.88 172 ASP B CA 1
ATOM 3205 C C . ASP B 1 172 ? -16.031 13.516 2.744 1 98.88 172 ASP B C 1
ATOM 3207 O O . ASP B 1 172 ? -16.312 14.703 2.939 1 98.88 172 ASP B O 1
ATOM 3211 N N . VAL B 1 173 ? -14.953 12.891 3.27 1 98.88 173 VAL B N 1
ATOM 3212 C CA . VAL B 1 173 ? -14.117 13.609 4.219 1 98.88 173 VAL B CA 1
ATOM 3213 C C . VAL B 1 173 ? -12.664 13.148 4.074 1 98.88 173 VAL B C 1
ATOM 3215 O O . VAL B 1 173 ? -12.406 11.992 3.738 1 98.88 173 VAL B O 1
ATOM 3218 N N . MET B 1 174 ? -11.758 14.07 4.246 1 98.94 174 MET B N 1
ATOM 3219 C CA . MET B 1 174 ? -10.328 13.789 4.402 1 98.94 174 MET B CA 1
ATOM 3220 C C . MET B 1 174 ? -9.852 14.195 5.793 1 98.94 174 MET B C 1
ATOM 3222 O O . MET B 1 174 ? -10.172 15.281 6.273 1 98.94 174 MET B O 1
ATOM 3226 N N . PHE B 1 175 ? -9.109 13.281 6.391 1 98.94 175 PHE B N 1
ATOM 3227 C CA . PHE B 1 175 ? -8.359 13.625 7.594 1 98.94 175 PHE B CA 1
ATOM 3228 C C . PHE B 1 175 ? -6.875 13.773 7.281 1 98.94 175 PHE B C 1
ATOM 3230 O O . PHE B 1 175 ? -6.266 12.867 6.707 1 98.94 175 PHE B O 1
ATOM 3237 N N . VAL B 1 176 ? -6.316 14.898 7.652 1 98.75 176 VAL B N 1
ATOM 3238 C CA . VAL B 1 176 ? -4.922 15.188 7.344 1 98.75 176 VAL B CA 1
ATOM 3239 C C . VAL B 1 176 ? -4.211 15.703 8.594 1 98.75 176 VAL B C 1
ATOM 3241 O O . VAL B 1 176 ? -4.77 16.516 9.344 1 98.75 176 VAL B O 1
ATOM 3244 N N . GLY B 1 177 ? -3.041 15.125 8.844 1 97.25 177 GLY B N 1
ATOM 3245 C CA . GLY B 1 177 ? -2.207 15.633 9.922 1 97.25 177 GLY B CA 1
ATOM 3246 C C . GLY B 1 177 ? -1.378 16.844 9.516 1 97.25 177 GLY B C 1
ATOM 3247 O O . GLY B 1 177 ? -1.532 17.359 8.406 1 97.25 177 GLY B O 1
ATOM 3248 N N . ALA B 1 178 ? -0.516 17.297 10.492 1 95.31 178 ALA B N 1
ATOM 3249 C CA . ALA B 1 178 ? 0.314 18.469 10.203 1 95.31 178 ALA B CA 1
ATOM 3250 C C . ALA B 1 178 ? 1.611 18.422 11.008 1 95.31 178 ALA B C 1
ATOM 3252 O O . ALA B 1 178 ? 1.616 18.016 12.172 1 95.31 178 ALA B O 1
ATOM 3253 N N . ASP B 1 179 ? 2.625 18.875 10.344 1 90.94 179 ASP B N 1
ATOM 3254 C CA . ASP B 1 179 ? 3.855 19.188 11.07 1 90.94 179 ASP B CA 1
ATOM 3255 C C . ASP B 1 179 ? 3.805 20.578 11.68 1 90.94 179 ASP B C 1
ATOM 3257 O O . ASP B 1 179 ? 4.441 20.844 12.703 1 90.94 179 ASP B O 1
ATOM 3261 N N . GLY B 1 180 ? 3.133 21.453 11.07 1 93.62 180 GLY B N 1
ATOM 3262 C CA . GLY B 1 180 ? 2.867 22.812 11.5 1 93.62 180 GLY B CA 1
ATOM 3263 C C . GLY B 1 180 ? 1.642 23.422 10.844 1 93.62 180 GLY B C 1
ATOM 3264 O O . GLY B 1 180 ? 1.308 23.078 9.711 1 93.62 180 GLY B O 1
ATOM 3265 N N . ILE B 1 181 ? 1.055 24.344 11.633 1 96.62 181 ILE B N 1
ATOM 3266 C CA . ILE B 1 181 ? -0.109 25.031 11.078 1 96.62 181 ILE B CA 1
ATOM 3267 C C . ILE B 1 181 ? -0.185 26.453 11.625 1 96.62 181 ILE B C 1
ATOM 3269 O O . ILE B 1 181 ? 0.139 26.703 12.789 1 96.62 181 ILE B O 1
ATOM 3273 N N . ASP B 1 182 ? -0.558 27.328 10.844 1 92.88 182 ASP B N 1
ATOM 3274 C CA . ASP B 1 182 ? -0.899 28.688 11.289 1 92.88 182 ASP B CA 1
ATOM 3275 C C . ASP B 1 182 ? -1.972 29.297 10.398 1 92.88 182 ASP B C 1
ATOM 3277 O O . ASP B 1 182 ? -2.223 28.812 9.289 1 92.88 182 ASP B O 1
ATOM 3281 N N . ALA B 1 183 ? -2.561 30.344 10.844 1 94.25 183 ALA B N 1
ATOM 3282 C CA . ALA B 1 183 ? -3.748 30.922 10.219 1 94.25 183 ALA B CA 1
ATOM 3283 C C . ALA B 1 183 ? -3.402 31.578 8.883 1 94.25 183 ALA B C 1
ATOM 3285 O O . ALA B 1 183 ? -4.281 31.812 8.047 1 94.25 183 ALA B O 1
ATOM 3286 N N . THR B 1 184 ? -2.205 31.891 8.688 1 91.5 184 THR B N 1
ATOM 3287 C CA . THR B 1 184 ? -1.796 32.594 7.477 1 91.5 184 THR B CA 1
ATOM 3288 C C . THR B 1 184 ? -1.445 31.609 6.371 1 91.5 184 THR B C 1
ATOM 3290 O O . THR B 1 184 ? -1.944 31.719 5.25 1 91.5 184 THR B O 1
ATOM 3293 N N . ASN B 1 185 ? -0.741 30.594 6.684 1 91.5 185 ASN B N 1
ATOM 3294 C CA . ASN B 1 185 ? -0.164 29.734 5.664 1 91.5 185 ASN B CA 1
ATOM 3295 C C . ASN B 1 185 ? -0.921 28.406 5.559 1 91.5 185 ASN B C 1
ATOM 3297 O O . ASN B 1 185 ? -0.843 27.719 4.539 1 91.5 185 ASN B O 1
ATOM 3301 N N . GLY B 1 186 ? -1.579 28.047 6.625 1 96.88 186 GLY B N 1
ATOM 3302 C CA . GLY B 1 186 ? -2.178 26.719 6.672 1 96.88 186 GLY B CA 1
ATOM 3303 C C . GLY B 1 186 ? -1.211 25.641 7.133 1 96.88 186 GLY B C 1
ATOM 3304 O O . GLY B 1 186 ? -0.415 25.859 8.047 1 96.88 186 GLY B O 1
ATOM 3305 N N . ILE B 1 187 ? -1.338 24.438 6.523 1 97.38 187 ILE B N 1
ATOM 3306 C CA . ILE B 1 187 ? -0.48 23.328 6.918 1 97.38 187 ILE B CA 1
ATOM 3307 C C . ILE B 1 187 ? 0.843 23.406 6.156 1 97.38 187 ILE B C 1
ATOM 3309 O O . ILE B 1 187 ? 0.855 23.578 4.938 1 97.38 187 ILE B O 1
ATOM 3313 N N . THR B 1 188 ? 1.91 23.234 6.934 1 93.06 188 THR B N 1
ATOM 3314 C CA . THR B 1 188 ? 3.236 23.203 6.324 1 93.06 188 THR B CA 1
ATOM 3315 C C . THR B 1 188 ? 4.016 21.984 6.805 1 93.06 188 THR B C 1
ATOM 3317 O O . THR B 1 188 ? 3.609 21.312 7.758 1 93.06 188 THR B O 1
ATOM 3320 N N . THR B 1 189 ? 5.004 21.594 6.016 1 88.69 189 THR B N 1
ATOM 3321 C CA . THR B 1 189 ? 5.809 20.438 6.387 1 88.69 189 THR B CA 1
ATOM 3322 C C . THR B 1 189 ? 7.281 20.672 6.07 1 88.69 189 THR B C 1
ATOM 3324 O O . THR B 1 189 ? 7.621 21.594 5.32 1 88.69 189 THR B O 1
ATOM 3327 N N . PHE B 1 190 ? 8.07 19.859 6.68 1 76.94 190 PHE B N 1
ATOM 3328 C CA . PHE B 1 190 ? 9.516 19.875 6.453 1 76.94 190 PHE B CA 1
ATOM 3329 C C . PHE B 1 190 ? 9.922 18.812 5.449 1 76.94 190 PHE B C 1
ATOM 3331 O O . PHE B 1 190 ? 11.086 18.734 5.055 1 76.94 190 PHE B O 1
ATOM 3338 N N . ASN B 1 191 ? 8.883 18.078 4.992 1 77.31 191 ASN B N 1
ATOM 3339 C CA . ASN B 1 191 ? 9.156 16.938 4.145 1 77.31 191 ASN B CA 1
ATOM 3340 C C . ASN B 1 191 ? 9.055 17.281 2.664 1 77.31 191 ASN B C 1
ATOM 3342 O O . ASN B 1 191 ? 8.344 18.219 2.291 1 77.31 191 ASN B O 1
ATOM 3346 N N . GLU B 1 192 ? 9.766 16.609 1.709 1 74.19 192 GLU B N 1
ATOM 3347 C CA . GLU B 1 192 ? 9.68 16.766 0.26 1 74.19 192 GLU B CA 1
ATOM 3348 C C . GLU B 1 192 ? 8.477 16.016 -0.308 1 74.19 192 GLU B C 1
ATOM 3350 O O . GLU B 1 192 ? 7.91 16.422 -1.326 1 74.19 192 GLU B O 1
ATOM 3355 N N . GLY B 1 193 ? 7.965 14.992 0.177 1 78.12 193 GLY B N 1
ATOM 3356 C CA . GLY B 1 193 ? 6.848 14.188 -0.297 1 78.12 193 GLY B CA 1
ATOM 3357 C C . GLY B 1 193 ? 5.52 14.609 0.298 1 78.12 193 GLY B C 1
ATOM 3358 O O . GLY B 1 193 ? 4.871 13.828 0.996 1 78.12 193 GLY B O 1
ATOM 3359 N N . TYR B 1 194 ? 5.062 15.914 -0.288 1 87.75 194 TYR B N 1
ATOM 3360 C CA . TYR B 1 194 ? 3.873 16.453 0.364 1 87.75 194 TYR B CA 1
ATOM 3361 C C . TYR B 1 194 ? 2.768 16.719 -0.651 1 87.75 194 TYR B C 1
ATOM 3363 O O . TYR B 1 194 ? 1.64 17.047 -0.277 1 87.75 194 TYR B O 1
ATOM 3371 N N . SER B 1 195 ? 3.025 16.516 -1.914 1 93.38 195 SER B N 1
ATOM 3372 C CA . SER B 1 195 ? 2.094 16.922 -2.957 1 93.38 195 SER B CA 1
ATOM 3373 C C . SER B 1 195 ? 0.81 16.109 -2.91 1 93.38 195 SER B C 1
ATOM 3375 O O . SER B 1 195 ? -0.272 16.609 -3.207 1 93.38 195 SER B O 1
ATOM 3377 N N . ILE B 1 196 ? 0.912 14.914 -2.465 1 96.94 196 ILE B N 1
ATOM 3378 C CA . ILE B 1 196 ? -0.229 14 -2.518 1 96.94 196 ILE B CA 1
ATOM 3379 C C . ILE B 1 196 ? -1.333 14.508 -1.593 1 96.94 196 ILE B C 1
ATOM 3381 O O . ILE B 1 196 ? -2.52 14.328 -1.876 1 96.94 196 ILE B O 1
ATOM 3385 N N . SER B 1 197 ? -0.983 15.18 -0.55 1 97.56 197 SER B N 1
ATOM 3386 C CA . SER B 1 197 ? -1.986 15.695 0.375 1 97.56 197 SER B CA 1
ATOM 3387 C C . SER B 1 197 ? -2.908 16.703 -0.315 1 97.56 197 SER B C 1
ATOM 3389 O O . SER B 1 197 ? -4.117 16.703 -0.068 1 97.56 197 SER B O 1
ATOM 3391 N N . GLY B 1 198 ? -2.305 17.5 -1.174 1 97.88 198 GLY B N 1
ATOM 3392 C CA . GLY B 1 198 ? -3.119 18.438 -1.945 1 97.88 198 GLY B CA 1
ATOM 3393 C C . GLY B 1 198 ? -4.074 17.734 -2.898 1 97.88 198 GLY B C 1
ATOM 3394 O O . GLY B 1 198 ? -5.23 18.141 -3.031 1 97.88 198 GLY B O 1
ATOM 3395 N N . VAL B 1 199 ? -3.598 16.703 -3.518 1 98.44 199 VAL B N 1
ATOM 3396 C CA . VAL B 1 199 ? -4.418 15.922 -4.434 1 98.44 199 VAL B CA 1
ATOM 3397 C C . VAL B 1 199 ? -5.555 15.25 -3.666 1 98.44 199 VAL B C 1
ATOM 3399 O O . VAL B 1 199 ? -6.703 15.242 -4.117 1 98.44 199 VAL B O 1
ATOM 3402 N N . MET B 1 200 ? -5.258 14.766 -2.49 1 98.75 200 MET B N 1
ATOM 3403 C CA . MET B 1 200 ? -6.262 14.148 -1.632 1 98.75 200 MET B CA 1
ATOM 3404 C C . MET B 1 200 ? -7.305 15.164 -1.188 1 98.75 200 MET B C 1
ATOM 3406 O O . MET B 1 200 ? -8.5 14.875 -1.188 1 98.75 200 MET B O 1
ATOM 3410 N N . ALA B 1 201 ? -6.832 16.328 -0.846 1 98.75 201 ALA B N 1
ATOM 3411 C CA . ALA B 1 201 ? -7.75 17.375 -0.413 1 98.75 201 ALA B CA 1
ATOM 3412 C C . ALA B 1 201 ? -8.719 17.766 -1.531 1 98.75 201 ALA B C 1
ATOM 3414 O O . ALA B 1 201 ? -9.906 17.969 -1.286 1 98.75 201 ALA B O 1
ATOM 3415 N N . ALA B 1 202 ? -8.211 17.781 -2.74 1 98.44 202 ALA B N 1
ATOM 3416 C CA . ALA B 1 202 ? -9.031 18.141 -3.895 1 98.44 202 ALA B CA 1
ATOM 3417 C C . ALA B 1 202 ? -10.078 17.062 -4.18 1 98.44 202 ALA B C 1
ATOM 3419 O O . ALA B 1 202 ? -11.086 17.344 -4.836 1 98.44 202 ALA B O 1
ATOM 3420 N N . ALA B 1 203 ? -9.898 15.883 -3.646 1 98.62 203 ALA B N 1
ATOM 3421 C CA . ALA B 1 203 ? -10.789 14.758 -3.908 1 98.62 203 ALA B CA 1
ATOM 3422 C C . ALA B 1 203 ? -11.812 14.602 -2.789 1 98.62 203 ALA B C 1
ATOM 3424 O O . ALA B 1 203 ? -12.617 13.664 -2.803 1 98.62 203 ALA B O 1
ATOM 3425 N N . ALA B 1 204 ? -11.82 15.484 -1.806 1 98.75 204 ALA B N 1
ATOM 3426 C CA . ALA B 1 204 ? -12.703 15.352 -0.649 1 98.75 204 ALA B CA 1
ATOM 3427 C C . ALA B 1 204 ? -13.656 16.547 -0.549 1 98.75 204 ALA B C 1
ATOM 3429 O O . ALA B 1 204 ? -13.266 17.688 -0.812 1 98.75 204 ALA B O 1
ATOM 3430 N N . HIS B 1 205 ? -14.859 16.297 -0.093 1 98.69 205 HIS B N 1
ATOM 3431 C CA . HIS B 1 205 ? -15.844 17.359 0.105 1 98.69 205 HIS B CA 1
ATOM 3432 C C . HIS B 1 205 ? -15.516 18.188 1.339 1 98.69 205 HIS B C 1
ATOM 3434 O O . HIS B 1 205 ? -15.789 19.391 1.373 1 98.69 205 HIS B O 1
ATOM 3440 N N . LYS B 1 206 ? -15.023 17.547 2.326 1 98.81 206 LYS B N 1
ATOM 3441 C CA . LYS B 1 206 ? -14.633 18.203 3.572 1 98.81 206 LYS B CA 1
ATOM 3442 C C . LYS B 1 206 ? -13.219 17.812 3.977 1 98.81 206 LYS B C 1
ATOM 3444 O O . LYS B 1 206 ? -12.867 16.625 3.957 1 98.81 206 LYS B O 1
ATOM 3449 N N . VAL B 1 207 ? -12.398 18.781 4.309 1 98.88 207 VAL B N 1
ATOM 3450 C CA . VAL B 1 207 ? -11.016 18.562 4.734 1 98.88 207 VAL B CA 1
ATOM 3451 C C . VAL B 1 207 ? -10.867 18.922 6.211 1 98.88 207 VAL B C 1
ATOM 3453 O O . VAL B 1 207 ? -11.109 20.062 6.605 1 98.88 207 VAL B O 1
ATOM 3456 N N . ILE B 1 208 ? -10.43 17.938 7.012 1 98.94 208 ILE B N 1
ATOM 3457 C CA . ILE B 1 208 ? -10.312 18.109 8.453 1 98.94 208 ILE B CA 1
ATOM 3458 C C . ILE B 1 208 ? -8.859 17.891 8.883 1 98.94 208 ILE B C 1
ATOM 3460 O O . ILE B 1 208 ? -8.312 16.797 8.727 1 98.94 208 ILE B O 1
ATOM 3464 N N . ALA B 1 209 ? -8.273 18.953 9.398 1 98.88 209 ALA B N 1
ATOM 3465 C CA . ALA B 1 209 ? -6.93 18.859 9.977 1 98.88 209 ALA B CA 1
ATOM 3466 C C . ALA B 1 209 ? -6.984 18.328 11.406 1 98.88 209 ALA B C 1
ATOM 3468 O O . ALA B 1 209 ? -7.746 18.828 12.234 1 98.88 209 ALA B O 1
ATOM 3469 N N . VAL B 1 210 ? -6.184 17.312 11.656 1 98.81 210 VAL B N 1
ATOM 3470 C CA . VAL B 1 210 ? -6.152 16.672 12.969 1 98.81 210 VAL B CA 1
ATOM 3471 C C . VAL B 1 210 ? -4.75 16.766 13.562 1 98.81 210 VAL B C 1
ATOM 3473 O O . VAL B 1 210 ? -3.83 16.078 13.117 1 98.81 210 VAL B O 1
ATOM 3476 N N . LEU B 1 211 ? -4.578 17.594 14.586 1 98 211 LEU B N 1
ATOM 3477 C CA . LEU B 1 211 ? -3.248 17.859 15.133 1 98 211 LEU B CA 1
ATOM 3478 C C . LEU B 1 211 ? -3.334 18.312 16.578 1 98 211 LEU B C 1
ATOM 3480 O O . LEU B 1 211 ? -4.32 18.938 16.984 1 98 211 LEU B O 1
ATOM 3484 N N . ASP B 1 212 ? -2.369 17.938 17.344 1 96.62 212 ASP B N 1
ATOM 3485 C CA . ASP B 1 212 ? -2.324 18.469 18.703 1 96.62 212 ASP B CA 1
ATOM 3486 C C . ASP B 1 212 ? -1.854 19.922 18.703 1 96.62 212 ASP B C 1
ATOM 3488 O O . ASP B 1 212 ? -1.255 20.391 17.734 1 96.62 212 ASP B O 1
ATOM 3492 N N . ALA B 1 213 ? -2.023 20.578 19.812 1 96.19 213 ALA B N 1
ATOM 3493 C CA . ALA B 1 213 ? -1.86 22.016 19.891 1 96.19 213 ALA B CA 1
ATOM 3494 C C . ALA B 1 213 ? -0.403 22.422 19.688 1 96.19 213 ALA B C 1
ATOM 3496 O O . ALA B 1 213 ? -0.112 23.578 19.344 1 96.19 213 ALA B O 1
ATOM 3497 N N . THR B 1 214 ? 0.529 21.484 19.859 1 92 214 THR B N 1
ATOM 3498 C CA . THR B 1 214 ? 1.948 21.797 19.734 1 92 214 THR B CA 1
ATOM 3499 C C . THR B 1 214 ? 2.309 22.109 18.281 1 92 214 THR B C 1
ATOM 3501 O O . THR B 1 214 ? 3.389 22.641 18 1 92 214 THR B O 1
ATOM 3504 N N . LYS B 1 215 ? 1.408 21.844 17.344 1 93.31 215 LYS B N 1
ATOM 3505 C CA . LYS B 1 215 ? 1.698 22.047 15.922 1 93.31 215 LYS B CA 1
ATOM 3506 C C . LYS B 1 215 ? 1.346 23.469 15.492 1 93.31 215 LYS B C 1
ATOM 3508 O O . LYS B 1 215 ? 1.679 23.875 14.375 1 93.31 215 LYS B O 1
ATOM 3513 N N . PHE B 1 216 ? 0.689 24.219 16.406 1 94.62 216 PHE B N 1
ATOM 3514 C CA . PHE B 1 216 ? 0.291 25.578 16.062 1 94.62 216 PHE B CA 1
ATOM 3515 C C . PHE B 1 216 ? 1.49 26.516 16.078 1 94.62 216 PHE B C 1
ATOM 3517 O O . PHE B 1 216 ? 2.35 26.406 16.953 1 94.62 216 PHE B O 1
ATOM 3524 N N . ASN B 1 217 ? 1.515 27.297 15.086 1 87.44 217 ASN B N 1
ATOM 3525 C CA . ASN B 1 217 ? 2.508 28.359 14.914 1 87.44 217 ASN B CA 1
ATOM 3526 C C . ASN B 1 217 ? 3.906 27.781 14.703 1 87.44 217 ASN B C 1
ATOM 3528 O O . ASN B 1 217 ? 4.891 28.344 15.188 1 87.44 217 ASN B O 1
ATOM 3532 N N . ARG B 1 218 ? 3.863 26.562 14.203 1 84.06 218 ARG B N 1
ATOM 3533 C CA . ARG B 1 218 ? 5.047 25.938 13.625 1 84.06 218 ARG B CA 1
ATOM 3534 C C . ARG B 1 218 ? 5.004 25.984 12.102 1 84.06 218 ARG B C 1
ATOM 3536 O O . ARG B 1 218 ? 3.955 25.75 11.5 1 84.06 218 ARG B O 1
ATOM 3543 N N . ARG B 1 219 ? 6.086 26.469 11.562 1 83.5 219 ARG B N 1
ATOM 3544 C CA . ARG B 1 219 ? 6.086 26.625 10.109 1 83.5 219 ARG B CA 1
ATOM 3545 C C . ARG B 1 219 ? 7.211 25.812 9.469 1 83.5 219 ARG B C 1
ATOM 3547 O O . ARG B 1 219 ? 8.375 25.953 9.852 1 83.5 219 ARG B O 1
ATOM 3554 N N . GLY B 1 220 ? 6.715 24.938 8.609 1 79.75 220 GLY B N 1
ATOM 3555 C CA . GLY B 1 220 ? 7.688 24.234 7.789 1 79.75 220 GLY B CA 1
ATOM 3556 C C . GLY B 1 220 ? 8.016 24.969 6.5 1 79.75 220 GLY B C 1
ATOM 3557 O O . GLY B 1 220 ? 7.445 26.016 6.211 1 79.75 220 GLY B O 1
ATOM 3558 N N . PHE B 1 221 ? 8.898 24.422 5.719 1 77.75 221 PHE B N 1
ATOM 3559 C CA . PHE B 1 221 ? 9.406 25.016 4.488 1 77.75 221 PHE B CA 1
ATOM 3560 C C . PHE B 1 221 ? 8.375 24.922 3.373 1 77.75 221 PHE B C 1
ATOM 3562 O O . PHE B 1 221 ? 8.227 25.844 2.57 1 77.75 221 PHE B O 1
ATOM 3569 N N . ASN B 1 222 ? 7.641 23.891 3.398 1 85.44 222 ASN B N 1
ATOM 3570 C CA . ASN B 1 222 ? 6.727 23.594 2.297 1 85.44 222 ASN B CA 1
ATOM 3571 C C . ASN B 1 222 ? 5.27 23.734 2.73 1 85.44 222 ASN B C 1
ATOM 3573 O O . ASN B 1 222 ? 4.875 23.203 3.773 1 85.44 222 ASN B O 1
ATOM 3577 N N . GLN B 1 223 ? 4.539 24.453 1.891 1 92 223 GLN B N 1
ATOM 3578 C CA . GLN B 1 223 ? 3.107 24.531 2.158 1 92 223 GLN B CA 1
ATOM 3579 C C . GLN B 1 223 ? 2.379 23.312 1.622 1 92 223 GLN B C 1
ATOM 3581 O O . GLN B 1 223 ? 2.438 23.016 0.425 1 92 223 GLN B O 1
ATOM 3586 N N . VAL B 1 224 ? 1.712 22.641 2.484 1 95.25 224 VAL B N 1
ATOM 3587 C CA . VAL B 1 224 ? 0.99 21.422 2.129 1 95.25 224 VAL B CA 1
ATOM 3588 C C . VAL B 1 224 ? -0.43 21.781 1.688 1 95.25 224 VAL B C 1
ATOM 3590 O O . VAL B 1 224 ? -0.861 21.391 0.599 1 95.25 224 VAL B O 1
ATOM 3593 N N . LEU B 1 225 ? -1.134 22.5 2.568 1 97.88 225 LEU B N 1
ATOM 3594 C CA . LEU B 1 225 ? -2.486 22.984 2.307 1 97.88 225 LEU B CA 1
ATOM 3595 C C . LEU B 1 225 ? -2.654 24.422 2.791 1 97.88 225 LEU B C 1
ATOM 3597 O O . LEU B 1 225 ? -2.348 24.734 3.943 1 97.88 225 LEU B O 1
ATOM 3601 N N . PRO B 1 226 ? -3.156 25.25 1.893 1 97.12 226 PRO B N 1
ATOM 3602 C CA . PRO B 1 226 ? -3.525 26.578 2.389 1 97.12 226 PRO B CA 1
ATOM 3603 C C . PRO B 1 226 ? -4.758 26.547 3.287 1 97.12 226 PRO B C 1
ATOM 3605 O O . PRO B 1 226 ? -5.52 25.578 3.271 1 97.12 226 PRO B O 1
ATOM 3608 N N . MET B 1 227 ? -4.922 27.594 4.027 1 96.75 227 MET B N 1
ATOM 3609 C CA . MET B 1 227 ? -5.973 27.625 5.043 1 96.75 227 MET B CA 1
ATOM 3610 C C . MET B 1 227 ? -7.352 27.531 4.398 1 96.75 227 MET B C 1
ATOM 3612 O O . MET B 1 227 ? -8.273 26.953 4.969 1 96.75 227 MET B O 1
ATOM 3616 N N . ASP B 1 228 ? -7.5 28.031 3.217 1 97 228 ASP B N 1
ATOM 3617 C CA . ASP B 1 228 ? -8.812 28.094 2.576 1 97 228 ASP B CA 1
ATOM 3618 C C . ASP B 1 228 ? -9.25 26.719 2.088 1 97 228 ASP B C 1
ATOM 3620 O O . ASP B 1 228 ? -10.391 26.531 1.656 1 97 228 ASP B O 1
ATOM 3624 N N . LYS B 1 229 ? -8.359 25.719 2.135 1 98.12 229 LYS B N 1
ATOM 3625 C CA . LYS B 1 229 ? -8.703 24.359 1.755 1 98.12 229 LYS B CA 1
ATOM 3626 C C . LYS B 1 229 ? -9.078 23.531 2.977 1 98.12 229 LYS B C 1
ATOM 3628 O O . LYS B 1 229 ? -9.508 22.375 2.844 1 98.12 229 LYS B O 1
ATOM 3633 N N . ILE B 1 230 ? -8.93 24.109 4.133 1 98.62 230 ILE B N 1
ATOM 3634 C CA . ILE B 1 230 ? -9.219 23.406 5.375 1 98.62 230 ILE B CA 1
ATOM 3635 C C . ILE B 1 230 ? -10.578 23.844 5.91 1 98.62 230 ILE B C 1
ATOM 3637 O O . ILE B 1 230 ? -10.828 25.031 6.102 1 98.62 230 ILE B O 1
ATOM 3641 N N . ASP B 1 231 ? -11.398 22.891 6.172 1 98.62 231 ASP B N 1
ATOM 3642 C CA . ASP B 1 231 ? -12.75 23.203 6.629 1 98.62 231 ASP B CA 1
ATOM 3643 C C . ASP B 1 231 ? -12.828 23.188 8.156 1 98.62 231 ASP B C 1
ATOM 3645 O O . ASP B 1 231 ? -13.617 23.922 8.75 1 98.62 231 ASP B O 1
ATOM 3649 N N . CYS B 1 232 ? -12.047 22.328 8.727 1 98.75 232 CYS B N 1
ATOM 3650 C CA . CYS B 1 232 ? -12.133 22.109 10.164 1 98.75 232 CYS B CA 1
ATOM 3651 C C . CYS B 1 232 ? -10.781 21.703 10.742 1 98.75 232 CYS B C 1
ATOM 3653 O O . CYS B 1 232 ? -9.992 21.031 10.07 1 98.75 232 CYS B O 1
ATOM 3655 N N . VAL B 1 233 ? -10.531 22.156 11.969 1 98.75 233 VAL B N 1
ATOM 3656 C CA . VAL B 1 233 ? -9.367 21.719 12.742 1 98.75 233 VAL B CA 1
ATOM 3657 C C . VAL B 1 233 ? -9.836 21.062 14.039 1 98.75 233 VAL B C 1
ATOM 3659 O O . VAL B 1 233 ? -10.641 21.625 14.773 1 98.75 233 VAL B O 1
ATOM 3662 N N . ILE B 1 234 ? -9.367 19.844 14.234 1 98.88 234 ILE B N 1
ATOM 3663 C CA . ILE B 1 234 ? -9.562 19.188 15.523 1 98.88 234 ILE B CA 1
ATOM 3664 C C . ILE B 1 234 ? -8.258 19.203 16.312 1 98.88 234 ILE B C 1
ATOM 3666 O O . ILE B 1 234 ? -7.223 18.734 15.828 1 98.88 234 ILE B O 1
ATOM 3670 N N . THR B 1 235 ? -8.266 19.766 17.5 1 98.5 235 THR B N 1
ATOM 3671 C CA . THR B 1 235 ? -7.074 19.891 18.328 1 98.5 235 THR B CA 1
ATOM 3672 C C . THR B 1 235 ? -7.426 19.734 19.812 1 98.5 235 THR B C 1
ATOM 3674 O O . THR B 1 235 ? -8.586 19.5 20.156 1 98.5 235 THR B O 1
ATOM 3677 N N . ASP B 1 236 ? -6.438 19.688 20.609 1 97.62 236 ASP B N 1
ATOM 3678 C CA . ASP B 1 236 ? -6.684 19.484 22.031 1 97.62 236 ASP B CA 1
ATOM 3679 C C . ASP B 1 236 ? -6.832 20.812 22.766 1 97.62 236 ASP B C 1
ATOM 3681 O O . ASP B 1 236 ? -6.656 21.875 22.156 1 97.62 236 ASP B O 1
ATOM 3685 N N . ASP B 1 237 ? -7.156 20.766 24.047 1 96.12 237 ASP B N 1
ATOM 3686 C CA . ASP B 1 237 ? -7.594 21.938 24.797 1 96.12 237 ASP B CA 1
ATOM 3687 C C . ASP B 1 237 ? -6.402 22.766 25.281 1 96.12 237 ASP B C 1
ATOM 3689 O O . ASP B 1 237 ? -6.574 23.766 25.984 1 96.12 237 ASP B O 1
ATOM 3693 N N . THR B 1 238 ? -5.285 22.406 24.828 1 95.62 238 THR B N 1
ATOM 3694 C CA . THR B 1 238 ? -4.117 23.188 25.234 1 95.62 238 THR B CA 1
ATOM 3695 C C . THR B 1 238 ? -3.791 24.25 24.188 1 95.62 238 THR B C 1
ATOM 3697 O O . THR B 1 238 ? -2.826 25 24.344 1 95.62 238 THR B O 1
ATOM 3700 N N . ILE B 1 239 ? -4.551 24.359 23.188 1 96.94 239 ILE B N 1
ATOM 3701 C CA . ILE B 1 239 ? -4.387 25.422 22.188 1 96.94 239 ILE B CA 1
ATOM 3702 C C . ILE B 1 239 ? -4.391 26.781 22.875 1 96.94 239 ILE B C 1
ATOM 3704 O O . ILE B 1 239 ? -5.184 27.016 23.781 1 96.94 239 ILE B O 1
ATOM 3708 N N . SER B 1 240 ? -3.539 27.688 22.422 1 96.56 240 SER B N 1
ATOM 3709 C CA . SER B 1 240 ? -3.42 29 23.031 1 96.56 240 SER B CA 1
ATOM 3710 C C . SER B 1 240 ? -4.574 29.906 22.625 1 96.56 240 SER B C 1
ATOM 3712 O O . SER B 1 240 ? -5.191 29.703 21.578 1 96.56 240 SER B O 1
ATOM 3714 N N . LYS B 1 241 ? -4.82 30.891 23.438 1 96.44 241 LYS B N 1
ATOM 3715 C CA . LYS B 1 241 ? -5.832 31.906 23.125 1 96.44 241 LYS B CA 1
ATOM 3716 C C . LYS B 1 241 ? -5.488 32.625 21.828 1 96.44 241 LYS B C 1
ATOM 3718 O O . LYS B 1 241 ? -6.375 32.938 21.031 1 96.44 241 LYS B O 1
ATOM 3723 N N . GLN B 1 242 ? -4.223 32.844 21.703 1 95.44 242 GLN B N 1
ATOM 3724 C CA . GLN B 1 242 ? -3.742 33.531 20.516 1 95.44 242 GLN B CA 1
ATOM 3725 C C . GLN B 1 242 ? -4.023 32.719 19.25 1 95.44 242 GLN B C 1
ATOM 3727 O O . GLN B 1 242 ? -4.516 33.281 18.266 1 95.44 242 GLN B O 1
ATOM 3732 N N . ASP B 1 243 ? -3.738 31.469 19.328 1 95.56 243 ASP B N 1
ATOM 3733 C CA . ASP B 1 243 ? -3.961 30.594 18.172 1 95.56 243 ASP B CA 1
ATOM 3734 C C . ASP B 1 243 ? -5.453 30.438 17.875 1 95.56 243 ASP B C 1
ATOM 3736 O O . ASP B 1 243 ? -5.863 30.438 16.719 1 95.56 243 ASP B O 1
ATOM 3740 N N . LYS B 1 244 ? -6.25 30.375 18.875 1 96.5 244 LYS B N 1
ATOM 3741 C CA . LYS B 1 244 ? -7.699 30.312 18.719 1 96.5 244 LYS B CA 1
ATOM 3742 C C . LYS B 1 244 ? -8.234 31.547 18 1 96.5 244 LYS B C 1
ATOM 3744 O O . LYS B 1 244 ? -9.039 31.453 17.078 1 96.5 244 LYS B O 1
ATOM 3749 N N . ALA B 1 245 ? -7.727 32.625 18.484 1 96.25 245 ALA B N 1
ATOM 3750 C CA . ALA B 1 245 ? -8.164 33.906 17.922 1 96.25 245 ALA B CA 1
ATOM 3751 C C . ALA B 1 245 ? -7.758 34.031 16.453 1 96.25 245 ALA B C 1
ATOM 3753 O O . ALA B 1 245 ? -8.531 34.5 15.633 1 96.25 245 ALA B O 1
ATOM 3754 N N . ALA B 1 246 ? -6.578 33.625 16.203 1 95.44 246 ALA B N 1
ATOM 3755 C CA . ALA B 1 246 ? -6.086 33.656 14.836 1 95.44 246 ALA B CA 1
ATOM 3756 C C . ALA B 1 246 ? -6.93 32.781 13.914 1 95.44 246 ALA B C 1
ATOM 3758 O O . ALA B 1 246 ? -7.273 33.188 12.805 1 95.44 246 ALA B O 1
ATOM 3759 N N . LEU B 1 247 ? -7.293 31.625 14.359 1 95.75 247 LEU B N 1
ATOM 3760 C CA . LEU B 1 247 ? -8.094 30.703 13.57 1 95.75 247 LEU B CA 1
ATOM 3761 C C . LEU B 1 247 ? -9.5 31.234 13.359 1 95.75 247 LEU B C 1
ATOM 3763 O O . LEU B 1 247 ? -10.094 31.016 12.297 1 95.75 247 LEU B O 1
ATOM 3767 N N . ALA B 1 248 ? -10.008 31.906 14.375 1 95 248 ALA B N 1
ATOM 3768 C CA . ALA B 1 248 ? -11.359 32.438 14.32 1 95 248 ALA B CA 1
ATOM 3769 C C . ALA B 1 248 ? -11.5 33.469 13.188 1 95 248 ALA B C 1
ATOM 3771 O O . ALA B 1 248 ? -12.602 33.688 12.688 1 95 248 ALA B O 1
ATOM 3772 N N . LYS B 1 249 ? -10.375 34 12.852 1 95.12 249 LYS B N 1
ATOM 3773 C CA . LYS B 1 249 ? -10.383 35 11.789 1 95.12 249 LYS B CA 1
ATOM 3774 C C . LYS B 1 249 ? -10.445 34.344 10.414 1 95.12 249 LYS B C 1
ATOM 3776 O O . LYS B 1 249 ? -10.633 35 9.398 1 95.12 249 LYS B O 1
ATOM 3781 N N . THR B 1 250 ? -10.234 33.094 10.578 1 93.38 250 THR B N 1
ATOM 3782 C CA . THR B 1 250 ? -10.344 32.344 9.344 1 93.38 250 THR B CA 1
ATOM 3783 C C . THR B 1 250 ? -11.734 31.719 9.203 1 93.38 250 THR B C 1
ATOM 3785 O O . THR B 1 250 ? -12.586 31.906 10.07 1 93.38 250 THR B O 1
ATOM 3788 N N . GLY B 1 251 ? -12.25 31.203 8.156 1 92.38 251 GLY B N 1
ATOM 3789 C CA . GLY B 1 251 ? -13.516 30.516 7.941 1 92.38 251 GLY B CA 1
ATOM 3790 C C . GLY B 1 251 ? -13.469 29.047 8.359 1 92.38 251 GLY B C 1
ATOM 3791 O O . GLY B 1 251 ? -14.43 28.312 8.125 1 92.38 251 GLY B O 1
ATOM 3792 N N . VAL B 1 252 ? -12.438 28.703 9.148 1 97.06 252 VAL B N 1
ATOM 3793 C CA . VAL B 1 252 ? -12.234 27.297 9.492 1 97.06 252 VAL B CA 1
ATOM 3794 C C . VAL B 1 252 ? -12.938 26.984 10.812 1 97.06 252 VAL B C 1
ATOM 3796 O O . VAL B 1 252 ? -12.828 27.75 11.773 1 97.06 252 VAL B O 1
ATOM 3799 N N . GLU B 1 253 ? -13.633 25.922 10.891 1 98.06 253 GLU B N 1
ATOM 3800 C CA . GLU B 1 253 ? -14.25 25.453 12.125 1 98.06 253 GLU B CA 1
ATOM 3801 C C . GLU B 1 253 ? -13.211 24.844 13.07 1 98.06 253 GLU B C 1
ATOM 3803 O O . GLU B 1 253 ? -12.32 24.109 12.633 1 98.06 253 GLU B O 1
ATOM 3808 N N . LEU B 1 254 ? -13.336 25.188 14.336 1 98.31 254 LEU B N 1
ATOM 3809 C CA . LEU B 1 254 ? -12.414 24.656 15.328 1 98.31 254 LEU B CA 1
ATOM 3810 C C . LEU B 1 254 ? -13.141 23.734 16.312 1 98.31 254 LEU B C 1
ATOM 3812 O O . LEU B 1 254 ? -14.125 24.141 16.938 1 98.31 254 LEU B O 1
ATOM 3816 N N . MET B 1 255 ? -12.688 22.516 16.422 1 98.56 255 MET B N 1
ATOM 3817 C CA . MET B 1 255 ? -13.188 21.562 17.391 1 98.56 255 MET B CA 1
ATOM 3818 C C . MET B 1 255 ? -12.117 21.219 18.422 1 98.56 255 MET B C 1
ATOM 3820 O O . MET B 1 255 ? -11.062 20.688 18.078 1 98.56 255 MET B O 1
ATOM 3824 N N . ILE B 1 256 ? -12.406 21.516 19.672 1 98.25 256 ILE B N 1
ATOM 3825 C CA . ILE B 1 256 ? -11.477 21.234 20.766 1 98.25 256 ILE B CA 1
ATOM 3826 C C . ILE B 1 256 ? -11.938 20.016 21.547 1 98.25 256 ILE B C 1
ATOM 3828 O O . ILE B 1 256 ? -13.109 19.922 21.922 1 98.25 256 ILE B O 1
ATOM 3832 N N . VAL B 1 257 ? -11.039 19.188 21.781 1 97.62 257 VAL B N 1
ATOM 3833 C CA . VAL B 1 257 ? -11.414 17.953 22.438 1 97.62 257 VAL B CA 1
ATOM 3834 C C . VAL B 1 257 ? -10.531 17.734 23.672 1 97.62 257 VAL B C 1
ATOM 3836 O O . VAL B 1 257 ? -9.43 18.266 23.75 1 97.62 257 VAL B O 1
#

Sequence (514 aa):
MNSFERRNKIVDLINTQGSVLVMDLSNTIGISQVTIRADLRLLEEKGLVTRFHGGAAKPGSHLAEGDNQEVILEDRYQLASAPKKRIAQAAAAMVEEGMTIILDSGSTTLLIAEALARKSNITVITNSLPAAFTLSENKDLTLVVCGGTVRHKTHSMHGTIAERSLHGISADVMFVGADGIDATNGITTFNEGYSISGVMAAAAHKVIAVLDATKFNRRGFNQVLPMDKIDCVITDDTISKQDKAALAKTGVELMIVMNSFERRNKIVDLINTQGSVLVMDLSNTIGISQVTIRADLRLLEEKGLVTRFHGGAAKPGSHLAEGDNQEVILEDRYQLASAPKKRIAQAAAAMVEEGMTIILDSGSTTLLIAEALARKSNITVITNSLPAAFTLSENKDLTLVVCGGTVRHKTHSMHGTIAERSLHGISADVMFVGADGIDATNGITTFNEGYSISGVMAAAAHKVIAVLDATKFNRRGFNQVLPMDKIDCVITDDTISKQDKAALAKTGVELMIV

Nearest PDB structures (foldseek):
  7l6l-assembly1_E  TM=9.214E-01  e=7.634E-15  Escherichia coli K-12
  3lst-assembly1_A  TM=2.832E-01  e=5.617E-04  Micromonospora echinospora
  7clf-assembly1_A  TM=2.731E-01  e=4.374E-04  Serratia marcescens
  8tbs-assembly1_D  TM=4.503E-01  e=1.470E-01  Homo sapiens
  6nn5-assembly1_D  TM=4.524E-01  e=4.000E-01  Homo sapiens

InterPro domains:
  IPR001034 DeoR-type HTH domain [PF08220] (6-57)
  IPR001034 DeoR-type HTH domain [PR00037] (24-38)
  IPR001034 DeoR-type HTH domain [PR00037] (38-56)
  IPR001034 DeoR-type HTH domain [PS51000] (3-58)
  IPR001034 DeoR-type HTH domain [SM00420] (6-58)
  IPR001969 Aspartic peptidase, active site [PS00141] (101-112)
  IPR014036 DeoR-like transcriptional repressor, C-terminal sensor domain [PF00455] (83-236)
  IPR018356 Transcription regulator, HTH DeoR-type, conserved site [PS00894] (6-40)
  IPR036388 Winged helix-like DNA-binding domain superfamily [G3DSA:1.10.10.10] (3-62)
  IPR036390 Winged helix DNA-binding domain superfamily [SSF46785] (5-60)
  IPR037171 NagB/RpiA transferase-like [SSF100950] (82-238)
  IPR050313 Carbohydrate Metabolism HTH-type Transcriptional Regulators [PTHR30363] (1-256)

Radius of gyration: 28.01 Å; Cα contacts (8 Å, |Δi|>4): 1116; chains: 2; bounding box: 60×86×50 Å

Foldseek 3Di:
DDLLVLLQVQLVCQLQQQKDFLVRSCVVVVHDSVSSVVSVVVCVVLVSWDDDVRITGGPPPPPPRDPRDPDDPVCCCPVVVVFLLVLLLVVLVVDDAQFEEEQEFDDSSLSVLLVCLAPARYEYEYQAPSSQVSNVVHPRYHYHHLAADADPVRRGHADDSSLVSLVPAAGAEYEDEAQAAALAQGGADSDPRQASLVSVLVRYPAYEYGYEQSRYSRHHSGRRDGPVSHAEYEYEPVHDPVRVVSCVVPNHHYHYD/DDLLVLLQVQLVCQLQQQKDFLVRSCVVVVHDSVSSVVSVVVCVVLVSWDDDVGITGGRPPPPPRDPRDPDDPVCCCPVVVPFLLVLLL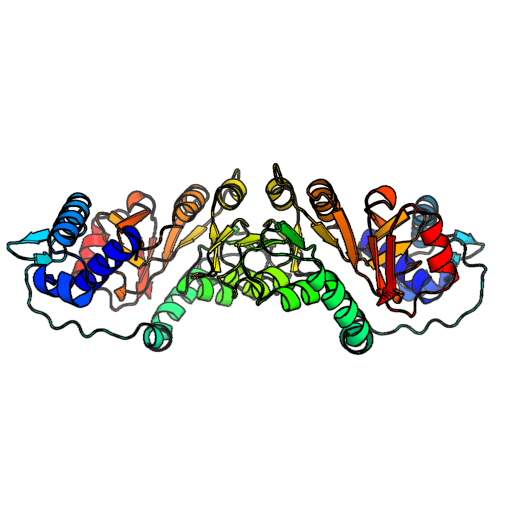VVLVVDDAQFEEEQEFDDSSLSVLLNCLAPARYEYEYQAPSSQVSNVVHPRYHYHHLAADADPVRRGHADDSSLVSLVPAAGAEYEDEAQAAALAQGGADSDPRQASLVSVLVRYPAYEYGYEQSRYSRHHSGRRDGPVSHAEYEYEPVHDPVRVVSCVVPNHHYHYD

Solvent-accessible surface area (backbone atoms only — not comparable to full-atom values): 26352 Å² total; per-residue (Å²): 128,52,74,64,59,47,50,41,49,53,44,51,47,18,69,48,41,42,45,44,41,44,69,57,48,22,65,73,71,69,44,55,57,67,57,49,52,50,47,50,50,52,35,30,75,69,61,55,28,36,75,50,96,63,28,36,24,36,56,87,55,66,88,64,81,63,82,50,75,84,74,61,71,78,58,46,61,66,72,49,42,61,51,34,46,51,39,15,49,56,56,42,68,71,63,52,75,72,39,32,36,34,39,38,55,46,73,40,37,36,44,24,34,60,67,43,36,80,52,53,50,31,34,41,34,29,32,18,51,65,36,48,57,57,36,42,75,28,77,52,34,48,41,32,35,30,14,16,41,50,40,51,91,74,40,25,34,32,61,68,47,19,48,56,52,47,64,92,47,78,26,57,34,27,41,33,47,58,68,4,26,39,69,83,56,15,31,15,26,74,63,87,88,41,67,56,58,41,56,50,49,73,25,24,75,34,29,33,38,42,42,48,42,85,25,55,78,30,72,37,86,36,75,44,39,50,42,91,67,38,46,30,38,35,25,28,77,73,48,48,71,66,57,52,53,46,36,62,75,42,92,40,44,78,45,73,86,128,53,75,63,58,48,50,41,49,53,43,49,47,17,68,46,38,39,45,44,42,43,68,56,48,22,66,74,71,68,45,56,55,68,57,49,52,51,47,51,50,53,35,28,76,71,60,56,29,36,75,50,98,64,28,36,25,34,56,88,56,66,88,62,81,61,81,46,77,84,74,58,70,80,57,46,60,67,74,49,40,61,50,33,46,51,39,16,50,57,54,42,70,71,63,52,75,72,38,33,34,36,39,39,55,47,75,39,37,35,45,23,33,58,66,42,35,79,52,53,49,30,34,42,35,30,32,19,51,65,37,48,58,58,37,41,74,28,75,52,34,48,41,32,36,29,15,17,39,50,40,50,92,75,40,25,35,31,60,67,48,18,50,56,51,48,66,89,48,78,26,55,33,26,41,34,49,57,69,4,25,39,69,82,58,15,30,14,27,74,62,87,88,41,66,55,59,41,54,50,50,75,26,24,76,35,28,34,36,42,41,49,44,85,24,55,77,30,71,36,84,36,76,45,38,50,43,90,67,37,47,29,37,34,26,28,76,75,48,48,71,67,57,50,53,47,35,63,75,42,92,39,43,78,45,72,85

Secondary structure (DSSP, 8-state):
--HHHHHHHHHHHHHHHSEEEHHHHHHHHT--HHHHHHHHHHHHHTTS-EEETTEEE-TT------------GGGHHHHTHHHHHHHHHHHHHT--TT-EEEE-SSHHHHHHHHHTTT--S-EEEESBHHHHHHHHT-TTSEEEE--EEEETTTTEEESHHHHHTTTT--EEEEEE--SEEETTTEEEES-S--HHHHHHHHTEEEEEEE--GGGBT---SEEEE-GGG--EEEE-TT--HHHHHHHHTTT-EEEE-/--HHHHHHHHHHHHHHHSEEEHHHHHHHHT--HHHHHHHHHHHHHTTS-EEETTEEE-TT------------GGGHHHHTHHHHHHHHHHHHHT--TT-EEEE-SSHHHHHHHHHTTT--S-EEEESBHHHHHHHHT-TTSEEEE--EEEETTTTEEESHHHHHTTTT--EEEEEE--SEEETTTEEEES-S--HHHHHHHHTEEEEEEE--GGGBT---SEEEE-GGG--EEEE-TT--HHHHHHHHTTT-EEEE-

pLDDT: mean 88.06, std 17.18, range [27.34, 98.94]

Organism: NCBI:txid436295